Protein AF-A0A1W9QFD8-F1 (afdb_monomer)

Nearest PDB structures (foldseek):
  7yla-assembly1_6  TM=8.637E-01  e=2.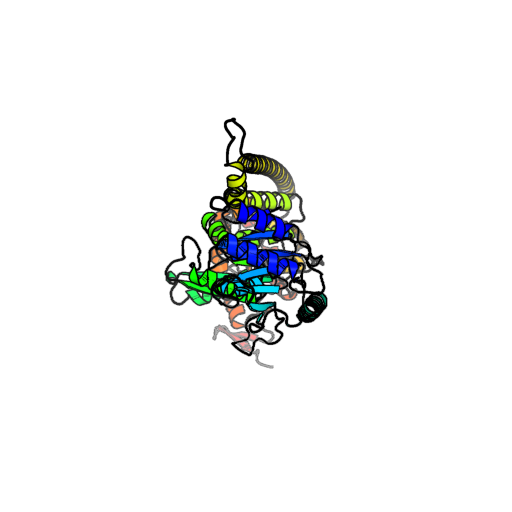872E-33  Escherichia coli
  7of2-assembly1_C  TM=8.782E-01  e=1.434E-25  Homo sapiens
  8g34-assembly1_6  TM=7.478E-01  e=1.102E-24  Escherichia coli
  5zzm-assembly1_A  TM=7.009E-01  e=1.386E-18  Escherichia coli K-12
  8g31-assembly1_6  TM=6.383E-01  e=2.021E-19  Escherichia coli

Mean predicted aligned error: 16.78 Å

Foldseek 3Di:
DAEEDDPPPADPQLVVLLVLLQPDFDDLFFPGDPSNLVSQLSSCVRGVFKWKFKAFSNGHTPYIWTGGLADTDDDCPDDPQPDQLAASRIEMEMEHADQDDDDPVQLVCCLQNSHQKYKYQYADNVSHGFWIWMKHAADDPDDPPPPDRRMDTDDIDGPPDDDGGSNVSRVVRSVVSVVSVVPDPDDQPVFEEEEEEEAECVVPPCRVVVSVVLQVVVVLLCVLLSYHHQYYYYHYYNDQDLAARCDDVVLVVVQVVCSVSVGQEYEYADDRDLRNLLSSVVVDPHHYHYPQRSVLSSQCVADPDPLSNLLSLLLVLVVCLVNLVRPCPVVVVVVPPDDPPDPDDDPSRVVSVVSVVSNVVSVVVNVVVLVVVVVVLVVVVVVVAAEEEEAFAFQLCLVLLVCLQQVDPDDDDSGGQNDLAKDWDWGQFPQRGIHIYIYAGHDDPPNDPSSCVSCLSRVCVNLSHLEYEYRFALLDPCRVVRVVSRQVSCVVSVSNLRHYAYEHEPCVNDDPVSQVVQCPDPRYAYAYSNDSVRCNVVSVVVCVCCPPPDNVVVSPDPDPPPPPPPPDDDDPQWDQDPVVRDTDGDDDD

Radius of gyration: 33.17 Å; Cα contacts (8 Å, |Δi|>4): 942; chains: 1; bounding box: 68×65×110 Å

Secondary structure (DSSP, 8-state):
-EEES--TT--HHHHHHHHHHHT-B--TTSSS-HHHHHHHHHHHHHHTS-EEEEEETTSBEEEEEE--SS--------SSS--TTS--SEEEEEEESSS----HHHHHHHHHTT-SEEEEEEE-TTS-EEEEEEEEE-------STT--SEEEEEEEETTSPPP-HHHHHHHHHHHHHHHHHTSS---TT-EEEEEEEEEGGGGGGHHHHHHHHHHHHHHHHHHTT-EEEEEEEEEESS-BTTTBS-HHHHHHHHHHHHHTT--EEEESSPPPHHHHHHHHHH-SSEEEEHHHHHHHHHHHH-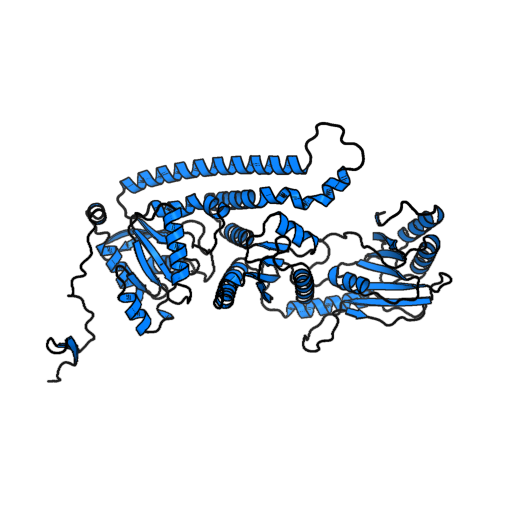-SHHHHHHHHHHHHHHHGGGTTSTTHHHHHHH-SS---S-PPPHHHHHHHHHHHHHHHHHHHHHHHHHHHHHHHHHHHTTT--EEEEEEBTTSSHHHHHHHHHT------SSTT---S-EEEEEE-TTS-EEEEEEPPPB-TT--HHHHHHHHHHHGGGGG-SEEEEEEETT-TTHHHHHHHHHHHHHHHT-TTS-EEEEEE-GGGS-HHHHHHHHTSTTEEE--TT-SGGGHHHHHHHHHHS-TTTHHHHHT--------TT-----TTEEEETTTTEEEEPPP-

pLDDT: mean 78.15, std 15.47, range [30.42, 96.5]

Solvent-accessible surface area (backbone atoms only — not comparable to full-atom values): 33212 Å² total; per-residue (Å²): 135,51,76,42,58,88,65,88,85,59,50,78,63,24,52,53,30,49,57,55,42,51,72,37,69,31,62,47,51,46,82,72,36,73,68,47,54,52,33,39,36,52,23,19,56,60,59,66,22,21,30,34,32,36,29,36,64,89,13,46,44,66,35,39,31,42,33,42,62,88,49,74,69,82,74,91,82,70,92,84,52,58,52,91,58,44,53,40,51,31,29,42,42,31,43,31,58,85,62,54,75,86,48,72,66,54,55,47,47,32,59,76,63,34,28,52,30,34,33,39,40,18,18,39,94,87,45,45,80,47,28,36,30,39,36,32,70,43,85,80,91,71,92,81,62,96,75,72,63,66,46,48,77,48,75,76,37,63,57,88,62,89,73,66,50,35,53,58,56,53,50,55,51,32,55,49,38,41,54,65,56,72,72,56,85,74,87,40,83,68,42,34,26,35,39,38,42,78,46,47,51,86,58,50,90,54,36,61,61,53,51,50,53,53,50,53,52,49,47,48,47,37,49,55,55,31,30,36,78,79,44,80,45,80,46,76,34,84,63,73,34,86,50,54,51,71,31,67,73,55,45,56,51,49,52,54,54,30,58,81,64,66,39,52,30,42,39,31,63,54,78,62,51,59,67,23,51,49,50,47,52,72,78,41,91,54,46,79,40,28,41,61,55,52,52,49,51,37,47,56,76,47,34,79,49,75,64,44,41,48,32,41,52,45,31,52,45,66,67,42,60,81,43,60,76,68,78,44,69,71,59,54,56,74,73,64,70,83,83,82,92,60,99,68,78,48,74,67,54,53,50,51,50,53,51,48,56,49,46,55,51,46,53,54,54,48,58,53,50,53,52,56,49,53,53,53,47,58,58,46,68,74,68,74,60,51,30,35,23,42,42,34,43,49,73,27,43,61,62,35,34,51,26,59,74,58,70,45,94,61,83,63,64,99,37,53,60,76,44,63,59,74,48,73,43,76,40,75,36,89,86,69,32,59,36,34,42,30,43,48,56,45,44,65,86,85,67,49,68,65,52,49,65,42,44,38,76,64,58,49,59,51,62,69,26,69,28,37,38,39,34,35,38,64,65,45,95,55,37,73,58,52,50,52,52,47,53,52,48,37,50,76,69,69,42,66,87,44,52,70,38,40,33,34,19,46,49,87,72,55,56,72,69,58,54,52,62,52,50,70,38,82,70,41,42,68,25,24,49,87,42,72,76,49,43,49,65,59,46,51,54,53,35,73,62,46,44,87,70,67,32,75,67,61,71,75,55,94,67,85,76,74,73,72,86,80,79,69,88,70,62,92,69,48,43,81,38,85,91,77,76,46,76,41,72,59,82,83,131

Sequence (589 aa):
MELTGDTTSLSASARRALERVSRRKVPADVIVSPELARSLATASQESGRQVGVLVSRVGNVEHVIIGTPTGLMLPDVGRLRAAKGRFRGVRLIHTHLFGEGLTHDDLTDLTRLRLDLVCALILNPRGELARITWAHNRPSAKKDDGDSLGYELVAPMPWGRPQPHFGELISALEDEYSRLEKGRPIEAKDGRAMLVHVGEKSRGPTAQRHAESRMQELAALAETAGVEVVRRVIQIRERIDPKFVLGKGRLEQLIMEAIDLDVETLIFDCNLSPTQASSIAQETDLKIIDRTQLILDIFAQRAESRDGKLQVELAQLKYTLPRLGQKDDGLSRLTGGIGGRGPGETKLEIGRRRARERLERLQKQLAELEKQRGERRRKRQSEDIPVVAIVGYTNAGKSTLLNTLTQAGVLAENKLFATLDTRSRRLTLPEGNTIVLSDTVGFIRDMPKDLFAAFRATFEEAADADLILELVDASDPEEATHRKETERLISELGIADIPRLTVYNKSDQLGPETIRALSEQPNSLVISARDRESLRPLMTELSHRFPTTGWKSLQTAPEEVEVSSEERFVPEGMVWDEEFGEFVQAPSA

Structure (mmCIF, N/CA/C/O backbone):
data_AF-A0A1W9QFD8-F1
#
_entry.id   AF-A0A1W9QFD8-F1
#
loop_
_atom_site.group_PDB
_atom_site.id
_atom_site.type_symbol
_atom_site.label_atom_id
_atom_site.label_alt_id
_atom_site.label_comp_id
_atom_site.label_asym_id
_atom_site.label_entity_id
_atom_site.label_seq_id
_atom_site.pdbx_PDB_ins_code
_atom_site.Cartn_x
_atom_site.Cartn_y
_atom_site.Cartn_z
_atom_site.occupancy
_atom_site.B_iso_or_equiv
_atom_site.auth_seq_id
_atom_site.auth_comp_id
_atom_site.auth_asym_id
_atom_site.auth_atom_id
_atom_site.pdbx_PDB_model_num
ATOM 1 N N . MET A 1 1 ? 3.419 5.274 -41.163 1.00 51.38 1 MET A N 1
ATOM 2 C CA . MET A 1 1 ? 4.889 5.375 -41.248 1.00 51.38 1 MET A CA 1
ATOM 3 C C . MET A 1 1 ? 5.323 6.170 -40.042 1.00 51.38 1 MET A C 1
ATOM 5 O O . MET A 1 1 ? 5.093 7.370 -40.027 1.00 51.38 1 MET A O 1
ATOM 9 N N . GLU A 1 2 ? 5.876 5.508 -39.035 1.00 63.16 2 GLU A N 1
ATOM 10 C CA . GLU A 1 2 ? 6.499 6.199 -37.909 1.00 63.16 2 GLU A CA 1
ATOM 11 C C . GLU A 1 2 ? 8.010 6.112 -38.102 1.00 63.16 2 GLU A C 1
ATOM 13 O O . GLU A 1 2 ? 8.628 5.066 -37.905 1.00 63.16 2 GLU A O 1
ATOM 18 N N . LEU A 1 3 ? 8.568 7.200 -38.636 1.00 77.62 3 LEU A N 1
ATOM 19 C CA . LEU A 1 3 ? 10.005 7.411 -38.716 1.00 77.62 3 LEU A CA 1
ATOM 20 C C . LEU A 1 3 ? 10.423 8.149 -37.444 1.00 77.62 3 LEU A C 1
ATOM 22 O O . LEU A 1 3 ? 9.982 9.278 -37.226 1.00 77.62 3 LEU A O 1
ATOM 26 N N . THR A 1 4 ? 11.262 7.520 -36.630 1.00 77.94 4 THR A N 1
ATOM 27 C CA . THR A 1 4 ? 11.692 8.051 -35.332 1.00 77.94 4 THR A CA 1
ATOM 28 C C . THR A 1 4 ? 13.174 8.409 -35.374 1.00 77.94 4 THR A C 1
ATOM 30 O O . THR A 1 4 ? 13.990 7.612 -35.831 1.00 77.94 4 THR A O 1
ATOM 33 N N . GLY A 1 5 ? 13.524 9.606 -34.897 1.00 75.44 5 GLY A N 1
ATOM 34 C CA . GLY A 1 5 ? 14.901 10.108 -34.819 1.00 75.44 5 GLY A CA 1
ATOM 35 C C . GLY A 1 5 ? 15.065 11.501 -35.437 1.00 75.44 5 GLY A C 1
ATOM 36 O O . GLY A 1 5 ? 14.099 12.098 -35.921 1.00 75.44 5 GLY A O 1
ATOM 37 N N . ASP A 1 6 ? 16.287 12.042 -35.420 1.00 75.25 6 ASP A N 1
ATOM 38 C CA . ASP A 1 6 ? 16.567 13.346 -36.035 1.00 75.25 6 ASP A CA 1
ATOM 39 C C . ASP A 1 6 ? 16.577 13.239 -37.567 1.00 75.25 6 ASP A C 1
ATOM 41 O O . ASP A 1 6 ? 17.502 12.700 -38.179 1.00 75.25 6 ASP A O 1
ATOM 45 N N . THR A 1 7 ? 15.537 13.793 -38.187 1.00 75.94 7 THR A N 1
ATOM 46 C CA . THR A 1 7 ? 15.322 13.781 -39.640 1.00 75.94 7 THR A CA 1
ATOM 47 C C . THR A 1 7 ? 15.617 15.124 -40.311 1.00 75.94 7 THR A C 1
ATOM 49 O O . THR A 1 7 ? 15.527 15.236 -41.542 1.00 75.94 7 THR A O 1
ATOM 52 N N . THR A 1 8 ? 15.979 16.151 -39.533 1.00 69.75 8 THR A N 1
ATOM 53 C CA . THR A 1 8 ? 16.161 17.530 -40.022 1.00 69.75 8 THR A CA 1
ATOM 54 C C . THR A 1 8 ? 17.409 17.690 -40.891 1.00 69.75 8 THR A C 1
ATOM 56 O O . THR A 1 8 ? 17.419 18.501 -41.812 1.00 69.75 8 THR A O 1
ATOM 59 N N . SER A 1 9 ? 18.418 16.851 -40.662 1.00 72.69 9 SER A N 1
ATOM 60 C CA . SER A 1 9 ? 19.739 16.891 -41.299 1.00 72.69 9 SER A CA 1
ATOM 61 C C . SER A 1 9 ? 19.937 15.851 -42.420 1.00 72.69 9 SER A C 1
ATOM 63 O O . SER A 1 9 ? 21.054 15.656 -42.897 1.00 72.69 9 SER A O 1
ATOM 65 N N . LEU A 1 10 ? 18.870 15.174 -42.867 1.00 80.81 10 LEU A N 1
ATOM 66 C CA . LEU A 1 10 ? 18.963 14.088 -43.853 1.00 80.81 10 LEU A CA 1
ATOM 67 C C . LEU A 1 10 ? 18.910 14.563 -45.307 1.00 80.81 10 LEU A C 1
ATOM 69 O O . LEU A 1 10 ? 18.027 15.330 -45.694 1.00 80.81 10 LEU A O 1
ATOM 73 N N . SER A 1 11 ? 19.791 13.998 -46.136 1.00 84.00 11 SER A N 1
ATOM 74 C CA . SER A 1 11 ? 19.766 14.178 -47.589 1.00 84.00 11 SER A CA 1
ATOM 75 C C . SER A 1 11 ? 18.492 13.587 -48.214 1.00 84.00 11 SER A C 1
ATOM 77 O O . SER A 1 11 ? 17.871 12.659 -47.683 1.00 84.00 11 SER A O 1
ATOM 79 N N . ALA A 1 12 ? 18.100 14.094 -49.389 1.00 83.06 12 ALA A N 1
ATOM 80 C CA . ALA A 1 12 ? 16.951 13.567 -50.131 1.00 83.06 12 ALA A CA 1
ATOM 81 C C . ALA A 1 12 ? 17.128 12.085 -50.519 1.00 83.06 12 ALA A C 1
ATOM 83 O O . ALA A 1 12 ? 16.144 11.351 -50.605 1.00 83.06 12 ALA A O 1
ATOM 84 N N . SER A 1 13 ? 18.376 11.644 -50.719 1.00 84.81 13 SER A N 1
ATOM 85 C CA . SER A 1 13 ? 18.701 10.235 -50.953 1.00 84.81 13 SER A CA 1
ATOM 86 C C . SER A 1 13 ? 18.427 9.400 -49.701 1.00 84.81 13 SER A C 1
ATOM 88 O O . SER A 1 13 ? 17.613 8.476 -49.757 1.00 84.81 13 SER A O 1
ATOM 90 N N . ALA A 1 14 ? 18.970 9.809 -48.546 1.00 83.62 14 ALA A N 1
ATOM 91 C CA . ALA A 1 14 ? 18.815 9.085 -47.285 1.00 83.62 14 ALA A CA 1
ATOM 92 C C . ALA A 1 14 ? 17.338 8.911 -46.892 1.00 83.62 14 ALA A C 1
ATOM 94 O O . ALA A 1 14 ? 16.925 7.836 -46.458 1.00 83.62 14 ALA A O 1
ATOM 95 N N . ARG A 1 15 ? 16.500 9.931 -47.126 1.00 85.56 15 ARG A N 1
ATOM 96 C CA . ARG A 1 15 ? 15.044 9.833 -46.910 1.00 85.56 15 ARG A CA 1
ATOM 97 C C . ARG A 1 15 ? 14.392 8.762 -47.791 1.00 85.56 15 ARG A C 1
ATOM 99 O O . ARG A 1 15 ? 13.641 7.932 -47.286 1.00 85.56 15 ARG A O 1
ATOM 106 N N . ARG A 1 16 ? 14.730 8.717 -49.085 1.00 85.94 16 ARG A N 1
ATOM 107 C CA . ARG A 1 16 ? 14.243 7.673 -50.008 1.00 85.94 16 ARG A CA 1
ATOM 108 C C . ARG A 1 16 ? 14.750 6.283 -49.618 1.00 85.94 16 ARG A C 1
ATOM 110 O O . ARG A 1 16 ? 14.041 5.298 -49.811 1.00 85.94 16 ARG A O 1
ATOM 117 N N . ALA A 1 17 ? 15.963 6.168 -49.079 1.00 87.12 17 ALA A N 1
ATOM 118 C CA . ALA A 1 17 ? 16.477 4.902 -48.563 1.00 87.12 17 ALA A CA 1
ATOM 119 C C . ALA A 1 17 ? 15.672 4.403 -47.350 1.00 87.12 17 ALA A C 1
ATOM 121 O O . ALA A 1 17 ? 15.256 3.245 -47.339 1.00 87.12 17 ALA A O 1
ATOM 122 N N . LEU A 1 18 ? 15.350 5.278 -46.394 1.00 87.94 18 LEU A N 1
ATOM 123 C CA . LEU A 1 18 ? 14.522 4.941 -45.226 1.00 87.94 18 LEU A CA 1
ATOM 124 C C . LEU A 1 18 ? 13.076 4.578 -45.610 1.00 87.94 18 LEU A C 1
ATOM 126 O O . LEU A 1 18 ? 12.499 3.641 -45.059 1.00 87.94 18 LEU A O 1
ATOM 130 N N . GLU A 1 19 ? 12.498 5.247 -46.610 1.00 86.56 19 GLU A N 1
ATOM 131 C CA . GLU A 1 19 ? 11.187 4.874 -47.162 1.00 86.56 19 GLU A CA 1
ATOM 132 C C . GLU A 1 19 ? 11.197 3.505 -47.855 1.00 86.56 19 GLU A C 1
ATOM 134 O O . GLU A 1 19 ? 10.200 2.783 -47.825 1.00 86.56 19 GLU A O 1
ATOM 139 N N . ARG A 1 20 ? 12.313 3.115 -48.485 1.00 87.06 20 ARG A N 1
ATOM 140 C CA . ARG A 1 20 ? 12.460 1.762 -49.041 1.00 87.06 20 ARG A CA 1
ATOM 141 C C . ARG A 1 20 ? 12.504 0.714 -47.935 1.00 87.06 20 ARG A C 1
ATOM 143 O O . ARG A 1 20 ? 11.924 -0.352 -48.117 1.00 87.06 20 ARG A O 1
ATOM 150 N N . VAL A 1 21 ? 13.161 1.018 -46.813 1.00 89.56 21 VAL A N 1
ATOM 151 C CA . VAL A 1 21 ? 13.235 0.142 -45.634 1.00 89.56 21 VAL A CA 1
ATOM 152 C C . VAL A 1 21 ? 11.844 -0.097 -45.037 1.00 89.56 21 VAL A C 1
ATOM 154 O O . VAL A 1 21 ? 11.489 -1.249 -44.802 1.00 89.56 21 VAL A O 1
ATOM 157 N N . SER A 1 22 ? 11.019 0.944 -44.877 1.00 86.12 22 SER A N 1
ATOM 158 C CA . SER A 1 22 ? 9.682 0.814 -44.265 1.00 86.12 22 SER A CA 1
ATOM 159 C C . SER A 1 22 ? 8.708 -0.064 -45.059 1.00 86.12 22 SER A C 1
ATOM 161 O O . SER A 1 22 ? 7.779 -0.632 -44.492 1.00 86.12 22 SER A O 1
ATOM 163 N N . ARG A 1 23 ? 8.910 -0.195 -46.377 1.00 86.44 23 ARG A N 1
ATOM 164 C CA . ARG A 1 23 ? 8.067 -1.019 -47.262 1.00 86.44 23 ARG A CA 1
ATOM 165 C C . ARG A 1 23 ? 8.495 -2.484 -47.316 1.00 86.44 23 ARG A C 1
ATOM 167 O O . ARG A 1 23 ? 7.839 -3.279 -47.990 1.00 86.44 23 ARG A O 1
ATOM 174 N N . ARG A 1 24 ? 9.608 -2.850 -46.673 1.00 88.25 24 ARG A N 1
ATOM 175 C CA . ARG A 1 24 ? 10.083 -4.235 -46.662 1.00 88.25 24 ARG A CA 1
ATOM 176 C C . ARG A 1 24 ? 9.209 -5.098 -45.765 1.00 88.25 24 ARG A C 1
ATOM 178 O O . ARG A 1 24 ? 8.704 -4.656 -44.738 1.00 88.25 24 ARG A O 1
ATOM 185 N N . LYS A 1 25 ? 9.082 -6.359 -46.165 1.00 87.06 25 LYS A N 1
ATOM 186 C CA . LYS A 1 25 ? 8.541 -7.426 -45.333 1.00 87.06 25 LYS A CA 1
ATOM 187 C C . LYS A 1 25 ? 9.648 -8.416 -45.032 1.00 87.06 25 LYS A C 1
ATOM 189 O O . LYS A 1 25 ? 10.533 -8.647 -45.859 1.00 87.06 25 LYS A O 1
ATOM 194 N N . VAL A 1 26 ? 9.596 -8.981 -43.840 1.00 88.44 26 VAL A N 1
ATOM 195 C CA . VAL A 1 26 ? 10.518 -10.023 -43.411 1.00 88.44 26 VAL A CA 1
ATOM 196 C C . VAL A 1 26 ? 9.707 -11.288 -43.188 1.00 88.44 26 VAL A C 1
ATOM 198 O O . VAL A 1 26 ? 8.754 -11.238 -42.421 1.00 88.44 26 VAL A O 1
ATOM 201 N N . PRO A 1 27 ? 10.042 -12.409 -43.834 1.00 87.50 27 PRO A N 1
ATOM 202 C CA . PRO A 1 27 ? 9.407 -13.684 -43.532 1.00 87.50 27 PRO A CA 1
ATOM 203 C C . PRO A 1 27 ? 9.499 -14.032 -42.031 1.00 87.50 27 PRO A C 1
ATOM 205 O O . PRO A 1 27 ? 10.431 -13.612 -41.336 1.00 87.50 27 PRO A O 1
ATOM 208 N N . ALA A 1 28 ? 8.497 -14.748 -41.515 1.00 83.38 28 ALA A N 1
ATOM 209 C CA . ALA A 1 28 ? 8.383 -15.067 -40.086 1.00 83.38 28 ALA A CA 1
ATOM 210 C C . ALA A 1 28 ? 9.390 -16.140 -39.623 1.00 83.38 28 ALA A C 1
ATOM 212 O O . ALA A 1 28 ? 9.665 -16.272 -38.433 1.00 83.38 28 ALA A O 1
ATOM 213 N N . ASP A 1 29 ? 9.951 -16.893 -40.563 1.00 86.88 29 ASP A N 1
ATOM 214 C CA . ASP A 1 29 ? 10.932 -17.960 -40.375 1.00 86.88 29 ASP A CA 1
ATOM 215 C C . ASP A 1 29 ? 12.377 -17.450 -40.280 1.00 86.88 29 ASP A C 1
ATOM 217 O O . ASP A 1 29 ? 13.216 -18.112 -39.684 1.00 86.88 29 ASP A O 1
ATOM 221 N N . VAL A 1 30 ? 12.692 -16.261 -40.796 1.00 90.44 30 VAL A N 1
ATOM 222 C CA . VAL A 1 30 ? 14.062 -15.709 -40.775 1.00 90.44 30 VAL A CA 1
ATOM 223 C C . VAL A 1 30 ? 14.180 -14.545 -39.803 1.00 90.44 30 VAL A C 1
ATOM 225 O O . VAL A 1 30 ? 13.220 -13.796 -39.641 1.00 90.44 30 VAL A O 1
ATOM 228 N N . ILE A 1 31 ? 15.354 -14.335 -39.192 1.00 88.81 31 ILE A N 1
ATOM 229 C CA . ILE A 1 31 ? 15.611 -13.165 -38.329 1.00 88.81 31 ILE A CA 1
ATOM 230 C C . ILE A 1 31 ? 15.612 -11.886 -39.173 1.00 88.81 31 ILE A C 1
ATOM 232 O O . ILE A 1 31 ? 14.924 -10.919 -38.848 1.00 88.81 31 ILE A O 1
ATOM 236 N N . VAL A 1 32 ? 16.349 -11.892 -40.285 1.00 91.75 32 VAL A N 1
ATOM 237 C CA . VAL A 1 32 ? 16.445 -10.760 -41.212 1.00 91.75 32 VAL A CA 1
ATOM 238 C C . VAL A 1 32 ? 16.472 -11.245 -42.659 1.00 91.75 32 VAL A C 1
ATOM 240 O O . VAL A 1 32 ? 17.254 -12.124 -43.026 1.00 91.75 32 VAL A O 1
ATOM 243 N N . SER A 1 33 ? 15.633 -10.649 -43.513 1.00 91.50 33 SER A N 1
ATOM 244 C CA . SER A 1 33 ? 15.620 -10.970 -44.942 1.00 91.50 33 SER A CA 1
ATOM 245 C C . SER A 1 33 ? 16.803 -10.306 -45.660 1.00 91.50 33 SER A C 1
ATOM 247 O O . SER A 1 33 ? 17.175 -9.176 -45.322 1.00 91.50 33 SER A O 1
ATOM 249 N N . PRO A 1 34 ? 17.380 -10.935 -46.704 1.00 90.25 34 PRO A N 1
ATOM 250 C CA . PRO A 1 34 ? 18.479 -10.333 -47.460 1.00 90.25 34 PRO A CA 1
ATOM 251 C C . PRO A 1 34 ? 18.138 -8.968 -48.069 1.00 90.25 34 PRO A C 1
ATOM 253 O O . PRO A 1 34 ? 18.999 -8.106 -48.232 1.00 90.25 34 PRO A O 1
ATOM 256 N N . GLU A 1 35 ? 16.870 -8.755 -48.409 1.00 90.81 35 GLU A N 1
ATOM 257 C CA . GLU A 1 35 ? 16.364 -7.508 -48.979 1.00 90.81 35 GLU A CA 1
ATOM 258 C C . GLU A 1 35 ? 16.286 -6.381 -47.953 1.00 90.81 35 GLU A C 1
ATOM 260 O O . GLU A 1 35 ? 16.650 -5.242 -48.271 1.00 90.81 35 GLU A O 1
ATOM 265 N N . LEU A 1 36 ? 15.832 -6.688 -46.732 1.00 91.75 36 LEU A N 1
ATOM 266 C CA . LEU A 1 36 ? 15.832 -5.734 -45.630 1.00 91.75 36 LEU A CA 1
ATOM 267 C C . LEU A 1 36 ? 17.268 -5.387 -45.240 1.00 91.75 36 LEU A C 1
ATOM 269 O O . LEU A 1 36 ? 17.588 -4.206 -45.159 1.00 91.75 36 LEU A O 1
ATOM 273 N N . ALA A 1 37 ? 18.142 -6.386 -45.095 1.00 92.19 37 ALA A N 1
ATOM 274 C CA . ALA A 1 37 ? 19.536 -6.173 -44.716 1.00 92.19 37 ALA A CA 1
ATOM 275 C C . ALA A 1 37 ? 20.277 -5.258 -45.704 1.00 92.19 37 ALA A C 1
ATOM 277 O O . ALA A 1 37 ? 20.922 -4.295 -45.294 1.00 92.19 37 ALA A O 1
ATOM 278 N N . ARG A 1 38 ? 20.110 -5.488 -47.016 1.00 91.06 38 ARG A N 1
ATOM 279 C CA . ARG A 1 38 ? 20.648 -4.589 -48.053 1.00 91.06 38 ARG A CA 1
ATOM 280 C C . ARG A 1 38 ? 20.064 -3.181 -47.958 1.00 91.06 38 ARG A C 1
ATOM 282 O O . ARG A 1 38 ? 20.802 -2.211 -48.071 1.00 91.06 38 ARG A O 1
ATOM 289 N N . SER A 1 39 ? 18.753 -3.063 -47.742 1.00 91.81 39 SER A N 1
ATOM 290 C CA . SER A 1 39 ? 18.089 -1.754 -47.651 1.00 91.81 39 SER A CA 1
ATOM 291 C C . SER A 1 39 ? 18.563 -0.959 -46.427 1.00 91.81 39 SER A C 1
ATOM 293 O O . SER A 1 39 ? 18.770 0.247 -46.538 1.00 91.81 39 SER A O 1
ATOM 295 N N . LEU A 1 40 ? 18.777 -1.630 -45.290 1.00 92.44 40 LEU A N 1
ATOM 296 C CA . LEU A 1 40 ? 19.332 -1.042 -44.069 1.00 92.44 40 LEU A CA 1
ATOM 297 C C . LEU A 1 40 ? 20.784 -0.599 -44.260 1.00 92.44 40 LEU A C 1
ATOM 299 O O . LEU A 1 40 ? 21.112 0.531 -43.912 1.00 92.44 40 LEU A O 1
ATOM 303 N N . ALA A 1 41 ? 21.627 -1.436 -44.874 1.00 91.62 41 ALA A N 1
ATOM 304 C CA . ALA A 1 41 ? 23.015 -1.086 -45.173 1.00 91.62 41 ALA A CA 1
ATOM 305 C C . ALA A 1 41 ? 23.104 0.161 -46.070 1.00 91.62 41 ALA A C 1
ATOM 307 O O . ALA A 1 41 ? 23.819 1.106 -45.747 1.00 91.62 41 ALA A O 1
ATOM 308 N N . THR A 1 42 ? 22.304 0.218 -47.142 1.00 91.44 42 THR A N 1
ATOM 309 C CA . THR A 1 42 ? 22.222 1.405 -48.008 1.00 91.44 42 THR A CA 1
ATOM 310 C C . THR A 1 42 ? 21.730 2.637 -47.245 1.00 91.44 42 THR A C 1
ATOM 312 O O . THR A 1 42 ? 22.309 3.709 -47.381 1.00 91.44 42 THR A O 1
ATOM 315 N N . ALA A 1 43 ? 20.689 2.508 -46.416 1.00 90.38 43 ALA A N 1
ATOM 316 C CA . ALA A 1 43 ? 20.173 3.633 -45.636 1.00 90.38 43 ALA A CA 1
ATOM 317 C C . ALA A 1 43 ? 21.191 4.151 -44.607 1.00 90.38 43 ALA A C 1
ATOM 319 O O . ALA A 1 43 ? 21.319 5.362 -44.421 1.00 90.38 43 ALA A O 1
ATOM 320 N N . SER A 1 44 ? 21.940 3.252 -43.969 1.00 91.19 44 SER A N 1
ATOM 321 C CA . SER A 1 44 ? 23.006 3.602 -43.032 1.00 91.19 44 SER A CA 1
ATOM 322 C C . SER A 1 44 ? 24.176 4.292 -43.739 1.00 91.19 44 SER A C 1
ATOM 324 O O . SER A 1 44 ? 24.625 5.345 -43.289 1.00 91.19 44 SER A O 1
ATOM 326 N N . GLN A 1 45 ? 24.590 3.790 -44.905 1.00 89.44 45 GLN A N 1
ATOM 327 C CA . GLN A 1 45 ? 25.639 4.406 -45.722 1.00 89.44 45 GLN A CA 1
ATOM 328 C C . GLN A 1 45 ? 25.249 5.810 -46.210 1.00 89.44 45 GLN A C 1
ATOM 330 O O . GLN A 1 45 ? 26.045 6.739 -46.117 1.00 89.44 45 GLN A O 1
ATOM 335 N N . GLU A 1 46 ? 24.020 5.986 -46.704 1.00 88.00 46 GLU A N 1
ATOM 336 C CA . GLU A 1 46 ? 23.540 7.280 -47.210 1.00 88.00 46 GLU A CA 1
ATOM 337 C C . GLU A 1 46 ? 23.310 8.319 -46.098 1.00 88.00 46 GLU A C 1
ATOM 339 O O . GLU A 1 46 ? 23.349 9.523 -46.364 1.00 88.00 46 GLU A O 1
ATOM 344 N N . SER A 1 47 ? 23.046 7.873 -44.866 1.00 86.25 47 SER A N 1
ATOM 345 C CA . SER A 1 47 ? 22.821 8.752 -43.710 1.00 86.25 47 SER A CA 1
ATOM 346 C C . SER A 1 47 ? 24.063 8.977 -42.844 1.00 86.25 47 SER A C 1
ATOM 348 O O . SER A 1 47 ? 24.087 9.939 -42.076 1.00 86.25 47 SER A O 1
ATOM 350 N N . GLY A 1 48 ? 25.076 8.109 -42.941 1.00 85.81 48 GLY A N 1
ATOM 351 C CA . GLY A 1 48 ? 26.234 8.093 -42.043 1.00 85.81 48 GLY A CA 1
ATOM 352 C C . GLY A 1 48 ? 25.874 7.769 -40.588 1.00 85.81 48 GLY A C 1
ATOM 353 O O . GLY A 1 48 ? 26.601 8.156 -39.675 1.00 85.81 48 GLY A O 1
ATOM 354 N N . ARG A 1 49 ? 24.721 7.133 -40.354 1.00 90.12 49 ARG A N 1
ATOM 355 C CA . ARG A 1 49 ? 24.138 6.879 -39.028 1.00 90.12 49 ARG A CA 1
ATOM 356 C C . ARG A 1 49 ? 23.695 5.428 -38.906 1.00 90.12 49 ARG A C 1
ATOM 358 O O . ARG A 1 49 ? 23.452 4.758 -39.913 1.00 90.12 49 ARG A O 1
ATOM 365 N N . GLN A 1 50 ? 23.543 4.950 -37.674 1.00 91.25 50 GLN A N 1
ATOM 366 C CA . GLN A 1 50 ? 22.874 3.680 -37.428 1.00 91.25 50 GLN A CA 1
ATOM 367 C C . GLN A 1 50 ? 21.398 3.790 -37.825 1.00 91.25 50 GLN A C 1
ATOM 369 O O . GLN A 1 50 ? 20.714 4.762 -37.490 1.00 91.25 50 GLN A O 1
ATOM 374 N N . VAL A 1 51 ? 20.905 2.790 -38.552 1.00 92.44 51 VAL A N 1
ATOM 375 C CA . VAL A 1 51 ? 19.501 2.680 -38.945 1.00 92.44 51 VAL A CA 1
ATOM 376 C C . VAL A 1 51 ? 18.955 1.374 -38.392 1.00 92.44 51 VAL A C 1
ATOM 378 O O . VAL A 1 51 ? 19.540 0.312 -38.599 1.00 92.44 51 VAL A O 1
ATOM 381 N N . GLY A 1 52 ? 17.828 1.464 -37.695 1.00 92.81 52 GLY A N 1
ATOM 382 C CA . GLY A 1 52 ? 17.140 0.340 -37.080 1.00 92.81 52 GLY A CA 1
ATOM 383 C C . GLY A 1 52 ? 15.701 0.204 -37.552 1.00 92.81 52 GLY A C 1
ATOM 384 O O . GLY A 1 52 ? 15.089 1.151 -38.045 1.00 92.81 52 GLY A O 1
ATOM 385 N N . VAL A 1 53 ? 15.145 -0.988 -37.388 1.00 92.69 53 VAL A N 1
ATOM 386 C CA . VAL A 1 53 ? 13.729 -1.273 -37.590 1.00 92.69 53 VAL A CA 1
ATOM 387 C C . VAL A 1 53 ? 13.196 -2.173 -36.495 1.00 92.69 53 VAL A C 1
ATOM 389 O O . VAL A 1 53 ? 13.862 -3.116 -36.069 1.00 92.69 53 VAL A O 1
ATOM 392 N N . LEU A 1 54 ? 11.955 -1.909 -36.100 1.00 89.88 54 LEU A N 1
ATOM 393 C CA . LEU A 1 54 ? 11.166 -2.830 -35.294 1.00 89.88 54 LEU A CA 1
ATOM 394 C C . LEU A 1 54 ? 10.264 -3.633 -36.222 1.00 89.88 54 LEU A C 1
ATOM 396 O O . LEU A 1 54 ? 9.466 -3.066 -36.972 1.00 89.88 54 LEU A O 1
ATOM 400 N N . VAL A 1 55 ? 10.418 -4.953 -36.195 1.00 88.25 55 VAL A N 1
ATOM 401 C CA . VAL A 1 55 ? 9.677 -5.882 -37.050 1.00 88.25 55 VAL A CA 1
ATOM 402 C C . VAL A 1 55 ? 8.775 -6.743 -36.179 1.00 88.25 55 VAL A C 1
ATOM 404 O O . VAL A 1 55 ? 9.249 -7.374 -35.237 1.00 88.25 55 VAL A O 1
ATOM 407 N N . SER A 1 56 ? 7.484 -6.788 -36.496 1.00 85.81 56 SER A N 1
ATOM 408 C CA . SER A 1 56 ? 6.526 -7.668 -35.814 1.00 85.81 56 SER A CA 1
ATOM 409 C C . SER A 1 56 ? 6.697 -9.132 -36.230 1.00 85.81 56 SER A C 1
ATOM 411 O O . SER A 1 56 ? 7.249 -9.423 -37.293 1.00 85.81 56 SER A O 1
ATOM 413 N N . ARG A 1 57 ? 6.149 -10.074 -35.450 1.00 81.56 57 ARG A N 1
ATOM 414 C CA . ARG A 1 57 ? 6.148 -11.518 -35.790 1.00 81.56 57 ARG A CA 1
ATOM 415 C C . ARG A 1 57 ? 5.512 -11.854 -37.140 1.00 81.56 57 ARG A C 1
ATOM 417 O O . ARG A 1 57 ? 5.911 -12.817 -37.783 1.00 81.56 57 ARG A O 1
ATOM 424 N N . VAL A 1 58 ? 4.543 -11.053 -37.586 1.00 79.25 58 VAL A N 1
ATOM 425 C CA . VAL A 1 58 ? 3.888 -11.211 -38.900 1.00 79.25 58 VAL A CA 1
ATOM 426 C C . VAL A 1 58 ? 4.794 -10.723 -40.044 1.00 79.25 58 VAL A C 1
ATOM 428 O O . VAL A 1 58 ? 4.476 -10.907 -41.216 1.00 79.25 58 VAL A O 1
ATOM 431 N N . GLY A 1 59 ? 5.934 -10.105 -39.722 1.00 81.81 59 GLY A N 1
ATOM 432 C CA . GLY A 1 59 ? 6.941 -9.710 -40.700 1.00 81.81 59 GLY A CA 1
ATOM 433 C C . GLY A 1 59 ? 6.836 -8.276 -41.201 1.00 81.81 59 GLY A C 1
ATOM 434 O O . GLY A 1 59 ? 7.545 -7.902 -42.137 1.00 81.81 59 GLY A O 1
ATOM 435 N N . ASN A 1 60 ? 5.956 -7.463 -40.612 1.00 86.06 60 ASN A N 1
ATOM 436 C CA . ASN A 1 60 ? 5.798 -6.062 -40.994 1.00 86.06 60 ASN A CA 1
ATOM 437 C C . ASN A 1 60 ? 6.781 -5.183 -40.216 1.00 86.06 60 ASN A C 1
ATOM 439 O O . ASN A 1 60 ? 6.908 -5.331 -38.999 1.00 86.06 60 ASN A O 1
ATOM 443 N N . VAL A 1 61 ? 7.420 -4.244 -40.914 1.00 87.31 61 VAL A N 1
ATOM 444 C CA . VAL A 1 61 ? 8.205 -3.169 -40.296 1.00 87.31 61 VAL A CA 1
ATOM 445 C C . VAL A 1 61 ? 7.233 -2.165 -39.670 1.00 87.31 61 VAL A C 1
ATOM 447 O O . VAL A 1 61 ? 6.510 -1.474 -40.385 1.00 87.31 61 VAL A O 1
ATOM 450 N N . GLU A 1 62 ? 7.186 -2.113 -38.339 1.00 83.69 62 GLU A N 1
ATOM 451 C CA . GLU A 1 62 ? 6.305 -1.209 -37.588 1.00 83.69 62 GLU A CA 1
ATOM 452 C C . GLU A 1 62 ? 6.929 0.188 -37.462 1.00 83.69 62 GLU A C 1
ATOM 454 O O . GLU A 1 62 ? 6.276 1.190 -37.759 1.00 83.69 62 GLU A O 1
ATOM 459 N N . HIS A 1 63 ? 8.220 0.245 -37.120 1.00 86.62 63 HIS A N 1
ATOM 460 C CA . HIS A 1 63 ? 8.969 1.493 -36.966 1.00 86.62 63 HIS A CA 1
ATOM 461 C C . HIS A 1 63 ? 10.273 1.451 -37.754 1.00 86.62 63 HIS A C 1
ATOM 463 O O . HIS A 1 63 ? 10.946 0.418 -37.802 1.00 86.62 63 HIS A O 1
ATOM 469 N N . VAL A 1 64 ? 10.646 2.597 -38.325 1.00 89.31 64 VAL A N 1
ATOM 470 C CA . VAL A 1 64 ? 11.992 2.840 -38.857 1.00 89.31 64 VAL A CA 1
ATOM 471 C C . VAL A 1 64 ? 12.656 3.880 -37.972 1.00 89.31 64 VAL A C 1
ATOM 473 O O . VAL A 1 64 ? 12.075 4.926 -37.691 1.00 89.31 64 VAL A O 1
ATOM 476 N N . ILE A 1 65 ? 13.866 3.585 -37.528 1.00 90.88 65 ILE A N 1
ATOM 477 C CA . ILE A 1 65 ? 14.575 4.335 -36.503 1.00 90.88 65 ILE A CA 1
ATOM 478 C C . ILE A 1 65 ? 15.891 4.808 -37.098 1.00 90.88 65 ILE A C 1
ATOM 480 O O . ILE A 1 65 ? 16.620 4.026 -37.708 1.00 90.88 65 ILE A O 1
ATOM 484 N N . ILE A 1 66 ? 16.198 6.087 -36.920 1.00 89.62 66 ILE A N 1
ATOM 485 C CA . ILE A 1 66 ? 17.499 6.646 -37.264 1.00 89.62 66 ILE A CA 1
ATOM 486 C C . ILE A 1 66 ? 18.197 7.154 -36.008 1.00 89.62 66 ILE A C 1
ATOM 488 O O . ILE A 1 66 ? 17.664 7.981 -35.268 1.00 89.62 66 ILE A O 1
ATOM 492 N N . GLY A 1 67 ? 19.391 6.626 -35.770 1.00 86.75 67 GLY A N 1
ATOM 493 C CA . GLY A 1 67 ? 20.214 6.935 -34.612 1.00 86.75 67 GLY A CA 1
ATOM 494 C C . GLY A 1 67 ? 21.319 7.939 -34.912 1.00 86.75 67 GLY A C 1
ATOM 495 O O . GLY A 1 67 ? 21.271 8.718 -35.865 1.00 86.75 67 GLY A O 1
ATOM 496 N N . THR A 1 68 ? 22.343 7.897 -34.074 1.00 85.00 68 THR A N 1
ATOM 497 C CA . THR A 1 68 ? 23.641 8.538 -34.285 1.00 85.00 68 THR A CA 1
ATOM 498 C C . THR A 1 68 ? 24.596 7.535 -34.959 1.00 85.00 68 THR A C 1
ATOM 500 O O . THR A 1 68 ? 24.192 6.410 -35.261 1.00 85.00 68 THR A O 1
ATOM 503 N N . PRO A 1 69 ? 25.862 7.888 -35.243 1.00 80.06 69 PRO A N 1
ATOM 504 C CA . PRO A 1 69 ? 26.835 6.915 -35.743 1.00 80.06 69 PRO A CA 1
ATOM 505 C C . PRO A 1 69 ? 27.117 5.753 -34.776 1.00 80.06 69 PRO A C 1
ATOM 507 O O . PRO A 1 69 ? 27.522 4.691 -35.233 1.00 80.06 69 PRO A O 1
ATOM 510 N N . THR A 1 70 ? 26.905 5.941 -33.469 1.00 76.38 70 THR A N 1
ATOM 511 C CA . THR A 1 70 ? 27.319 4.990 -32.418 1.00 76.38 70 THR A CA 1
ATOM 512 C C . THR A 1 70 ? 26.177 4.478 -31.546 1.00 76.38 70 THR A C 1
ATOM 514 O O . THR A 1 70 ? 26.434 3.705 -30.632 1.00 76.38 70 THR A O 1
ATOM 517 N N . GLY A 1 71 ? 24.940 4.926 -31.761 1.00 79.12 71 GLY A N 1
ATOM 518 C CA . GLY A 1 71 ? 23.819 4.491 -30.935 1.00 79.12 71 GLY A CA 1
ATOM 519 C C . GLY A 1 71 ? 22.464 4.752 -31.572 1.00 79.12 71 GLY A C 1
ATOM 520 O O . GLY A 1 71 ? 22.299 5.654 -32.399 1.00 79.12 71 GLY A O 1
ATOM 521 N N . LEU A 1 72 ? 21.475 3.971 -31.150 1.00 82.31 72 LEU A N 1
ATOM 522 C CA . LEU A 1 72 ? 20.111 3.997 -31.656 1.00 82.31 72 LEU A CA 1
ATOM 523 C C . LEU A 1 72 ? 19.148 4.307 -30.503 1.00 82.31 72 LEU A C 1
ATOM 525 O O . LEU A 1 72 ? 19.144 3.609 -29.501 1.00 82.31 72 LEU A O 1
ATOM 529 N N . MET A 1 73 ? 18.311 5.338 -30.642 1.00 77.25 73 MET A N 1
ATOM 530 C CA . MET A 1 73 ? 17.292 5.663 -29.634 1.00 77.25 73 MET A CA 1
ATOM 531 C C . MET A 1 73 ? 15.952 5.064 -30.054 1.00 77.25 73 MET A C 1
ATOM 533 O O . MET A 1 73 ? 15.387 5.466 -31.076 1.00 77.25 73 MET A O 1
ATOM 537 N N . LEU A 1 74 ? 15.443 4.106 -29.282 1.00 78.75 74 LEU A N 1
ATOM 538 C CA . LEU A 1 74 ? 14.184 3.428 -29.584 1.00 78.75 74 LEU A CA 1
ATOM 539 C C . LEU A 1 74 ? 12.961 4.320 -29.269 1.00 78.75 74 LEU A C 1
ATOM 541 O O . LEU A 1 74 ? 12.983 5.072 -28.293 1.00 78.75 74 LEU A O 1
ATOM 545 N N . PRO A 1 75 ? 11.886 4.269 -30.083 1.00 70.56 75 PRO A N 1
ATOM 546 C CA . PRO A 1 75 ? 10.623 4.935 -29.764 1.00 70.56 75 PRO A CA 1
ATOM 547 C C . PRO A 1 75 ? 9.959 4.315 -28.528 1.00 70.56 75 PRO A C 1
ATOM 549 O O . PRO A 1 75 ? 10.159 3.137 -28.237 1.00 70.56 75 PRO A O 1
ATOM 552 N N . ASP A 1 76 ? 9.089 5.074 -27.856 1.00 63.06 76 ASP A N 1
ATOM 553 C CA . ASP A 1 76 ? 8.171 4.497 -26.870 1.00 63.06 76 ASP A CA 1
ATOM 554 C C . ASP A 1 76 ? 7.166 3.587 -27.591 1.00 63.06 76 ASP A C 1
ATOM 556 O O . ASP A 1 76 ? 6.239 4.042 -28.261 1.00 63.06 76 ASP A O 1
ATOM 560 N N . VAL A 1 77 ? 7.383 2.279 -27.479 1.00 58.19 77 VAL A N 1
ATOM 561 C CA . VAL A 1 77 ? 6.564 1.244 -28.122 1.00 58.19 77 VAL A CA 1
ATOM 562 C C . VAL A 1 77 ? 5.312 0.868 -27.303 1.00 58.19 77 VAL A C 1
ATOM 564 O O . VAL A 1 77 ? 4.663 -0.135 -27.602 1.00 58.19 77 VAL A O 1
ATOM 567 N N . GLY A 1 78 ? 4.971 1.620 -26.245 1.00 51.47 78 GLY A N 1
ATOM 568 C CA . GLY A 1 78 ? 3.759 1.451 -25.431 1.00 51.47 78 GLY A CA 1
ATOM 569 C C . GLY A 1 78 ? 3.716 0.191 -24.544 1.00 51.47 78 GLY A C 1
ATOM 570 O O . GLY A 1 78 ? 4.247 -0.865 -24.879 1.00 51.47 78 GLY A O 1
ATOM 571 N N . ARG A 1 79 ? 3.029 0.270 -23.394 1.00 47.72 79 ARG A N 1
ATOM 572 C CA . ARG A 1 79 ? 3.022 -0.764 -22.326 1.00 47.72 79 ARG A CA 1
ATOM 573 C C . ARG A 1 79 ? 2.241 -2.061 -22.625 1.00 47.72 79 ARG A C 1
ATOM 575 O O . ARG A 1 79 ? 2.250 -2.975 -21.813 1.00 47.72 79 ARG A O 1
ATOM 582 N N . LEU A 1 80 ? 1.529 -2.159 -23.750 1.00 38.59 80 LEU A N 1
ATOM 583 C CA . LEU A 1 80 ? 0.339 -3.025 -23.875 1.00 38.59 80 LEU A CA 1
ATOM 584 C C . LEU A 1 80 ? 0.499 -4.328 -24.690 1.00 38.59 80 LEU A C 1
ATOM 586 O O . LEU A 1 80 ? -0.504 -4.873 -25.142 1.00 38.59 80 LEU A O 1
ATOM 590 N N . ARG A 1 81 ? 1.715 -4.858 -24.896 1.00 39.78 81 ARG A N 1
ATOM 591 C CA . ARG A 1 81 ? 1.905 -6.090 -25.708 1.00 39.78 81 ARG A CA 1
ATOM 592 C C . ARG A 1 81 ? 2.737 -7.219 -25.095 1.00 39.78 81 ARG A C 1
ATOM 594 O O . ARG A 1 81 ? 2.720 -8.312 -25.649 1.00 39.78 81 ARG A O 1
ATOM 601 N N . ALA A 1 82 ? 3.393 -7.019 -23.955 1.00 45.34 82 ALA A N 1
ATOM 602 C CA . ALA A 1 82 ? 3.975 -8.135 -23.209 1.00 45.34 82 ALA A CA 1
ATOM 603 C C . ALA A 1 82 ? 2.894 -8.715 -22.282 1.00 45.34 82 ALA A C 1
ATOM 605 O O . ALA A 1 82 ? 2.732 -8.280 -21.146 1.00 45.34 82 ALA A O 1
ATOM 606 N N . ALA A 1 83 ? 2.074 -9.635 -22.795 1.00 45.47 83 ALA A N 1
ATOM 607 C CA . ALA A 1 83 ? 1.233 -10.458 -21.928 1.00 45.47 83 ALA A CA 1
ATOM 608 C C . ALA A 1 83 ? 2.129 -11.374 -21.067 1.00 45.47 83 ALA A C 1
ATOM 610 O O . ALA A 1 83 ? 3.210 -11.756 -21.517 1.00 45.47 83 ALA A O 1
ATOM 611 N N . LYS A 1 84 ? 1.685 -11.731 -19.850 1.00 51.38 84 LYS A N 1
ATOM 612 C CA . LYS A 1 84 ? 2.386 -12.674 -18.950 1.00 51.38 84 LYS A CA 1
ATOM 613 C C . LYS A 1 84 ? 2.881 -13.911 -19.722 1.00 51.38 84 LYS A C 1
ATOM 615 O O . LYS A 1 84 ? 2.121 -14.473 -20.513 1.00 51.38 84 LYS A O 1
ATOM 620 N N . GLY A 1 85 ? 4.147 -14.285 -19.532 1.00 53.88 85 GLY A N 1
ATOM 621 C CA . GLY A 1 85 ? 4.776 -15.429 -20.200 1.00 53.88 85 GLY A CA 1
ATOM 622 C C . GLY A 1 85 ? 5.086 -15.274 -21.698 1.00 53.88 85 GLY A C 1
ATOM 623 O O . GLY A 1 85 ? 5.485 -16.255 -22.323 1.00 53.88 85 GLY A O 1
ATOM 624 N N . ARG A 1 86 ? 4.910 -14.086 -22.304 1.00 63.81 86 ARG A N 1
ATOM 625 C CA . ARG A 1 86 ? 5.194 -13.845 -23.734 1.00 63.81 86 ARG A CA 1
ATOM 626 C C . ARG A 1 86 ? 6.131 -12.662 -23.946 1.00 63.81 86 ARG A C 1
ATOM 628 O O . ARG A 1 86 ? 6.064 -11.656 -23.238 1.00 63.81 86 ARG A O 1
ATOM 635 N N . PHE A 1 87 ? 6.983 -12.768 -24.962 1.00 71.19 87 PHE A N 1
ATOM 636 C CA . PHE A 1 87 ? 7.797 -11.639 -25.409 1.00 71.19 87 PHE A CA 1
ATOM 637 C C . PHE A 1 87 ? 6.925 -10.595 -26.117 1.00 71.19 87 PHE A C 1
ATOM 639 O O . PHE A 1 87 ? 5.774 -10.854 -26.479 1.00 71.19 87 PHE A O 1
ATOM 646 N N . ARG A 1 88 ? 7.463 -9.390 -26.323 1.00 74.75 88 ARG A N 1
ATOM 647 C CA . ARG A 1 88 ? 6.700 -8.235 -26.827 1.00 74.75 88 ARG A CA 1
ATOM 648 C C . ARG A 1 88 ? 6.140 -8.416 -28.243 1.00 74.75 88 ARG A C 1
ATOM 650 O O . ARG A 1 88 ? 5.294 -7.629 -28.669 1.00 74.75 88 ARG A O 1
ATOM 657 N N . GLY A 1 89 ? 6.598 -9.425 -28.981 1.00 76.94 89 GLY A N 1
ATOM 658 C CA . GLY A 1 89 ? 6.138 -9.725 -30.334 1.00 76.94 89 GLY A CA 1
ATOM 659 C C . GLY A 1 89 ? 6.832 -8.906 -31.417 1.00 76.94 89 GLY A C 1
ATOM 660 O O . GLY A 1 89 ? 6.357 -8.854 -32.557 1.00 76.94 89 GLY A O 1
ATOM 661 N N . VAL A 1 90 ? 7.930 -8.244 -31.054 1.00 86.06 90 VAL A N 1
ATOM 662 C CA . VAL A 1 90 ? 8.731 -7.400 -31.936 1.00 86.06 90 VAL A CA 1
ATOM 663 C C . VAL A 1 90 ? 10.208 -7.721 -31.768 1.00 86.06 90 VAL A C 1
ATOM 665 O O . VAL A 1 90 ? 10.689 -7.949 -30.657 1.00 86.06 90 VAL A O 1
ATOM 668 N N . ARG A 1 91 ? 10.929 -7.711 -32.887 1.00 90.38 91 ARG A N 1
ATOM 669 C CA . ARG A 1 91 ? 12.388 -7.827 -32.937 1.00 90.38 91 ARG A CA 1
ATOM 670 C C . ARG A 1 91 ? 13.006 -6.540 -33.462 1.00 90.38 91 ARG A C 1
ATOM 672 O O . ARG A 1 91 ? 12.464 -5.927 -34.386 1.00 90.38 91 ARG A O 1
ATOM 679 N N . LEU A 1 92 ? 14.142 -6.160 -32.890 1.00 92.69 92 LEU A N 1
ATOM 680 C CA . LEU A 1 92 ? 14.940 -5.024 -33.335 1.00 92.69 92 LEU A CA 1
ATOM 681 C C . LEU A 1 92 ? 16.028 -5.510 -34.289 1.00 92.69 92 LEU A C 1
ATOM 683 O O . LEU A 1 92 ? 16.792 -6.414 -33.960 1.00 92.69 92 LEU A O 1
ATOM 687 N N . ILE A 1 93 ? 16.106 -4.902 -35.468 1.00 94.06 93 ILE A N 1
ATOM 688 C CA . ILE A 1 93 ? 17.167 -5.158 -36.445 1.00 94.06 93 ILE A CA 1
ATOM 689 C C . ILE A 1 93 ? 17.803 -3.818 -36.788 1.00 94.06 93 ILE A C 1
ATOM 691 O O . ILE A 1 93 ? 17.110 -2.932 -37.281 1.00 94.06 93 ILE A O 1
ATOM 695 N N . HIS A 1 94 ? 19.099 -3.657 -36.550 1.00 94.44 94 HIS A N 1
ATOM 696 C CA . HIS A 1 94 ? 19.805 -2.389 -36.762 1.00 94.44 94 HIS A CA 1
ATOM 697 C C . HIS A 1 94 ? 21.220 -2.585 -37.310 1.00 94.44 94 HIS A C 1
ATOM 699 O O . HIS A 1 94 ? 21.710 -3.708 -37.398 1.00 94.44 94 HIS A O 1
ATOM 705 N N . THR A 1 95 ? 21.853 -1.500 -37.753 1.00 93.19 95 THR A N 1
ATOM 706 C CA . THR A 1 95 ? 23.187 -1.510 -38.375 1.00 93.19 95 THR A CA 1
ATOM 707 C C . THR A 1 95 ? 24.259 -0.954 -37.450 1.00 93.19 95 THR A C 1
ATOM 709 O O . THR A 1 95 ? 24.050 0.115 -36.883 1.00 93.19 95 THR A O 1
ATOM 712 N N . HIS A 1 96 ? 25.431 -1.586 -37.416 1.00 91.50 96 HIS A N 1
ATOM 713 C CA . HIS A 1 96 ? 26.646 -1.101 -36.749 1.00 91.50 96 HIS A CA 1
ATOM 714 C C . HIS A 1 96 ? 27.705 -0.720 -37.785 1.00 91.50 96 HIS A C 1
ATOM 716 O O . HIS A 1 96 ? 27.939 -1.475 -38.734 1.00 91.50 96 HIS A O 1
ATOM 722 N N . LEU A 1 97 ? 28.315 0.460 -37.639 1.00 86.00 97 LEU A N 1
ATOM 723 C CA . LEU A 1 97 ? 29.134 1.072 -38.695 1.00 86.00 97 LEU A CA 1
ATOM 724 C C . LEU A 1 97 ? 30.637 0.830 -38.515 1.00 86.00 97 LEU A C 1
ATOM 726 O O . LEU A 1 97 ? 31.364 0.850 -39.508 1.00 86.00 97 LEU A O 1
ATOM 730 N N . PHE A 1 98 ? 31.117 0.609 -37.290 1.00 82.19 98 PHE A N 1
ATOM 731 C CA . PHE A 1 98 ? 32.551 0.555 -36.976 1.00 82.19 98 PHE A CA 1
ATOM 732 C C . PHE A 1 98 ? 33.053 -0.861 -36.662 1.00 82.19 98 PHE A C 1
ATOM 734 O O . PHE A 1 98 ? 34.147 -1.037 -36.125 1.00 82.19 98 PHE A O 1
ATOM 741 N N . GLY A 1 99 ? 32.299 -1.890 -37.058 1.00 77.19 99 GLY A N 1
ATOM 742 C CA . GLY A 1 99 ? 32.686 -3.285 -36.849 1.00 77.19 99 GLY A CA 1
ATOM 743 C C . GLY A 1 99 ? 32.366 -3.834 -35.454 1.00 77.19 99 GLY A C 1
ATOM 744 O O . GLY A 1 99 ? 32.753 -4.963 -35.148 1.00 77.19 99 GLY A O 1
ATOM 745 N N . GLU A 1 100 ? 31.675 -3.061 -34.619 1.00 82.81 100 GLU A N 1
ATOM 746 C CA . GLU A 1 100 ? 31.260 -3.436 -33.273 1.00 82.81 100 GLU A CA 1
ATOM 747 C C . GLU A 1 100 ? 30.140 -4.494 -33.278 1.00 82.81 100 GLU A C 1
ATOM 749 O O . GLU A 1 100 ? 29.246 -4.491 -34.127 1.00 82.81 100 GLU A O 1
ATOM 754 N N . GLY A 1 101 ? 30.196 -5.430 -32.322 1.00 84.81 101 GLY A N 1
ATOM 755 C CA . GLY A 1 101 ? 29.088 -6.350 -32.030 1.00 84.81 101 GLY A CA 1
ATOM 756 C C . GLY A 1 101 ? 27.954 -5.643 -31.284 1.00 84.81 101 GLY A C 1
ATOM 757 O O . GLY A 1 101 ? 27.953 -4.420 -31.200 1.00 84.81 101 GLY A O 1
ATOM 758 N N . LEU A 1 102 ? 27.007 -6.399 -30.721 1.00 86.19 102 LEU A N 1
ATOM 759 C CA . LEU A 1 102 ? 25.963 -5.818 -29.867 1.00 86.19 102 LEU A CA 1
ATOM 760 C C . LEU A 1 102 ? 26.585 -5.083 -28.673 1.00 86.19 102 LEU A C 1
ATOM 762 O O . LEU A 1 102 ? 27.463 -5.618 -27.991 1.00 86.19 102 LEU A O 1
ATOM 766 N N . THR A 1 103 ? 26.141 -3.850 -28.453 1.00 82.38 103 THR A N 1
ATOM 767 C CA . THR A 1 103 ? 26.593 -2.988 -27.360 1.00 82.38 103 THR A CA 1
ATOM 768 C C . THR A 1 103 ? 25.859 -3.321 -26.060 1.00 82.38 103 THR A C 1
ATOM 770 O O . THR A 1 103 ? 24.865 -4.048 -26.046 1.00 82.38 103 THR A O 1
ATOM 773 N N . HIS A 1 104 ? 26.339 -2.785 -24.934 1.00 74.88 104 HIS A N 1
ATOM 774 C CA . HIS A 1 104 ? 25.637 -2.927 -23.656 1.00 74.88 104 HIS A CA 1
ATOM 775 C C . HIS A 1 104 ? 24.233 -2.304 -23.693 1.00 74.88 104 HIS A C 1
ATOM 777 O O . HIS A 1 104 ? 23.308 -2.859 -23.098 1.00 74.88 104 HIS A O 1
ATOM 783 N N . ASP A 1 105 ? 24.065 -1.202 -24.426 1.00 74.69 105 ASP A N 1
ATOM 784 C CA . ASP A 1 105 ? 22.777 -0.529 -24.593 1.00 74.69 105 ASP A CA 1
ATOM 785 C C . ASP A 1 105 ? 21.792 -1.432 -25.353 1.00 74.69 105 ASP A C 1
ATOM 787 O O . ASP A 1 105 ? 20.668 -1.622 -24.900 1.00 74.69 105 ASP A O 1
ATOM 791 N N . ASP A 1 106 ? 22.243 -2.122 -26.407 1.00 82.12 106 ASP A N 1
ATOM 792 C CA . ASP A 1 106 ? 21.402 -3.054 -27.178 1.00 82.12 106 ASP A CA 1
ATOM 793 C C . ASP A 1 106 ? 20.899 -4.238 -26.338 1.00 82.12 106 ASP A C 1
ATOM 795 O O . ASP A 1 106 ? 19.756 -4.685 -26.463 1.00 82.12 106 ASP A O 1
ATOM 799 N N . LEU A 1 107 ? 21.764 -4.764 -25.469 1.00 79.94 107 LEU A N 1
ATOM 800 C CA . LEU A 1 107 ? 21.443 -5.877 -24.569 1.00 79.94 107 LEU A CA 1
ATOM 801 C C . LEU A 1 107 ? 20.547 -5.414 -23.410 1.00 79.94 107 LEU A C 1
ATOM 803 O O . LEU A 1 107 ? 19.670 -6.152 -22.948 1.00 79.94 107 LEU A O 1
ATOM 807 N N . THR A 1 108 ? 20.725 -4.169 -22.976 1.00 72.25 108 THR A N 1
ATOM 808 C CA . THR A 1 108 ? 19.839 -3.510 -22.014 1.00 72.25 108 THR A CA 1
ATOM 809 C C . THR A 1 108 ? 18.454 -3.296 -22.621 1.00 72.25 108 THR A C 1
ATOM 811 O O . THR A 1 108 ? 17.454 -3.587 -21.970 1.00 72.25 108 THR A O 1
ATOM 814 N N . ASP A 1 109 ? 18.365 -2.882 -23.883 1.00 78.94 109 ASP A N 1
ATOM 815 C CA . ASP A 1 109 ? 17.094 -2.709 -24.586 1.00 78.94 109 ASP A CA 1
ATOM 816 C C . ASP A 1 109 ? 16.389 -4.049 -24.844 1.00 78.94 109 ASP A C 1
ATOM 818 O O . ASP A 1 109 ? 15.178 -4.156 -24.626 1.00 78.94 109 ASP A O 1
ATOM 822 N N . LEU A 1 110 ? 17.131 -5.098 -25.228 1.00 82.12 110 LEU A N 1
ATOM 823 C CA . LEU A 1 110 ? 16.615 -6.469 -25.373 1.00 82.12 110 LEU A CA 1
ATOM 824 C C . LEU A 1 110 ? 15.881 -6.939 -24.111 1.00 82.12 110 LEU A C 1
ATOM 826 O O . LEU A 1 110 ? 14.768 -7.474 -24.192 1.00 82.12 110 LEU A O 1
ATOM 830 N N . THR A 1 111 ? 16.515 -6.736 -22.957 1.00 73.69 111 THR A N 1
ATOM 831 C CA . THR A 1 111 ? 16.027 -7.209 -21.659 1.00 73.69 111 THR A CA 1
ATOM 832 C C . THR A 1 111 ? 14.925 -6.303 -21.108 1.00 73.69 111 THR A C 1
ATOM 834 O O . THR A 1 111 ? 13.839 -6.792 -20.792 1.00 73.69 111 THR A O 1
ATOM 837 N N . ARG A 1 112 ? 15.137 -4.977 -21.071 1.00 69.62 112 ARG A N 1
ATOM 838 C CA . ARG A 1 112 ? 14.163 -3.990 -20.561 1.00 69.62 112 ARG A CA 1
ATOM 839 C C . ARG A 1 112 ? 12.864 -3.980 -21.348 1.00 69.62 112 ARG A C 1
ATOM 841 O O . ARG A 1 112 ? 11.786 -3.967 -20.758 1.00 69.62 112 ARG A O 1
ATOM 848 N N . LEU A 1 113 ? 12.948 -3.987 -22.678 1.00 73.44 113 LEU A N 1
ATOM 849 C CA . LEU A 1 113 ? 11.763 -3.931 -23.530 1.00 73.44 113 LEU A CA 1
ATOM 850 C C . LEU A 1 113 ? 11.162 -5.316 -23.791 1.00 73.44 113 LEU A C 1
ATOM 852 O O . LEU A 1 113 ? 10.137 -5.379 -24.473 1.00 73.44 113 LEU A O 1
ATOM 856 N N . ARG A 1 114 ? 11.765 -6.399 -23.269 1.00 75.88 114 ARG A N 1
ATOM 857 C CA . ARG A 1 114 ? 11.401 -7.802 -23.550 1.00 75.88 114 ARG A CA 1
ATOM 858 C C . ARG A 1 114 ? 11.200 -8.061 -25.040 1.00 75.88 114 ARG A C 1
ATOM 860 O O . ARG A 1 114 ? 10.193 -8.646 -25.455 1.00 75.88 114 ARG A O 1
ATOM 867 N N . LEU A 1 115 ? 12.134 -7.569 -25.852 1.00 84.19 115 LEU A N 1
ATOM 868 C CA . LEU A 1 115 ? 12.107 -7.818 -27.289 1.00 84.19 115 LEU A CA 1
ATOM 869 C C . LEU A 1 115 ? 12.234 -9.321 -27.536 1.00 84.19 115 LEU A C 1
ATOM 871 O O . LEU A 1 115 ? 12.891 -10.034 -26.774 1.00 84.19 115 LEU A O 1
ATOM 875 N N . ASP A 1 116 ? 11.618 -9.793 -28.618 1.00 86.12 116 ASP A N 1
ATOM 876 C CA . ASP A 1 116 ? 11.767 -11.185 -29.039 1.00 86.12 116 ASP A CA 1
ATOM 877 C C . ASP A 1 116 ? 13.254 -11.472 -29.324 1.00 86.12 116 ASP A C 1
ATOM 879 O O . ASP A 1 116 ? 13.775 -12.528 -28.974 1.00 86.12 116 ASP A O 1
ATOM 883 N N . LEU A 1 117 ? 13.940 -10.514 -29.963 1.00 91.81 117 LEU A N 1
ATOM 884 C CA . LEU A 1 117 ? 15.334 -10.622 -30.390 1.00 91.81 117 LEU A CA 1
ATOM 885 C C . LEU A 1 117 ? 15.896 -9.239 -30.766 1.00 91.81 117 LEU A C 1
ATOM 887 O O . LEU A 1 117 ? 15.169 -8.404 -31.315 1.00 91.81 117 LEU A O 1
ATOM 891 N N . VAL A 1 118 ? 17.193 -9.020 -30.534 1.00 93.12 118 VAL A N 1
ATOM 892 C CA . VAL A 1 118 ? 17.955 -7.886 -31.090 1.00 93.12 118 VAL A CA 1
ATOM 893 C C . VAL A 1 118 ? 19.024 -8.413 -32.044 1.00 93.12 118 VAL A C 1
ATOM 895 O O . VAL A 1 118 ? 19.748 -9.344 -31.707 1.00 93.12 118 VAL A O 1
ATOM 898 N N . CYS A 1 119 ? 19.110 -7.848 -33.249 1.00 94.38 119 CYS A N 1
ATOM 899 C CA . CYS A 1 119 ? 20.008 -8.281 -34.319 1.00 94.38 119 CYS A CA 1
ATOM 900 C C . CYS A 1 119 ? 20.800 -7.104 -34.892 1.00 94.38 119 CYS A C 1
ATOM 902 O O . CYS A 1 119 ? 20.212 -6.232 -35.534 1.00 94.38 119 CYS A O 1
ATOM 904 N N . ALA A 1 120 ? 22.128 -7.147 -34.781 1.00 94.19 120 ALA A N 1
ATOM 905 C CA . ALA A 1 120 ? 23.021 -6.169 -35.395 1.00 94.19 120 ALA A CA 1
ATOM 906 C C . ALA A 1 120 ? 23.601 -6.675 -36.726 1.00 94.19 120 ALA A C 1
ATOM 908 O O . ALA A 1 120 ? 24.169 -7.769 -36.833 1.00 94.19 120 ALA A O 1
ATOM 909 N N . LEU A 1 121 ? 23.470 -5.835 -37.749 1.00 94.12 121 LEU A N 1
ATOM 910 C CA . LEU A 1 121 ? 24.084 -5.962 -39.065 1.00 94.12 121 LEU A CA 1
ATOM 911 C C . LEU A 1 121 ? 25.388 -5.161 -39.075 1.00 94.12 121 LEU A C 1
ATOM 913 O O . LEU A 1 121 ? 25.367 -3.932 -39.093 1.00 94.12 121 LEU A O 1
ATOM 917 N N . ILE A 1 122 ? 26.520 -5.856 -39.066 1.00 93.25 122 ILE A N 1
ATOM 918 C CA . ILE A 1 122 ? 27.839 -5.236 -38.943 1.00 93.25 122 ILE A CA 1
ATOM 919 C C . ILE A 1 122 ? 28.373 -4.915 -40.338 1.00 93.25 122 ILE A C 1
ATOM 921 O O . ILE A 1 122 ? 28.626 -5.816 -41.152 1.00 93.25 122 ILE A O 1
ATOM 925 N N . LEU A 1 123 ? 28.546 -3.623 -40.603 1.00 91.81 123 LEU A N 1
ATOM 926 C CA . LEU A 1 123 ? 29.078 -3.106 -41.856 1.00 91.81 123 LEU A CA 1
ATOM 927 C C . LEU A 1 123 ? 30.608 -3.023 -41.803 1.00 91.81 123 LEU A C 1
ATOM 929 O O . LEU A 1 123 ? 31.209 -2.818 -40.749 1.00 91.81 123 LEU A O 1
ATOM 933 N N . ASN A 1 124 ? 31.253 -3.196 -42.955 1.00 87.56 124 ASN A N 1
ATOM 934 C CA . ASN A 1 124 ? 32.674 -2.903 -43.114 1.00 87.56 124 ASN A CA 1
ATOM 935 C C . ASN A 1 124 ? 32.893 -1.387 -43.344 1.00 87.56 124 ASN A C 1
ATOM 937 O O . ASN A 1 124 ? 31.942 -0.668 -43.657 1.00 87.56 124 ASN A O 1
ATOM 941 N N . PRO A 1 125 ? 34.142 -0.884 -43.295 1.00 80.50 125 PRO A N 1
ATOM 942 C CA . PRO A 1 125 ? 34.438 0.528 -43.572 1.00 80.50 125 PRO A CA 1
ATOM 943 C C . PRO A 1 125 ? 34.038 1.022 -44.976 1.00 80.50 125 PRO A C 1
ATOM 945 O O . PRO A 1 125 ? 34.054 2.222 -45.230 1.00 80.50 125 PRO A O 1
ATOM 948 N N . ARG A 1 126 ? 33.697 0.117 -45.906 1.00 80.31 126 ARG A N 1
ATOM 949 C CA . ARG A 1 126 ? 33.172 0.445 -47.243 1.00 80.31 126 ARG A CA 1
ATOM 950 C C . ARG A 1 126 ? 31.636 0.541 -47.271 1.00 80.31 126 ARG A C 1
ATOM 952 O O . ARG A 1 126 ? 31.078 0.874 -48.313 1.00 80.31 126 ARG A O 1
ATOM 959 N N . GLY A 1 127 ? 30.959 0.287 -46.147 1.00 77.69 127 GLY A N 1
ATOM 960 C CA . GLY A 1 127 ? 29.499 0.295 -46.013 1.00 77.69 127 GLY A CA 1
ATOM 961 C C . GLY A 1 127 ? 28.816 -1.001 -46.461 1.00 77.69 127 GLY A C 1
ATOM 962 O O . GLY A 1 127 ? 27.595 -1.038 -46.595 1.00 77.69 127 GLY A O 1
ATOM 963 N N . GLU A 1 128 ? 29.577 -2.066 -46.709 1.00 86.00 128 GLU A N 1
ATOM 964 C CA . GLU A 1 128 ? 29.048 -3.361 -47.138 1.00 86.00 128 GLU A CA 1
ATOM 965 C C . GLU A 1 128 ? 28.792 -4.269 -45.933 1.00 86.00 128 GLU A C 1
ATOM 967 O O . GLU A 1 128 ? 29.526 -4.252 -44.945 1.00 86.00 128 GLU A O 1
ATOM 972 N N . LEU A 1 129 ? 27.762 -5.106 -46.030 1.00 88.00 129 LEU A N 1
ATOM 973 C CA . LEU A 1 129 ? 27.378 -6.024 -44.965 1.00 88.00 129 LEU A CA 1
ATOM 974 C C . LEU A 1 129 ? 28.385 -7.173 -44.829 1.00 88.00 129 LEU A C 1
ATOM 976 O O . LEU A 1 129 ? 28.493 -8.014 -45.720 1.00 88.00 129 LEU A O 1
ATOM 980 N N . ALA A 1 130 ? 29.099 -7.218 -43.703 1.00 89.38 130 ALA A N 1
ATOM 981 C CA . ALA A 1 130 ? 30.170 -8.183 -43.471 1.00 89.38 130 ALA A CA 1
ATOM 982 C C . ALA A 1 130 ? 29.752 -9.310 -42.523 1.00 89.38 130 ALA A C 1
ATOM 984 O O . ALA A 1 130 ? 29.992 -10.489 -42.802 1.00 89.38 130 ALA A O 1
ATOM 985 N N . ARG A 1 131 ? 29.143 -8.962 -41.385 1.00 92.94 131 ARG A N 1
ATOM 986 C CA . ARG A 1 131 ? 28.790 -9.916 -40.325 1.00 92.94 131 ARG A CA 1
ATOM 987 C C . ARG A 1 131 ? 27.397 -9.639 -39.770 1.00 92.94 131 ARG A C 1
ATOM 989 O O . ARG A 1 131 ? 26.853 -8.551 -39.930 1.00 92.94 131 ARG A O 1
ATOM 996 N N . ILE A 1 132 ? 26.837 -10.641 -39.111 1.00 93.75 132 ILE A N 1
ATOM 997 C CA . ILE A 1 132 ? 25.580 -10.569 -38.372 1.00 93.75 132 ILE A CA 1
ATOM 998 C C . ILE A 1 132 ? 25.794 -11.151 -36.976 1.00 93.75 132 ILE A C 1
ATOM 1000 O O . ILE A 1 132 ? 26.540 -12.115 -36.805 1.00 93.75 132 ILE A O 1
ATOM 1004 N N . THR A 1 133 ? 25.160 -10.554 -35.979 1.00 93.94 133 THR A N 1
ATOM 1005 C CA . THR A 1 133 ? 25.101 -11.053 -34.602 1.00 93.94 133 THR A CA 1
ATOM 1006 C C . THR A 1 133 ? 23.710 -10.773 -34.059 1.00 93.94 133 THR A C 1
ATOM 1008 O O . THR A 1 133 ? 23.042 -9.835 -34.501 1.00 93.94 133 THR A O 1
ATOM 1011 N N . TRP A 1 134 ? 23.247 -11.598 -33.133 1.00 94.31 134 TRP A N 1
ATOM 1012 C CA . TRP A 1 134 ? 21.982 -11.370 -32.457 1.00 94.31 134 TRP A CA 1
ATOM 1013 C C . TRP A 1 134 ? 22.040 -11.871 -31.023 1.00 94.31 134 TRP A C 1
ATOM 1015 O O . TRP A 1 134 ? 22.887 -12.694 -30.670 1.00 94.31 134 TRP A O 1
ATOM 1025 N N . ALA A 1 135 ? 21.107 -11.383 -30.220 1.00 91.56 135 ALA A N 1
ATOM 1026 C CA . ALA A 1 135 ? 20.862 -11.855 -28.875 1.00 91.56 135 ALA A CA 1
ATOM 1027 C C . ALA A 1 135 ? 19.360 -12.025 -28.642 1.00 91.56 135 ALA A C 1
ATOM 1029 O O . ALA A 1 135 ? 18.542 -11.281 -29.193 1.00 91.56 135 ALA A O 1
ATOM 1030 N N . HIS A 1 136 ? 19.001 -13.006 -27.822 1.00 90.19 136 HIS A N 1
ATOM 1031 C CA . HIS A 1 136 ? 17.633 -13.211 -27.354 1.00 90.19 136 HIS A CA 1
ATOM 1032 C C . HIS A 1 136 ? 17.616 -13.394 -25.840 1.00 90.19 136 HIS A C 1
ATOM 1034 O O . HIS A 1 136 ? 18.608 -13.799 -25.236 1.00 90.19 136 HIS A O 1
ATOM 1040 N N . ASN A 1 137 ? 16.480 -13.092 -25.221 1.00 84.06 137 ASN A N 1
ATOM 1041 C CA . ASN A 1 137 ? 16.292 -13.313 -23.792 1.00 84.06 137 ASN A CA 1
ATOM 1042 C C . ASN A 1 137 ? 16.369 -14.817 -23.482 1.00 84.06 137 ASN A C 1
ATOM 1044 O O . ASN A 1 137 ? 15.876 -15.640 -24.261 1.00 84.06 137 ASN A O 1
ATOM 1048 N N . ARG A 1 138 ? 17.002 -15.178 -22.360 1.00 79.62 138 ARG A N 1
ATOM 1049 C CA . ARG A 1 138 ? 17.141 -16.571 -21.926 1.00 79.62 138 ARG A CA 1
ATOM 1050 C C . ARG A 1 138 ? 16.361 -16.799 -20.627 1.00 79.62 138 ARG A C 1
ATOM 1052 O O . ARG A 1 138 ? 16.612 -16.103 -19.643 1.00 79.62 138 ARG A O 1
ATOM 1059 N N . PRO A 1 139 ? 15.460 -17.791 -20.577 1.00 64.44 139 PRO A N 1
ATOM 1060 C CA . PRO A 1 139 ? 14.832 -18.200 -19.328 1.00 64.44 139 PRO A CA 1
ATOM 1061 C C . PRO A 1 139 ? 15.885 -18.819 -18.392 1.00 64.44 139 PRO A C 1
ATOM 1063 O O . PRO A 1 139 ? 16.568 -19.780 -18.742 1.00 64.44 139 PRO A O 1
ATOM 1066 N N . SER A 1 140 ? 16.043 -18.261 -17.191 1.00 58.34 140 SER A N 1
ATOM 1067 C CA . SER A 1 140 ? 16.930 -18.807 -16.155 1.00 58.34 140 SER A CA 1
ATOM 1068 C C . SER A 1 140 ? 16.118 -19.524 -15.074 1.00 58.34 140 SER A C 1
ATOM 1070 O O . SER A 1 140 ? 15.210 -18.942 -14.478 1.00 58.34 140 SER A O 1
ATOM 1072 N N . ALA A 1 141 ? 16.462 -20.790 -14.810 1.00 48.50 141 ALA A N 1
ATOM 1073 C CA . ALA A 1 141 ? 15.851 -21.621 -13.767 1.00 48.50 141 ALA A CA 1
ATOM 1074 C C . ALA A 1 141 ? 16.699 -21.738 -12.482 1.00 48.50 141 ALA A C 1
ATOM 1076 O O . ALA A 1 141 ? 16.190 -22.198 -11.461 1.00 48.50 141 ALA A O 1
ATOM 1077 N N . LYS A 1 142 ? 17.982 -21.348 -12.498 1.00 45.19 142 LYS A N 1
ATOM 1078 C CA . LYS A 1 142 ? 18.898 -21.473 -11.349 1.00 45.19 142 LYS A CA 1
ATOM 1079 C C . LYS A 1 142 ? 19.772 -20.225 -11.223 1.00 45.19 142 LYS A C 1
ATOM 1081 O O . LYS A 1 142 ? 20.490 -19.879 -12.151 1.00 45.19 142 LYS A O 1
ATOM 1086 N N . LYS A 1 143 ? 19.690 -19.569 -10.062 1.00 46.25 143 LYS A N 1
ATOM 1087 C CA . LYS A 1 143 ? 20.363 -18.304 -9.711 1.00 46.25 143 LYS A CA 1
ATOM 1088 C C . LYS A 1 143 ? 21.700 -18.490 -8.963 1.00 46.25 143 LYS A C 1
ATOM 1090 O O . LYS A 1 143 ? 22.110 -17.572 -8.266 1.00 46.25 143 LYS A O 1
ATOM 1095 N N . ASP A 1 144 ? 22.365 -19.642 -9.089 1.00 41.03 144 ASP A N 1
ATOM 1096 C CA . ASP A 1 144 ? 23.601 -19.926 -8.328 1.00 41.03 144 ASP A CA 1
ATOM 1097 C C . ASP A 1 144 ? 24.914 -1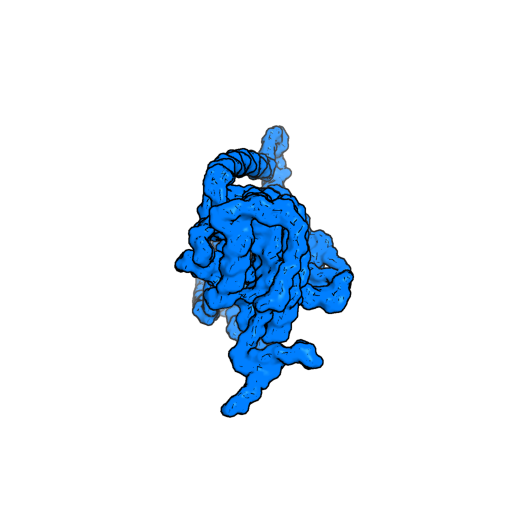9.675 -9.088 1.00 41.03 144 ASP A C 1
ATOM 1099 O O . ASP A 1 144 ? 25.962 -19.614 -8.454 1.00 41.03 144 ASP A O 1
ATOM 1103 N N . ASP A 1 145 ? 24.891 -19.446 -10.404 1.00 36.00 145 ASP A N 1
ATOM 1104 C CA . ASP A 1 145 ? 26.091 -19.009 -11.129 1.00 36.00 145 ASP A CA 1
ATOM 1105 C C . ASP A 1 145 ? 26.047 -17.493 -11.315 1.00 36.00 145 ASP A C 1
ATOM 1107 O O . ASP A 1 145 ? 25.287 -16.971 -12.135 1.00 36.00 145 ASP A O 1
ATOM 1111 N N . GLY A 1 146 ? 26.872 -16.785 -10.540 1.00 41.56 146 GLY A N 1
ATOM 1112 C CA . GLY A 1 146 ? 26.996 -15.323 -10.491 1.00 41.56 146 GLY A CA 1
ATOM 1113 C C . GLY A 1 146 ? 27.476 -14.633 -11.776 1.00 41.56 146 GLY A C 1
ATOM 1114 O O . GLY A 1 146 ? 28.011 -13.535 -11.684 1.00 41.56 146 GLY A O 1
ATOM 1115 N N . ASP A 1 147 ? 27.290 -15.249 -12.945 1.00 40.69 147 ASP A N 1
ATOM 1116 C CA . ASP A 1 147 ? 27.716 -14.726 -14.250 1.00 40.69 147 ASP A CA 1
ATOM 1117 C C . ASP A 1 147 ? 26.718 -15.016 -15.396 1.00 40.69 147 ASP A C 1
ATOM 1119 O O . ASP A 1 147 ? 26.996 -14.783 -16.572 1.00 40.69 147 ASP A O 1
ATOM 1123 N N . SER A 1 148 ? 25.519 -15.530 -15.091 1.00 50.72 148 SER A N 1
ATOM 1124 C CA . SER A 1 148 ? 24.508 -15.792 -16.125 1.00 50.72 148 SER A CA 1
ATOM 1125 C C . SER A 1 148 ? 23.730 -14.523 -16.478 1.00 50.72 148 SER A C 1
ATOM 1127 O O . SER A 1 148 ? 22.674 -14.241 -15.912 1.00 50.72 148 SER A O 1
ATOM 1129 N N . LEU A 1 149 ? 24.253 -13.764 -17.439 1.00 57.66 149 LEU A N 1
ATOM 1130 C CA . LEU A 1 149 ? 23.538 -12.691 -18.131 1.00 57.66 149 LEU A CA 1
ATOM 1131 C C . LEU A 1 149 ? 22.186 -13.236 -18.645 1.00 57.66 149 LEU A C 1
ATOM 1133 O O . LEU A 1 149 ? 22.148 -14.284 -19.283 1.00 57.66 149 LEU A O 1
ATOM 1137 N N . GLY A 1 150 ? 21.065 -12.561 -18.353 1.00 70.06 150 GLY A N 1
ATOM 1138 C CA . GLY A 1 150 ? 19.687 -13.004 -18.671 1.00 70.06 150 GLY A CA 1
ATOM 1139 C C . GLY A 1 150 ? 19.328 -13.082 -20.168 1.00 70.06 150 GLY A C 1
ATOM 1140 O O . GLY A 1 150 ? 18.156 -13.065 -20.543 1.00 70.06 150 GLY A O 1
ATOM 1141 N N . TYR A 1 151 ? 20.333 -13.147 -21.033 1.00 79.38 151 TYR A N 1
ATOM 1142 C CA . TYR A 1 151 ? 20.243 -13.220 -22.480 1.00 79.38 151 TYR A CA 1
ATOM 1143 C C . TYR A 1 151 ? 21.313 -14.174 -23.016 1.00 79.38 151 TYR A C 1
ATOM 1145 O O . TYR A 1 151 ? 22.355 -14.393 -22.404 1.00 79.38 151 TYR A O 1
ATOM 1153 N N . GLU A 1 152 ? 21.073 -14.718 -24.200 1.00 85.00 152 GLU A N 1
ATOM 1154 C CA . GLU A 1 152 ? 22.060 -15.484 -24.949 1.00 85.00 152 GLU A CA 1
ATOM 1155 C C . GLU A 1 152 ? 22.550 -14.648 -26.129 1.00 85.00 152 GLU A C 1
ATOM 1157 O O . GLU A 1 152 ? 21.757 -14.222 -26.970 1.00 85.00 152 GLU A O 1
ATOM 1162 N N . LEU A 1 153 ? 23.860 -14.387 -26.170 1.00 86.31 153 LEU A N 1
ATOM 1163 C CA . LEU A 1 153 ? 24.517 -13.639 -27.238 1.00 86.31 153 LEU A CA 1
ATOM 1164 C C . LEU A 1 153 ? 25.180 -14.601 -28.224 1.00 86.31 153 LEU A C 1
ATOM 1166 O O . LEU A 1 153 ? 26.093 -15.348 -27.868 1.00 86.31 153 LEU A O 1
ATOM 1170 N N . VAL A 1 154 ? 24.781 -14.522 -29.491 1.00 89.62 154 VAL A N 1
ATOM 1171 C CA . VAL A 1 154 ? 25.409 -15.288 -30.567 1.00 89.62 154 VAL A CA 1
ATOM 1172 C C . VAL A 1 154 ? 26.584 -14.506 -31.145 1.00 89.62 154 VAL A C 1
ATOM 1174 O O . VAL A 1 154 ? 26.430 -13.390 -31.650 1.00 89.62 154 VAL A O 1
ATOM 1177 N N . ALA A 1 155 ? 27.773 -15.114 -31.101 1.00 86.38 155 ALA A N 1
ATOM 1178 C CA . ALA A 1 155 ? 29.005 -14.508 -31.596 1.00 86.38 155 ALA A CA 1
ATOM 1179 C C . ALA A 1 155 ? 28.882 -14.061 -33.070 1.00 86.38 155 ALA A C 1
ATOM 1181 O O . ALA A 1 155 ? 28.269 -14.769 -33.876 1.00 86.38 155 ALA A O 1
ATOM 1182 N N . PRO A 1 156 ? 29.496 -12.927 -33.467 1.00 89.69 156 PRO A N 1
ATOM 1183 C CA . PRO A 1 156 ? 29.356 -12.412 -34.822 1.00 89.69 156 PRO A CA 1
ATOM 1184 C C . PRO A 1 156 ? 29.791 -13.421 -35.887 1.00 89.69 156 PRO A C 1
ATOM 1186 O O . PRO A 1 156 ? 30.932 -13.888 -35.897 1.00 89.69 156 PRO A O 1
ATOM 1189 N N . MET A 1 157 ? 28.919 -13.701 -36.846 1.00 91.94 157 MET A N 1
ATOM 1190 C CA . MET A 1 157 ? 29.163 -14.658 -37.924 1.00 91.94 157 MET A CA 1
ATOM 1191 C C . MET A 1 157 ? 29.169 -13.964 -39.292 1.00 91.94 157 MET A C 1
ATOM 1193 O O . MET A 1 157 ? 28.549 -12.911 -39.437 1.00 91.94 157 MET A O 1
ATOM 1197 N N . PRO A 1 158 ? 29.866 -14.507 -40.308 1.00 90.69 158 PRO A N 1
ATOM 1198 C CA . PRO A 1 158 ? 29.836 -13.947 -41.656 1.00 90.69 158 PRO A CA 1
ATOM 1199 C C . PRO A 1 158 ? 28.411 -13.863 -42.207 1.00 90.69 158 PRO A C 1
ATOM 1201 O O . PRO A 1 158 ? 27.625 -14.806 -42.063 1.00 90.69 158 PRO A O 1
ATOM 1204 N N . TRP A 1 159 ? 28.091 -12.747 -42.862 1.00 88.50 159 TRP A N 1
ATOM 1205 C CA . TRP A 1 159 ? 26.821 -12.592 -43.561 1.00 88.50 159 TRP A CA 1
ATOM 1206 C C . TRP A 1 159 ? 26.654 -13.673 -44.644 1.00 88.50 159 TRP A C 1
ATOM 1208 O O . TRP A 1 159 ? 27.606 -14.025 -45.338 1.00 88.50 159 TRP A O 1
ATOM 1218 N N . GLY A 1 160 ? 25.439 -14.210 -44.784 1.00 82.06 160 GLY A N 1
ATOM 1219 C CA . GLY A 1 160 ? 25.116 -15.282 -45.734 1.00 82.06 160 GLY A CA 1
ATOM 1220 C C . GLY A 1 160 ? 25.156 -16.697 -45.149 1.00 82.06 160 GLY A C 1
ATOM 1221 O O . GLY A 1 160 ? 24.729 -17.635 -45.820 1.00 82.06 160 GLY A O 1
ATOM 1222 N N . ARG A 1 161 ? 25.602 -16.872 -43.898 1.00 86.44 161 ARG A N 1
ATOM 1223 C CA . ARG A 1 161 ? 25.385 -18.136 -43.182 1.00 86.44 161 ARG A CA 1
ATOM 1224 C C . ARG A 1 161 ? 23.898 -18.337 -42.826 1.00 86.44 161 ARG A C 1
ATOM 1226 O O . ARG A 1 161 ? 23.200 -17.344 -42.607 1.00 86.44 161 ARG A O 1
ATOM 1233 N N . PRO A 1 162 ? 23.420 -19.596 -42.742 1.00 81.62 162 PRO A N 1
ATOM 1234 C CA . PRO A 1 162 ? 22.049 -19.897 -42.333 1.00 81.62 162 PRO A CA 1
ATOM 1235 C C . PRO A 1 162 ? 21.732 -19.330 -40.944 1.00 81.62 162 PRO A C 1
ATOM 1237 O O . PRO A 1 162 ? 22.525 -19.481 -40.015 1.00 81.62 162 PRO A O 1
ATOM 1240 N N . GLN A 1 163 ? 20.573 -18.685 -40.825 1.00 84.12 163 GLN A N 1
ATOM 1241 C CA . GLN A 1 163 ? 20.016 -18.183 -39.567 1.00 84.12 163 GLN A CA 1
ATOM 1242 C C . GLN A 1 163 ? 19.074 -19.247 -38.971 1.00 84.12 163 GLN A C 1
ATOM 1244 O O . GLN A 1 163 ? 18.516 -20.038 -39.736 1.00 84.12 163 GLN A O 1
ATOM 1249 N N . PRO A 1 164 ? 18.874 -19.287 -37.642 1.00 86.62 164 PRO A N 1
ATOM 1250 C CA . PRO A 1 164 ? 17.885 -20.175 -37.039 1.00 86.62 164 PRO A CA 1
ATOM 1251 C C . PRO A 1 164 ? 16.462 -19.792 -37.466 1.00 86.62 164 PRO A C 1
ATOM 1253 O O . PRO A 1 164 ? 16.194 -18.630 -37.789 1.00 86.62 164 PRO A O 1
ATOM 1256 N N . HIS A 1 165 ? 15.547 -20.764 -37.421 1.00 89.50 165 HIS A N 1
ATOM 1257 C CA . HIS A 1 165 ? 14.138 -20.527 -37.713 1.00 89.50 165 HIS A CA 1
ATOM 1258 C C . HIS A 1 165 ? 13.510 -19.672 -36.600 1.00 89.50 165 HIS A C 1
ATOM 1260 O O . HIS A 1 165 ? 13.253 -20.153 -35.494 1.00 89.50 165 HIS A O 1
ATOM 1266 N N . PHE A 1 166 ? 13.280 -18.387 -36.874 1.00 87.56 166 PHE A N 1
ATOM 1267 C CA . PHE A 1 166 ? 12.899 -17.397 -35.862 1.00 87.56 166 PHE A CA 1
ATOM 1268 C C . PHE A 1 166 ? 11.615 -17.783 -35.118 1.00 87.56 166 PHE A C 1
ATOM 1270 O O . PHE A 1 166 ? 11.584 -17.750 -33.890 1.00 87.56 166 PHE A O 1
ATOM 1277 N N . GLY A 1 167 ? 10.574 -18.197 -35.845 1.00 83.56 167 GLY A N 1
ATOM 1278 C CA . GLY A 1 167 ? 9.304 -18.588 -35.230 1.00 83.56 167 GLY A CA 1
ATOM 1279 C C . GLY A 1 167 ? 9.420 -19.782 -34.274 1.00 83.56 167 GLY A C 1
ATOM 1280 O O . GLY A 1 167 ? 8.741 -19.807 -33.252 1.00 83.56 167 GLY A O 1
ATOM 1281 N N . GLU A 1 168 ? 10.311 -20.735 -34.565 1.00 87.19 168 GLU A N 1
ATOM 1282 C CA . GLU A 1 168 ? 10.518 -21.921 -33.719 1.00 87.19 168 GLU A CA 1
ATOM 1283 C C . GLU A 1 168 ? 11.326 -21.563 -32.472 1.00 87.19 168 GLU A C 1
ATOM 1285 O O . GLU A 1 168 ? 10.955 -21.959 -31.369 1.00 87.19 168 GLU A O 1
ATOM 1290 N N . LEU A 1 169 ? 12.375 -20.749 -32.637 1.00 86.94 169 LEU A N 1
ATOM 1291 C CA . LEU A 1 169 ? 13.196 -20.247 -31.536 1.00 86.94 169 LEU A CA 1
ATOM 1292 C C . LEU A 1 169 ? 12.345 -19.509 -30.495 1.00 86.94 169 LEU A C 1
ATOM 1294 O O . LEU A 1 169 ? 12.406 -19.822 -29.309 1.00 86.94 169 LEU A O 1
ATOM 1298 N N . ILE A 1 170 ? 11.525 -18.550 -30.935 1.00 85.44 170 ILE A N 1
ATOM 1299 C CA . ILE A 1 170 ? 10.695 -17.754 -30.024 1.00 85.44 170 ILE A CA 1
ATOM 1300 C C . ILE A 1 170 ? 9.618 -18.613 -29.359 1.00 85.44 170 ILE A C 1
ATOM 1302 O O . ILE A 1 170 ? 9.405 -18.474 -28.158 1.00 85.44 170 ILE A O 1
ATOM 1306 N N . SER A 1 171 ? 8.971 -19.522 -30.100 1.00 83.12 171 SER A N 1
ATOM 1307 C CA . SER A 1 171 ? 7.972 -20.426 -29.515 1.00 83.12 171 SER A CA 1
ATOM 1308 C C . SER A 1 171 ? 8.583 -21.317 -28.433 1.00 83.12 171 SER A C 1
ATOM 1310 O O . SER A 1 171 ? 8.018 -21.427 -27.350 1.00 83.12 171 SER A O 1
ATOM 1312 N N . ALA A 1 172 ? 9.760 -21.898 -28.685 1.00 84.81 172 ALA A N 1
ATOM 1313 C CA . ALA A 1 172 ? 10.450 -22.745 -27.715 1.00 84.81 172 ALA A CA 1
ATOM 1314 C C . ALA A 1 172 ? 10.825 -21.978 -26.434 1.00 84.81 172 ALA A C 1
ATOM 1316 O O . ALA A 1 172 ? 10.651 -22.498 -25.330 1.00 84.81 172 ALA A O 1
ATOM 1317 N N . LEU A 1 173 ? 11.288 -20.731 -26.578 1.00 82.75 173 LEU A N 1
ATOM 1318 C CA . LEU A 1 173 ? 11.601 -19.854 -25.451 1.00 82.75 173 LEU A CA 1
ATOM 1319 C C . LEU A 1 173 ? 10.336 -19.470 -24.660 1.00 82.75 173 LEU A C 1
ATOM 1321 O O . LEU A 1 173 ? 10.349 -19.554 -23.435 1.00 82.75 173 LEU A O 1
ATOM 1325 N N . GLU A 1 174 ? 9.230 -19.100 -25.320 1.00 79.62 174 GLU A N 1
ATOM 1326 C CA . GLU A 1 174 ? 7.950 -18.798 -24.644 1.00 79.62 174 GLU A CA 1
ATOM 1327 C C . GLU A 1 174 ? 7.384 -20.017 -23.897 1.00 79.62 174 GLU A C 1
ATOM 1329 O O . GLU A 1 174 ? 6.871 -19.882 -22.782 1.00 79.62 174 GLU A O 1
ATOM 1334 N N . ASP A 1 175 ? 7.514 -21.216 -24.472 1.00 77.38 175 ASP A N 1
ATOM 1335 C CA . ASP A 1 175 ? 7.096 -22.470 -23.839 1.00 77.38 175 ASP A CA 1
ATOM 1336 C C . ASP A 1 175 ? 7.951 -22.807 -22.607 1.00 77.38 175 ASP A C 1
ATOM 1338 O O . ASP A 1 175 ? 7.470 -23.401 -21.637 1.00 77.38 175 ASP A O 1
ATOM 1342 N N . GLU A 1 176 ? 9.234 -22.450 -22.615 1.00 75.44 176 GLU A N 1
ATOM 1343 C CA . GLU A 1 176 ? 10.115 -22.570 -21.453 1.00 75.44 176 GLU A CA 1
ATOM 1344 C C . GLU A 1 176 ? 9.782 -21.534 -20.366 1.00 75.44 176 GLU A C 1
ATOM 1346 O O . GLU A 1 176 ? 9.611 -21.914 -19.204 1.00 75.44 176 GLU A O 1
ATOM 1351 N N . TYR A 1 177 ? 9.567 -20.266 -20.738 1.00 69.75 177 TYR A N 1
ATOM 1352 C CA . TYR A 1 177 ? 9.088 -19.214 -19.829 1.00 69.75 177 TYR A CA 1
ATOM 1353 C C . TYR A 1 177 ? 7.764 -19.604 -19.157 1.00 69.75 177 TYR A C 1
ATOM 1355 O O . TYR A 1 177 ? 7.653 -19.585 -17.930 1.00 69.75 177 TYR A O 1
ATOM 1363 N N . SER A 1 178 ? 6.786 -20.058 -19.944 1.00 67.31 178 SER A N 1
ATOM 1364 C CA . SER A 1 178 ? 5.470 -20.478 -19.450 1.00 67.31 178 SER A CA 1
ATOM 1365 C C . SER A 1 178 ? 5.546 -21.666 -18.483 1.00 67.31 178 SER A C 1
ATOM 1367 O O . SER A 1 178 ? 4.733 -21.773 -17.563 1.00 67.31 178 SER A O 1
ATOM 1369 N N . ARG A 1 179 ? 6.508 -22.581 -18.668 1.00 69.94 179 ARG A N 1
ATOM 1370 C CA . ARG A 1 179 ? 6.727 -23.719 -17.756 1.00 69.94 179 ARG A CA 1
ATOM 1371 C C . ARG A 1 179 ? 7.345 -23.285 -16.428 1.00 69.94 179 ARG A C 1
ATOM 1373 O O . ARG A 1 179 ? 6.923 -23.788 -15.388 1.00 69.94 179 ARG A O 1
ATOM 1380 N N . LEU A 1 180 ? 8.298 -22.352 -16.450 1.00 64.25 180 LEU A N 1
ATOM 1381 C CA . LEU A 1 180 ? 8.913 -21.804 -15.235 1.00 64.25 180 LEU A CA 1
ATOM 1382 C C . LEU A 1 180 ? 7.940 -20.941 -14.418 1.00 64.25 180 LEU A C 1
ATOM 1384 O O . LEU A 1 180 ? 8.025 -20.925 -13.191 1.00 64.25 180 LEU A O 1
ATOM 1388 N N . GLU A 1 181 ? 7.004 -20.257 -15.076 1.00 54.69 181 GLU A N 1
ATOM 1389 C CA . GLU A 1 181 ? 5.966 -19.464 -14.406 1.00 54.69 181 GLU A CA 1
ATOM 1390 C C . GLU A 1 181 ? 4.888 -20.341 -13.745 1.00 54.69 181 GLU A C 1
ATOM 1392 O O . GLU A 1 181 ? 4.542 -20.112 -12.588 1.00 54.69 181 GLU A O 1
ATOM 1397 N N . LYS A 1 182 ? 4.401 -21.396 -14.420 1.00 52.03 182 LYS A N 1
ATOM 1398 C CA . LYS A 1 182 ? 3.340 -22.290 -13.896 1.00 52.03 182 LYS A CA 1
ATOM 1399 C C . LYS A 1 182 ? 3.743 -23.121 -12.671 1.00 52.03 182 LYS A C 1
ATOM 1401 O O . LYS A 1 182 ? 2.872 -23.655 -11.993 1.00 52.03 182 LYS A O 1
ATOM 1406 N N . GLY A 1 183 ? 5.040 -23.250 -12.388 1.00 46.97 183 GLY A N 1
ATOM 1407 C CA . GLY A 1 183 ? 5.550 -23.929 -11.193 1.00 46.97 183 GLY A CA 1
ATOM 1408 C C . GLY A 1 183 ? 5.546 -23.073 -9.921 1.00 46.97 183 GLY A C 1
ATOM 1409 O O . GLY A 1 183 ? 5.967 -23.563 -8.874 1.00 46.97 183 GLY A O 1
ATOM 1410 N N . ARG A 1 184 ? 5.125 -21.800 -9.989 1.00 47.16 184 ARG A N 1
ATOM 1411 C CA . ARG A 1 184 ? 5.188 -20.870 -8.852 1.00 47.16 184 ARG A CA 1
ATOM 1412 C C . ARG A 1 184 ? 3.871 -20.862 -8.062 1.00 47.16 184 ARG A C 1
ATOM 1414 O O . ARG A 1 184 ? 2.808 -20.716 -8.665 1.00 47.16 184 ARG A O 1
ATOM 1421 N N . PRO A 1 185 ? 3.908 -21.026 -6.726 1.00 36.84 185 PRO A N 1
ATOM 1422 C CA . PRO A 1 185 ? 2.701 -21.015 -5.918 1.00 36.84 185 PRO A CA 1
ATOM 1423 C C . PRO A 1 185 ? 2.149 -19.590 -5.772 1.00 36.84 185 PRO A C 1
ATOM 1425 O O . PRO A 1 185 ? 2.867 -18.691 -5.353 1.00 36.84 185 PRO A O 1
ATOM 1428 N N . ILE A 1 186 ? 0.839 -19.470 -6.021 1.00 41.62 186 ILE A N 1
ATOM 1429 C CA . ILE A 1 186 ? -0.070 -18.361 -5.678 1.00 41.62 186 ILE A CA 1
ATOM 1430 C C . ILE A 1 186 ? 0.089 -17.110 -6.558 1.00 41.62 186 ILE A C 1
ATOM 1432 O O . ILE A 1 186 ? 0.957 -16.270 -6.359 1.00 41.62 186 ILE A O 1
ATOM 1436 N N . GLU A 1 187 ? -0.843 -16.954 -7.504 1.00 39.69 187 GLU A N 1
ATOM 1437 C CA . GLU A 1 187 ? -1.062 -15.708 -8.238 1.00 39.69 187 GLU A CA 1
ATOM 1438 C C . GLU A 1 187 ? -1.454 -14.589 -7.261 1.00 39.69 187 GLU A C 1
ATOM 1440 O O . GLU A 1 187 ? -2.579 -14.548 -6.755 1.00 39.69 187 GLU A O 1
ATOM 1445 N N . ALA A 1 188 ? -0.546 -13.649 -7.004 1.00 48.41 188 ALA A N 1
ATOM 1446 C CA . ALA A 1 188 ? -0.945 -12.359 -6.459 1.00 48.41 188 ALA A CA 1
ATOM 1447 C C . ALA A 1 188 ? -1.905 -11.668 -7.434 1.00 48.41 188 ALA A C 1
ATOM 1449 O O . ALA A 1 188 ? -1.609 -11.499 -8.621 1.00 48.41 188 ALA A O 1
ATOM 1450 N N . LYS A 1 189 ? -3.068 -11.268 -6.913 1.00 53.72 189 LYS A N 1
ATOM 1451 C CA . LYS A 1 189 ? -4.160 -10.645 -7.669 1.00 53.72 189 LYS A CA 1
ATOM 1452 C C . LYS A 1 189 ? -3.725 -9.332 -8.334 1.00 53.72 189 LYS A C 1
ATOM 1454 O O . LYS A 1 189 ? -4.183 -9.050 -9.437 1.00 53.72 189 LYS A O 1
ATOM 1459 N N . ASP A 1 190 ? -2.801 -8.604 -7.700 1.00 62.16 190 ASP A N 1
ATOM 1460 C CA . ASP A 1 190 ? -2.360 -7.262 -8.110 1.00 62.16 190 ASP A CA 1
ATOM 1461 C C . ASP A 1 190 ? -0.860 -7.176 -8.484 1.00 62.16 190 ASP A C 1
ATOM 1463 O O . ASP A 1 190 ? -0.294 -6.083 -8.557 1.00 62.16 190 ASP A O 1
ATOM 1467 N N . GLY A 1 191 ? -0.218 -8.315 -8.777 1.00 75.81 191 GLY A N 1
ATOM 1468 C CA . GLY A 1 191 ? 1.145 -8.375 -9.327 1.00 75.81 191 GLY A CA 1
ATOM 1469 C C . GLY A 1 191 ? 2.268 -8.510 -8.289 1.00 75.81 191 GLY A C 1
ATOM 1470 O O . GLY A 1 191 ? 2.032 -8.725 -7.098 1.00 75.81 191 GLY A O 1
ATOM 1471 N N . ARG A 1 192 ? 3.517 -8.426 -8.767 1.00 83.25 192 ARG A N 1
ATOM 1472 C CA . ARG A 1 192 ? 4.748 -8.628 -7.978 1.00 83.25 192 ARG A CA 1
ATOM 1473 C C . ARG A 1 192 ? 5.398 -7.296 -7.635 1.00 83.25 192 ARG A C 1
ATOM 1475 O O . ARG A 1 192 ? 5.566 -6.441 -8.511 1.00 83.25 192 ARG A O 1
ATOM 1482 N N . ALA A 1 193 ? 5.795 -7.128 -6.376 1.00 90.75 193 ALA A N 1
ATOM 1483 C CA . ALA A 1 193 ? 6.370 -5.887 -5.882 1.00 90.75 193 ALA A CA 1
ATOM 1484 C C . ALA A 1 193 ? 7.687 -6.057 -5.127 1.00 90.75 193 ALA A C 1
ATOM 1486 O O . ALA A 1 193 ? 7.953 -7.061 -4.462 1.00 90.75 193 ALA A O 1
ATOM 1487 N N . MET A 1 194 ? 8.487 -4.997 -5.187 1.00 92.94 194 MET A N 1
ATOM 1488 C CA . MET A 1 194 ? 9.638 -4.786 -4.323 1.00 92.94 194 MET A CA 1
ATOM 1489 C C . MET A 1 194 ? 9.322 -3.658 -3.347 1.00 92.94 194 MET A C 1
ATOM 1491 O O . MET A 1 194 ? 8.857 -2.586 -3.742 1.00 92.94 194 MET A O 1
ATOM 1495 N N . LEU A 1 195 ? 9.569 -3.912 -2.067 1.00 96.50 195 LEU A N 1
ATOM 1496 C CA . LEU A 1 195 ? 9.331 -2.948 -1.003 1.00 96.50 195 LEU A CA 1
ATOM 1497 C C . LEU A 1 195 ? 10.598 -2.161 -0.699 1.00 96.50 195 LEU A C 1
ATOM 1499 O O . LEU A 1 195 ? 11.689 -2.733 -0.622 1.00 96.50 195 LEU A O 1
ATOM 1503 N N . VAL A 1 196 ? 10.442 -0.863 -0.474 1.00 96.19 196 VAL A N 1
ATOM 1504 C CA . VAL A 1 196 ? 11.548 0.068 -0.285 1.00 96.19 196 VAL A CA 1
ATOM 1505 C C . VAL A 1 196 ? 11.326 0.904 0.971 1.00 96.19 196 VAL A C 1
ATOM 1507 O O . VAL A 1 196 ? 10.393 1.703 1.045 1.00 96.19 196 VAL A O 1
ATOM 1510 N N . HIS A 1 197 ? 12.230 0.775 1.938 1.00 95.25 197 HIS A N 1
ATOM 1511 C CA . HIS A 1 197 ? 12.339 1.674 3.082 1.00 95.25 197 HIS A CA 1
ATOM 1512 C C . HIS A 1 197 ? 13.587 2.541 2.967 1.00 95.25 197 HIS A C 1
ATOM 1514 O O . HIS A 1 197 ? 14.687 2.032 2.737 1.00 95.25 197 HIS A O 1
ATOM 1520 N N . VAL A 1 198 ? 13.430 3.842 3.215 1.00 92.31 198 VAL A N 1
ATOM 1521 C CA . VAL A 1 198 ? 14.558 4.765 3.351 1.00 92.31 198 VAL A CA 1
ATOM 1522 C C . VAL A 1 198 ? 14.463 5.469 4.694 1.00 92.31 198 VAL A C 1
ATOM 1524 O O . VAL A 1 198 ? 13.514 6.209 4.943 1.00 92.31 198 VAL A O 1
ATOM 1527 N N . GLY A 1 199 ? 15.454 5.224 5.546 1.00 88.56 199 GLY A N 1
ATOM 1528 C CA . GLY A 1 199 ? 15.557 5.808 6.880 1.00 88.56 199 GLY A CA 1
ATOM 1529 C C . GLY A 1 199 ? 16.740 6.767 6.997 1.00 88.56 199 GLY A C 1
ATOM 1530 O O . GLY A 1 199 ? 17.701 6.690 6.228 1.00 88.56 199 GLY A O 1
ATOM 1531 N N . GLU A 1 200 ? 16.692 7.657 7.987 1.00 86.25 200 GLU A N 1
ATOM 1532 C CA . GLU A 1 200 ? 17.801 8.558 8.313 1.00 86.25 200 GLU A CA 1
ATOM 1533 C C . GLU A 1 200 ? 18.632 8.045 9.500 1.00 86.25 200 GLU A C 1
ATOM 1535 O O . GLU A 1 200 ? 18.090 7.558 10.496 1.00 86.25 200 GLU A O 1
ATOM 1540 N N . LYS A 1 201 ? 19.962 8.205 9.423 1.00 81.50 201 LYS A N 1
ATOM 1541 C CA . LYS A 1 201 ? 20.924 7.858 10.488 1.00 81.50 201 LYS A CA 1
ATOM 1542 C C . LYS A 1 201 ? 20.716 8.675 11.766 1.00 81.50 201 LYS A C 1
ATOM 1544 O O . LYS A 1 201 ? 21.183 8.260 12.822 1.00 81.50 201 LYS A O 1
ATOM 1549 N N . SER A 1 202 ? 20.013 9.806 11.687 1.00 76.50 202 SER A N 1
ATOM 1550 C CA . SER A 1 202 ? 19.678 10.678 12.822 1.00 76.50 202 SER A CA 1
ATOM 1551 C C . SER A 1 202 ? 18.943 9.948 13.957 1.00 76.50 202 SER A C 1
ATOM 1553 O O . SER A 1 202 ? 18.982 10.402 15.096 1.00 76.50 202 SER A O 1
ATOM 1555 N N . ARG A 1 203 ? 18.336 8.784 13.681 1.00 69.12 203 ARG A N 1
ATOM 1556 C CA . ARG A 1 203 ? 17.700 7.914 14.685 1.00 69.12 203 ARG A CA 1
ATOM 1557 C C . ARG A 1 203 ? 18.671 7.042 15.499 1.00 69.12 203 ARG A C 1
ATOM 1559 O O . ARG A 1 203 ? 18.233 6.354 16.414 1.00 69.12 203 ARG A O 1
ATOM 1566 N N . GLY A 1 204 ? 19.974 7.069 15.212 1.00 76.19 204 GLY A N 1
ATOM 1567 C CA . GLY A 1 204 ? 20.984 6.366 16.007 1.00 76.19 204 GLY A CA 1
ATOM 1568 C C . GLY A 1 204 ? 20.906 4.829 15.907 1.00 76.19 204 GLY A C 1
ATOM 1569 O O . GLY A 1 204 ? 20.473 4.301 14.881 1.00 76.19 204 GLY A O 1
ATOM 1570 N N . PRO A 1 205 ? 21.325 4.081 16.950 1.00 71.62 205 PRO A N 1
ATOM 1571 C CA . PRO A 1 205 ? 21.436 2.614 16.913 1.00 71.62 205 PRO A CA 1
ATOM 1572 C C . PRO A 1 205 ? 20.108 1.873 16.692 1.00 71.62 205 PRO A C 1
ATOM 1574 O O . PRO A 1 205 ? 20.102 0.731 16.239 1.00 71.62 205 PRO A O 1
ATOM 1577 N N . THR A 1 206 ? 18.975 2.508 17.002 1.00 79.44 206 THR A N 1
ATOM 1578 C CA . THR A 1 206 ? 17.633 1.925 16.849 1.00 79.44 206 THR A CA 1
ATOM 1579 C C . THR A 1 206 ? 17.057 2.102 15.443 1.00 79.44 206 THR A C 1
ATOM 1581 O O . THR A 1 206 ? 16.027 1.503 15.133 1.00 79.44 206 THR A O 1
ATOM 1584 N N . ALA A 1 207 ? 17.724 2.866 14.566 1.00 80.44 207 ALA A N 1
ATOM 1585 C CA . ALA A 1 207 ? 17.259 3.146 13.207 1.00 80.44 207 ALA A CA 1
ATOM 1586 C C . ALA A 1 207 ? 16.996 1.868 12.395 1.00 80.44 207 ALA A C 1
ATOM 1588 O O . ALA A 1 207 ? 15.992 1.785 11.692 1.00 80.44 207 ALA A O 1
ATOM 1589 N N . GLN A 1 208 ? 17.870 0.866 12.534 1.00 84.94 208 GLN A N 1
ATOM 1590 C CA . GLN A 1 208 ? 17.758 -0.402 11.816 1.00 84.94 208 GLN A CA 1
ATOM 1591 C C . GLN A 1 208 ? 16.544 -1.219 12.278 1.00 84.94 208 GLN A C 1
ATOM 1593 O O . GLN A 1 208 ? 15.729 -1.612 11.450 1.00 84.94 208 GLN A O 1
ATOM 1598 N N . ARG A 1 209 ? 16.371 -1.406 13.595 1.00 84.00 209 ARG A N 1
ATOM 1599 C CA . ARG A 1 209 ? 15.219 -2.141 14.153 1.00 84.00 209 ARG A CA 1
ATOM 1600 C C . ARG A 1 209 ? 13.893 -1.481 13.779 1.00 84.00 209 ARG A C 1
ATOM 1602 O O . ARG A 1 209 ? 12.955 -2.152 13.368 1.00 84.00 209 ARG A O 1
ATOM 1609 N N . HIS A 1 210 ? 13.841 -0.153 13.855 1.00 84.12 210 HIS A N 1
ATOM 1610 C CA . HIS A 1 210 ? 12.659 0.603 13.457 1.00 84.12 210 HIS A CA 1
ATOM 1611 C C . HIS A 1 210 ? 12.363 0.457 11.953 1.00 84.12 210 HIS A C 1
ATOM 1613 O O . HIS A 1 210 ? 11.210 0.294 11.561 1.00 84.12 210 HIS A O 1
ATOM 1619 N N . ALA A 1 211 ? 13.388 0.493 11.094 1.00 88.94 211 ALA A N 1
ATOM 1620 C CA . ALA A 1 211 ? 13.225 0.255 9.660 1.00 88.94 211 ALA A CA 1
ATOM 1621 C C . ALA A 1 211 ? 12.700 -1.159 9.365 1.00 88.94 211 ALA A C 1
ATOM 1623 O O . ALA A 1 211 ? 11.835 -1.325 8.507 1.00 88.94 211 ALA A O 1
ATOM 1624 N N . GLU A 1 212 ? 13.187 -2.166 10.089 1.00 89.62 212 GLU A N 1
ATOM 1625 C CA . GLU A 1 212 ? 12.726 -3.551 9.969 1.00 89.62 212 GLU A CA 1
ATOM 1626 C C . GLU A 1 212 ? 11.258 -3.702 10.370 1.00 89.62 212 GLU A C 1
ATOM 1628 O O . GLU A 1 212 ? 10.490 -4.270 9.594 1.00 89.62 212 GLU A O 1
ATOM 1633 N N . SER A 1 213 ? 10.844 -3.130 11.505 1.00 86.69 213 SER A N 1
ATOM 1634 C CA . SER A 1 213 ? 9.438 -3.126 11.936 1.00 86.69 213 SER A CA 1
ATOM 1635 C C . SER A 1 213 ? 8.522 -2.480 10.892 1.00 86.69 213 SER A C 1
ATOM 1637 O O . SER A 1 213 ? 7.534 -3.072 10.454 1.00 86.69 213 SER A O 1
ATOM 1639 N N . ARG A 1 214 ? 8.890 -1.295 10.389 1.00 89.75 214 ARG A N 1
ATOM 1640 C CA . ARG A 1 214 ? 8.117 -0.632 9.326 1.00 89.75 214 ARG A CA 1
ATOM 1641 C C . ARG A 1 214 ? 8.038 -1.452 8.055 1.00 89.75 214 ARG A C 1
ATOM 1643 O O . ARG A 1 214 ? 7.037 -1.401 7.347 1.00 89.75 214 ARG A O 1
ATOM 1650 N N . MET A 1 215 ? 9.089 -2.202 7.755 1.00 92.50 215 MET A N 1
ATOM 1651 C CA . MET A 1 215 ? 9.125 -3.039 6.570 1.00 92.50 215 MET A CA 1
ATOM 1652 C C . MET A 1 215 ? 8.320 -4.325 6.716 1.00 92.50 215 MET A C 1
ATOM 1654 O O . MET A 1 215 ? 7.764 -4.807 5.731 1.00 92.50 215 MET A O 1
ATOM 1658 N N . GLN A 1 216 ? 8.192 -4.845 7.934 1.00 90.12 216 GLN A N 1
ATOM 1659 C CA . GLN A 1 216 ? 7.227 -5.895 8.249 1.00 90.12 216 GLN A CA 1
ATOM 1660 C C . GLN A 1 216 ? 5.793 -5.376 8.096 1.00 90.12 216 GLN A C 1
ATOM 1662 O O . GLN A 1 216 ? 4.982 -6.022 7.438 1.00 90.12 216 GLN A O 1
ATOM 1667 N N . GLU A 1 217 ? 5.501 -4.181 8.611 1.00 89.38 217 GLU A N 1
ATOM 1668 C CA . GLU A 1 217 ? 4.187 -3.552 8.466 1.00 89.38 217 GLU A CA 1
ATOM 1669 C C . GLU A 1 217 ? 3.841 -3.265 6.993 1.00 89.38 217 GLU A C 1
ATOM 1671 O O . GLU A 1 217 ? 2.749 -3.606 6.539 1.00 89.38 217 GLU A O 1
ATOM 1676 N N . LEU A 1 218 ? 4.774 -2.707 6.209 1.00 92.94 218 LEU A N 1
ATOM 1677 C CA . LEU A 1 218 ? 4.558 -2.468 4.778 1.00 92.94 218 LEU A CA 1
ATOM 1678 C C . LEU A 1 218 ? 4.336 -3.774 4.007 1.00 92.94 218 LEU A C 1
ATOM 1680 O O . LEU A 1 218 ? 3.514 -3.809 3.093 1.00 92.94 218 LEU A O 1
ATOM 1684 N N . ALA A 1 219 ? 5.038 -4.849 4.372 1.00 93.12 219 ALA A N 1
ATOM 1685 C CA . ALA A 1 219 ? 4.808 -6.157 3.772 1.00 93.12 219 ALA A CA 1
ATOM 1686 C C . ALA A 1 219 ? 3.404 -6.679 4.081 1.00 93.12 219 ALA A C 1
ATOM 1688 O O . ALA A 1 219 ? 2.700 -7.076 3.158 1.00 93.12 219 ALA A O 1
ATOM 1689 N N . ALA A 1 220 ? 2.955 -6.574 5.333 1.00 89.38 220 ALA A N 1
ATOM 1690 C CA . ALA A 1 220 ? 1.593 -6.940 5.707 1.00 89.38 220 ALA A CA 1
ATOM 1691 C C . ALA A 1 220 ? 0.535 -6.091 4.969 1.00 89.38 220 ALA A C 1
ATOM 1693 O O . ALA A 1 220 ? -0.530 -6.605 4.616 1.00 89.38 220 ALA A O 1
ATOM 1694 N N . LEU A 1 221 ? 0.816 -4.811 4.680 1.00 90.44 221 LEU A N 1
ATOM 1695 C CA . LEU A 1 221 ? -0.051 -3.970 3.842 1.00 90.44 221 LEU A CA 1
ATOM 1696 C C . LEU A 1 221 ? -0.088 -4.481 2.397 1.00 90.44 221 LEU A C 1
ATOM 1698 O O . LEU A 1 221 ? -1.167 -4.653 1.836 1.00 90.44 221 LEU A O 1
ATOM 1702 N N . ALA A 1 222 ? 1.073 -4.751 1.799 1.00 91.38 222 ALA A N 1
ATOM 1703 C CA . ALA A 1 222 ? 1.165 -5.247 0.428 1.00 91.38 222 ALA A CA 1
ATOM 1704 C C . ALA A 1 222 ? 0.456 -6.603 0.264 1.00 91.38 222 ALA A C 1
ATOM 1706 O O . ALA A 1 222 ? -0.351 -6.775 -0.649 1.00 91.38 222 ALA A O 1
ATOM 1707 N N . GLU A 1 223 ? 0.664 -7.526 1.202 1.00 89.25 223 GLU A N 1
ATOM 1708 C CA . GLU A 1 223 ? -0.023 -8.820 1.246 1.00 89.25 223 GLU A CA 1
ATOM 1709 C C . GLU A 1 223 ? -1.542 -8.646 1.393 1.00 89.25 223 GLU A C 1
ATOM 1711 O O . GLU A 1 223 ? -2.321 -9.308 0.706 1.00 89.25 223 GLU A O 1
ATOM 1716 N N . THR A 1 224 ? -1.981 -7.704 2.236 1.00 85.50 224 THR A N 1
ATOM 1717 C CA . THR A 1 224 ? -3.403 -7.358 2.395 1.00 85.50 224 THR A CA 1
ATOM 1718 C C . THR A 1 224 ? -4.016 -6.844 1.092 1.00 85.50 224 THR A C 1
ATOM 1720 O O . THR A 1 224 ? -5.159 -7.191 0.793 1.00 85.50 224 THR A O 1
ATOM 1723 N N . ALA A 1 225 ? -3.266 -6.055 0.318 1.00 86.25 225 ALA A N 1
ATOM 1724 C CA . ALA A 1 225 ? -3.677 -5.561 -0.995 1.00 86.25 225 ALA A CA 1
ATOM 1725 C C . ALA A 1 225 ? -3.670 -6.652 -2.083 1.00 86.25 225 ALA A C 1
ATOM 1727 O O . ALA A 1 225 ? -4.141 -6.406 -3.189 1.00 86.25 225 ALA A O 1
ATOM 1728 N N . GLY A 1 226 ? -3.159 -7.854 -1.790 1.00 84.00 226 GLY A N 1
ATOM 1729 C CA . GLY A 1 226 ? -3.044 -8.946 -2.757 1.00 84.00 226 GLY A CA 1
ATOM 1730 C C . GLY A 1 226 ? -1.817 -8.842 -3.666 1.00 84.00 226 GLY A C 1
ATOM 1731 O O . GLY A 1 226 ? -1.851 -9.368 -4.781 1.00 84.00 226 GLY A O 1
ATOM 1732 N N . VAL A 1 227 ? -0.760 -8.168 -3.203 1.00 87.81 227 VAL A N 1
ATOM 1733 C CA . VAL A 1 227 ? 0.519 -7.994 -3.903 1.00 87.81 227 VAL A CA 1
ATOM 1734 C C . VAL A 1 227 ? 1.557 -8.982 -3.361 1.00 87.81 227 VAL A C 1
ATOM 1736 O O . VAL A 1 227 ? 1.739 -9.098 -2.149 1.00 87.81 227 VAL A O 1
ATOM 1739 N N . GLU A 1 228 ? 2.277 -9.671 -4.249 1.00 87.06 228 GLU A N 1
ATOM 1740 C CA . GLU A 1 228 ? 3.366 -10.581 -3.866 1.00 87.06 228 GLU A CA 1
ATOM 1741 C C . GLU A 1 228 ? 4.646 -9.786 -3.593 1.00 87.06 228 GLU A C 1
ATOM 1743 O O . GLU A 1 228 ? 5.184 -9.116 -4.478 1.00 87.06 228 GLU A O 1
ATOM 1748 N N . VAL A 1 229 ? 5.167 -9.883 -2.371 1.00 90.75 229 VAL A N 1
ATOM 1749 C CA . VAL A 1 229 ? 6.421 -9.232 -1.985 1.00 90.75 229 VAL A CA 1
ATOM 1750 C C . VAL A 1 229 ? 7.607 -10.116 -2.366 1.00 90.75 229 VAL A C 1
ATOM 1752 O O . VAL A 1 229 ? 7.910 -11.095 -1.690 1.00 90.75 229 VAL A O 1
ATOM 1755 N N . VAL A 1 230 ? 8.328 -9.731 -3.418 1.00 88.81 230 VAL A N 1
ATOM 1756 C CA . VAL A 1 230 ? 9.475 -10.497 -3.937 1.00 88.81 230 VAL A CA 1
ATOM 1757 C C . VAL A 1 230 ? 10.768 -10.158 -3.198 1.00 88.81 230 VAL A C 1
ATOM 1759 O O . VAL A 1 230 ? 11.631 -11.010 -2.988 1.00 88.81 230 VAL A O 1
ATOM 1762 N N . ARG A 1 231 ? 10.938 -8.889 -2.816 1.00 89.81 231 ARG A N 1
ATOM 1763 C CA . ARG A 1 231 ? 12.161 -8.403 -2.172 1.00 89.81 231 ARG A CA 1
ATOM 1764 C C . ARG A 1 231 ? 11.874 -7.186 -1.300 1.00 89.81 231 ARG A C 1
ATOM 1766 O O . ARG A 1 231 ? 11.023 -6.363 -1.624 1.00 89.81 231 ARG A O 1
ATOM 1773 N N . ARG A 1 232 ? 12.615 -7.076 -0.196 1.00 94.81 232 ARG A N 1
ATOM 1774 C CA . ARG A 1 232 ? 12.584 -5.946 0.741 1.00 94.81 232 ARG A CA 1
ATOM 1775 C C . ARG A 1 232 ? 13.940 -5.252 0.713 1.00 94.81 232 ARG A C 1
ATOM 1777 O O . ARG A 1 232 ? 14.969 -5.918 0.825 1.00 94.81 232 ARG A O 1
ATOM 1784 N N . VAL A 1 233 ? 13.942 -3.936 0.551 1.00 94.19 233 VAL A N 1
ATOM 1785 C CA . VAL A 1 233 ? 15.155 -3.120 0.472 1.00 94.19 233 VAL A CA 1
ATOM 1786 C C . VAL A 1 233 ? 15.081 -2.042 1.534 1.00 94.19 233 VAL A C 1
ATOM 1788 O O . VAL A 1 233 ? 14.200 -1.190 1.505 1.00 94.19 233 VAL A O 1
ATOM 1791 N N . ILE A 1 234 ? 16.025 -2.078 2.469 1.00 93.88 234 ILE A N 1
ATOM 1792 C CA . ILE A 1 234 ? 16.188 -1.061 3.505 1.00 93.88 234 ILE A CA 1
ATOM 1793 C C . ILE A 1 234 ? 17.468 -0.294 3.195 1.00 93.88 234 ILE A C 1
ATOM 1795 O O . ILE A 1 234 ? 18.528 -0.893 3.020 1.00 93.88 234 ILE A O 1
ATOM 1799 N N . GLN A 1 235 ? 17.375 1.032 3.136 1.00 91.56 235 GLN A N 1
ATOM 1800 C CA . GLN A 1 235 ? 18.535 1.902 2.999 1.00 91.56 235 GLN A CA 1
ATOM 1801 C C . GLN A 1 235 ? 18.529 2.964 4.096 1.00 91.56 235 GLN A C 1
ATOM 1803 O O . GLN A 1 235 ? 17.638 3.809 4.156 1.00 91.56 235 GLN A O 1
ATOM 1808 N N . ILE A 1 236 ? 19.562 2.958 4.937 1.00 91.00 236 ILE A N 1
ATOM 1809 C CA . ILE A 1 236 ? 19.775 3.997 5.946 1.00 91.00 236 ILE A CA 1
ATOM 1810 C C . ILE A 1 236 ? 20.789 5.011 5.409 1.00 91.00 236 ILE A C 1
ATOM 1812 O O . ILE A 1 236 ? 21.891 4.646 4.996 1.00 91.00 236 ILE A O 1
ATOM 1816 N N . ARG A 1 237 ? 20.420 6.294 5.390 1.00 89.44 237 ARG A N 1
ATOM 1817 C CA . ARG A 1 237 ? 21.222 7.392 4.821 1.00 89.44 237 ARG A CA 1
ATOM 1818 C C . ARG A 1 237 ? 21.404 8.516 5.828 1.00 89.44 237 ARG A C 1
ATOM 1820 O O . ARG A 1 237 ? 20.666 8.607 6.794 1.00 89.44 237 ARG A O 1
ATOM 1827 N N . GLU A 1 238 ? 22.379 9.392 5.616 1.00 85.94 238 GLU A N 1
ATOM 1828 C CA . GLU A 1 238 ? 22.521 10.588 6.466 1.00 85.94 238 GLU A CA 1
ATOM 1829 C C . GLU A 1 238 ? 21.365 11.564 6.280 1.00 85.94 238 GLU A C 1
ATOM 1831 O O . GLU A 1 238 ? 20.858 12.109 7.253 1.00 85.94 238 GLU A O 1
ATOM 1836 N N . ARG A 1 239 ? 20.922 11.729 5.033 1.00 87.44 239 ARG A N 1
ATOM 1837 C CA . ARG A 1 239 ? 19.776 12.550 4.664 1.00 87.44 239 ARG A CA 1
ATOM 1838 C C . ARG A 1 239 ? 19.061 11.917 3.479 1.00 87.44 239 ARG A C 1
ATOM 1840 O O . ARG A 1 239 ? 19.719 11.405 2.567 1.00 87.44 239 ARG A O 1
ATOM 1847 N N . ILE A 1 240 ? 17.733 11.956 3.487 1.00 90.25 240 ILE A N 1
ATOM 1848 C CA . ILE A 1 240 ? 16.926 11.489 2.355 1.00 90.25 240 ILE A CA 1
ATOM 1849 C C . ILE A 1 240 ? 17.181 12.382 1.134 1.00 90.25 240 ILE A C 1
ATOM 1851 O O . ILE A 1 240 ? 17.228 13.609 1.240 1.00 90.25 240 ILE A O 1
ATOM 1855 N N . ASP A 1 241 ? 17.338 11.767 -0.040 1.00 90.88 241 ASP A N 1
ATOM 1856 C CA . ASP A 1 241 ? 17.510 12.522 -1.280 1.00 90.88 241 ASP A CA 1
ATOM 1857 C C . ASP A 1 241 ? 16.197 13.236 -1.653 1.00 90.88 241 ASP A C 1
ATOM 1859 O O . ASP A 1 241 ? 15.150 12.587 -1.771 1.00 90.88 241 ASP A O 1
ATOM 1863 N N . PRO A 1 242 ? 16.220 14.565 -1.858 1.00 89.25 242 PRO A N 1
ATOM 1864 C CA . PRO A 1 242 ? 15.005 15.340 -2.083 1.00 89.25 242 PRO A CA 1
ATOM 1865 C C . PRO A 1 242 ? 14.321 15.016 -3.417 1.00 89.25 242 PRO A C 1
ATOM 1867 O O . PRO A 1 242 ? 13.133 15.296 -3.557 1.00 89.25 242 PRO A O 1
ATOM 1870 N N . LYS A 1 243 ? 15.032 14.425 -4.387 1.00 90.44 243 LYS A N 1
ATOM 1871 C CA . LYS A 1 243 ? 14.511 14.094 -5.718 1.00 90.44 243 LYS A CA 1
ATOM 1872 C C . LYS A 1 243 ? 14.149 12.613 -5.858 1.00 90.44 243 LYS A C 1
ATOM 1874 O O . LYS A 1 243 ? 13.076 12.308 -6.362 1.00 90.44 243 LYS A O 1
ATOM 1879 N N . PHE A 1 244 ? 15.011 11.703 -5.407 1.00 90.44 244 PHE A N 1
ATOM 1880 C CA . PHE A 1 244 ? 14.872 10.259 -5.650 1.00 90.44 244 PHE A CA 1
ATOM 1881 C C . PHE A 1 244 ? 14.703 9.413 -4.388 1.00 90.44 244 PHE A C 1
ATOM 1883 O O . PHE A 1 244 ? 14.560 8.199 -4.502 1.00 90.44 244 PHE A O 1
ATOM 1890 N N . VAL A 1 245 ? 14.747 10.013 -3.193 1.00 92.38 245 VAL A N 1
ATOM 1891 C CA . VAL A 1 245 ? 14.711 9.337 -1.880 1.00 92.38 245 VAL A CA 1
ATOM 1892 C C . VAL A 1 245 ? 15.949 8.451 -1.620 1.00 92.38 245 VAL A C 1
ATOM 1894 O O . VAL A 1 245 ? 16.747 8.742 -0.725 1.00 92.38 245 VAL A O 1
ATOM 1897 N N . LEU A 1 246 ? 16.171 7.431 -2.455 1.00 89.81 246 LEU A N 1
ATOM 1898 C CA . LEU A 1 246 ? 17.307 6.492 -2.478 1.00 89.81 246 LEU A CA 1
ATOM 1899 C C . LEU A 1 246 ? 18.592 7.088 -3.077 1.00 89.81 246 LEU A C 1
ATOM 1901 O O . LEU A 1 246 ? 19.699 6.621 -2.801 1.00 89.81 246 LEU A O 1
ATOM 1905 N N . GLY A 1 247 ? 18.445 8.159 -3.865 1.00 89.44 247 GLY A N 1
ATOM 1906 C CA . GLY A 1 2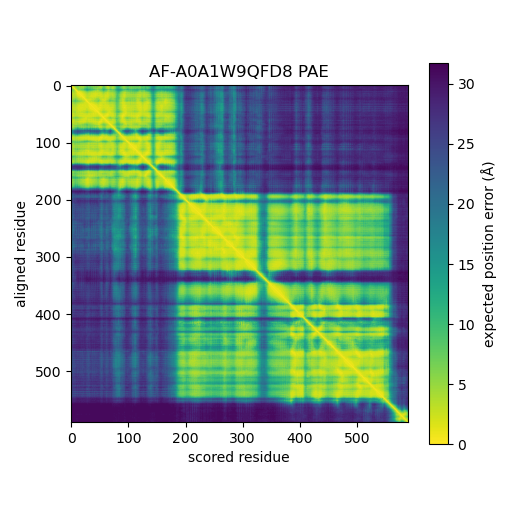47 ? 19.508 8.717 -4.703 1.00 89.44 247 GLY A CA 1
ATOM 1907 C C . GLY A 1 247 ? 19.620 7.979 -6.039 1.00 89.44 247 GLY A C 1
ATOM 1908 O O . GLY A 1 247 ? 19.255 6.809 -6.143 1.00 89.44 247 GLY A O 1
ATOM 1909 N N . LYS A 1 248 ? 20.125 8.671 -7.066 1.00 84.88 248 LYS A N 1
ATOM 1910 C CA . LYS A 1 248 ? 20.067 8.193 -8.457 1.00 84.88 248 LYS A CA 1
ATOM 1911 C C . LYS A 1 248 ? 20.728 6.823 -8.664 1.00 84.88 248 LYS A C 1
ATOM 1913 O O . LYS A 1 248 ? 20.078 5.907 -9.144 1.00 84.88 248 LYS A O 1
ATOM 1918 N N . GLY A 1 249 ? 21.977 6.651 -8.224 1.00 81.69 249 GLY A N 1
ATOM 1919 C CA . GLY A 1 249 ? 22.708 5.396 -8.448 1.00 81.69 249 GLY A CA 1
ATOM 1920 C C . GLY A 1 249 ? 22.078 4.183 -7.752 1.00 81.69 249 GLY A C 1
ATOM 1921 O O . GLY A 1 249 ? 22.034 3.098 -8.323 1.00 81.69 249 GLY A O 1
ATOM 1922 N N . ARG A 1 250 ? 21.528 4.352 -6.538 1.00 87.94 250 ARG A N 1
ATOM 1923 C CA . ARG A 1 250 ? 20.832 3.247 -5.858 1.00 87.94 250 ARG A CA 1
ATOM 1924 C C . ARG A 1 250 ? 19.480 2.949 -6.503 1.00 87.94 250 ARG A C 1
ATOM 1926 O O . ARG A 1 250 ? 19.091 1.789 -6.542 1.00 87.94 250 ARG A O 1
ATOM 1933 N N . LEU A 1 251 ? 18.789 3.966 -7.019 1.00 87.12 251 LEU A N 1
ATOM 1934 C CA . LEU A 1 251 ? 17.566 3.781 -7.797 1.00 87.12 251 LEU A CA 1
ATOM 1935 C C . LEU A 1 251 ? 17.843 3.004 -9.095 1.00 87.12 251 LEU A C 1
ATOM 1937 O O . LEU A 1 251 ? 17.128 2.052 -9.376 1.00 87.12 251 LEU A O 1
ATOM 1941 N N . GLU A 1 252 ? 18.900 3.342 -9.837 1.00 79.69 252 GLU A N 1
ATOM 1942 C CA . GLU A 1 252 ? 19.316 2.609 -11.046 1.00 79.69 252 GLU A CA 1
ATOM 19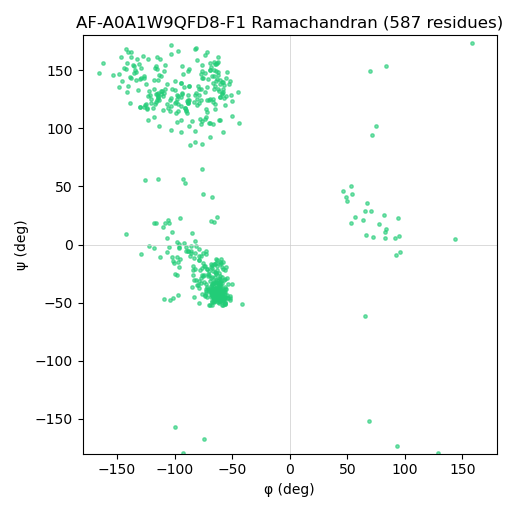43 C C . GLU A 1 252 ? 19.610 1.128 -10.732 1.00 79.69 252 GLU A C 1
ATOM 1945 O O . GLU A 1 252 ? 19.116 0.240 -11.426 1.00 79.69 252 GLU A O 1
ATOM 1950 N N . GLN A 1 253 ? 20.328 0.845 -9.636 1.00 79.88 253 GLN A N 1
ATOM 1951 C CA . GLN A 1 253 ? 20.545 -0.529 -9.153 1.00 79.88 253 GLN A CA 1
ATOM 1952 C C . GLN A 1 253 ? 19.238 -1.242 -8.797 1.00 79.88 253 GLN A C 1
ATOM 1954 O O . GLN A 1 253 ? 19.037 -2.383 -9.197 1.00 79.88 253 GLN A O 1
ATOM 1959 N N . LEU A 1 254 ? 18.341 -0.568 -8.073 1.00 86.00 254 LEU A N 1
ATOM 1960 C CA . LEU A 1 254 ? 17.043 -1.117 -7.686 1.00 86.00 254 LEU A CA 1
ATOM 1961 C C . LEU A 1 254 ? 16.198 -1.488 -8.912 1.00 86.00 254 LEU A C 1
ATOM 1963 O O . LEU A 1 254 ? 15.535 -2.518 -8.910 1.00 86.00 254 LEU A O 1
ATOM 1967 N N . ILE A 1 255 ? 16.227 -0.658 -9.958 1.00 77.00 255 ILE A N 1
ATOM 1968 C CA . ILE A 1 255 ? 15.506 -0.909 -11.210 1.00 77.00 255 ILE A CA 1
ATOM 1969 C C . ILE A 1 255 ? 16.067 -2.151 -11.911 1.00 77.00 255 ILE A C 1
ATOM 1971 O O . ILE A 1 255 ? 15.285 -2.980 -12.368 1.00 77.00 255 ILE A O 1
ATOM 1975 N N . MET A 1 256 ? 17.394 -2.314 -11.960 1.00 71.38 256 MET A N 1
ATOM 1976 C CA . MET A 1 256 ? 18.019 -3.527 -12.506 1.00 71.38 256 MET A CA 1
ATOM 1977 C C . MET A 1 256 ? 17.621 -4.772 -11.702 1.00 71.38 256 MET A C 1
ATOM 1979 O O . MET A 1 256 ? 17.119 -5.733 -12.279 1.00 71.38 256 MET A O 1
ATOM 1983 N N . GLU A 1 257 ? 17.721 -4.713 -10.368 1.00 76.56 257 GLU A N 1
ATOM 1984 C CA . GLU A 1 257 ? 17.286 -5.799 -9.476 1.00 76.56 257 GLU A CA 1
ATOM 1985 C C . GLU A 1 257 ? 15.799 -6.156 -9.690 1.00 76.56 257 GLU A C 1
ATOM 1987 O O . GLU A 1 257 ? 15.428 -7.330 -9.690 1.00 76.56 257 GLU A O 1
ATOM 1992 N N . ALA A 1 258 ? 14.935 -5.155 -9.882 1.00 75.75 258 ALA A N 1
ATOM 1993 C CA . ALA A 1 258 ? 13.507 -5.345 -10.124 1.00 75.75 258 ALA A CA 1
ATOM 1994 C C . ALA A 1 258 ? 13.226 -6.036 -11.470 1.00 75.75 258 ALA A C 1
ATOM 1996 O O . ALA A 1 258 ? 12.363 -6.913 -11.531 1.00 75.75 258 ALA A O 1
ATOM 1997 N N . ILE A 1 259 ? 13.973 -5.700 -12.526 1.00 69.00 259 ILE A N 1
ATOM 1998 C CA . ILE A 1 259 ? 13.870 -6.361 -13.835 1.00 69.00 259 ILE A CA 1
ATOM 1999 C C . ILE A 1 259 ? 14.277 -7.839 -13.723 1.00 69.00 259 ILE A C 1
ATOM 2001 O O . ILE A 1 259 ? 13.523 -8.710 -14.159 1.00 69.00 259 ILE A O 1
ATOM 2005 N N . ASP A 1 260 ? 15.402 -8.132 -13.063 1.00 67.62 260 ASP A N 1
ATOM 2006 C CA . ASP A 1 260 ? 15.915 -9.500 -12.855 1.00 67.62 260 ASP A CA 1
ATOM 2007 C C . ASP A 1 260 ? 14.996 -10.372 -11.988 1.00 67.62 260 ASP A C 1
ATOM 2009 O O . ASP A 1 260 ? 15.046 -11.612 -11.999 1.00 67.62 260 ASP A O 1
ATOM 2013 N N . LEU A 1 261 ? 14.181 -9.723 -11.161 1.00 71.31 261 LEU A N 1
ATOM 2014 C CA . LEU A 1 261 ? 13.205 -10.366 -10.298 1.00 71.31 261 LEU A CA 1
ATOM 2015 C C . LEU A 1 261 ? 11.807 -10.407 -10.903 1.00 71.31 261 LEU A C 1
ATOM 2017 O O . LEU A 1 261 ? 10.945 -11.025 -10.279 1.00 71.31 261 LEU A O 1
ATOM 2021 N N . ASP A 1 262 ? 11.594 -9.843 -12.097 1.00 71.56 262 ASP A N 1
ATOM 2022 C CA . ASP A 1 262 ? 10.281 -9.741 -12.744 1.00 71.56 262 ASP A CA 1
ATOM 2023 C C . ASP A 1 262 ? 9.251 -9.082 -11.803 1.00 71.56 262 ASP A C 1
ATOM 2025 O O . ASP A 1 262 ? 8.185 -9.609 -11.488 1.00 71.56 262 ASP A O 1
ATOM 2029 N N . VAL A 1 263 ? 9.655 -7.932 -11.263 1.00 78.81 263 VAL A N 1
ATOM 2030 C CA . VAL A 1 263 ? 8.839 -7.057 -10.421 1.00 78.81 263 VAL A CA 1
ATOM 2031 C C . VAL A 1 263 ? 8.148 -6.026 -11.309 1.00 78.81 263 VAL A C 1
ATOM 2033 O O . VAL A 1 263 ? 8.781 -5.410 -12.159 1.00 78.81 263 VAL A O 1
ATOM 2036 N N . GLU A 1 264 ? 6.856 -5.795 -11.079 1.00 78.06 264 GLU A N 1
ATOM 2037 C CA . GLU A 1 264 ? 6.050 -4.824 -11.834 1.00 78.06 264 GLU A CA 1
ATOM 2038 C C . GLU A 1 264 ? 5.883 -3.499 -11.073 1.00 78.06 264 GLU A C 1
ATOM 2040 O O . GLU A 1 264 ? 5.654 -2.444 -11.674 1.00 78.06 264 GLU A O 1
ATOM 2045 N N . THR A 1 265 ? 5.986 -3.550 -9.738 1.00 86.56 265 THR A N 1
ATOM 2046 C CA . THR A 1 265 ? 5.680 -2.424 -8.849 1.00 86.56 265 THR A CA 1
ATOM 2047 C C . THR A 1 265 ? 6.777 -2.180 -7.808 1.00 86.56 265 THR A C 1
ATOM 2049 O O . THR A 1 265 ? 7.214 -3.092 -7.110 1.00 86.56 265 THR A O 1
ATOM 2052 N N . LEU A 1 266 ? 7.179 -0.921 -7.639 1.00 92.06 266 LEU A N 1
ATOM 2053 C CA . LEU A 1 266 ? 7.982 -0.460 -6.506 1.00 92.06 266 LEU A CA 1
ATOM 2054 C C . LEU A 1 266 ? 7.067 0.196 -5.470 1.00 92.06 266 LEU A C 1
ATOM 2056 O O . LEU A 1 266 ? 6.368 1.162 -5.786 1.00 92.06 266 LEU A O 1
ATOM 2060 N N . ILE A 1 267 ? 7.086 -0.314 -4.238 1.00 95.25 267 ILE A N 1
ATOM 2061 C CA . ILE A 1 267 ? 6.291 0.216 -3.124 1.00 95.25 267 ILE A CA 1
ATOM 2062 C C . ILE A 1 267 ? 7.224 0.888 -2.117 1.00 95.25 267 ILE A C 1
ATOM 2064 O O . ILE A 1 267 ? 8.047 0.230 -1.481 1.00 95.25 267 ILE A O 1
ATOM 2068 N N . PHE A 1 26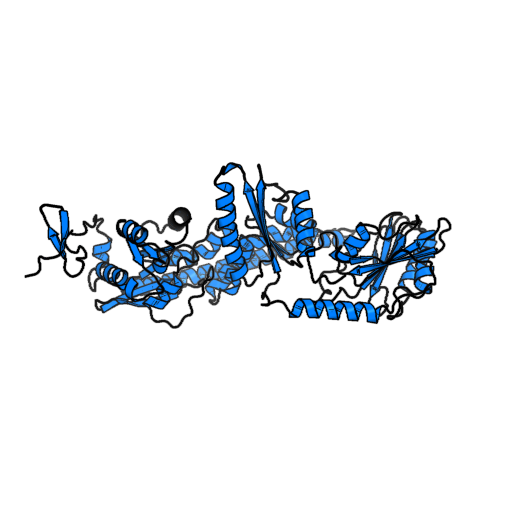8 ? 7.076 2.199 -1.950 1.00 95.44 268 PHE A N 1
ATOM 2069 C CA . PHE A 1 268 ? 7.848 2.998 -1.001 1.00 95.44 268 PHE A CA 1
ATOM 2070 C C . PHE A 1 268 ? 7.112 3.135 0.336 1.00 95.44 268 PHE A C 1
ATOM 2072 O O . PHE A 1 268 ? 5.950 3.533 0.372 1.00 95.44 268 PHE A O 1
ATOM 2079 N N . ASP A 1 269 ? 7.804 2.867 1.446 1.00 93.75 269 ASP A N 1
ATOM 2080 C CA . ASP A 1 269 ? 7.263 3.043 2.805 1.00 93.75 269 ASP A CA 1
ATOM 2081 C C . ASP A 1 269 ? 7.018 4.516 3.169 1.00 93.75 269 ASP A C 1
ATOM 2083 O O . ASP A 1 269 ? 6.163 4.838 3.992 1.00 93.75 269 ASP A O 1
ATOM 2087 N N . CYS A 1 270 ? 7.776 5.437 2.578 1.00 90.38 270 CYS A N 1
ATOM 2088 C CA . CYS A 1 270 ? 7.597 6.862 2.813 1.00 90.38 270 CYS A CA 1
ATOM 2089 C C . CYS A 1 270 ? 6.563 7.460 1.853 1.00 90.38 270 CYS A C 1
ATOM 2091 O O . CYS A 1 270 ? 6.410 7.014 0.719 1.00 90.38 270 CYS A O 1
ATOM 2093 N N . ASN A 1 271 ? 5.886 8.520 2.295 1.00 88.56 271 ASN A N 1
ATOM 2094 C CA . ASN A 1 271 ? 4.996 9.292 1.432 1.00 88.56 271 ASN A CA 1
ATOM 2095 C C . ASN A 1 271 ? 5.835 10.116 0.450 1.00 88.56 271 ASN A C 1
ATOM 2097 O O . ASN A 1 271 ? 6.592 11.000 0.860 1.00 88.56 271 ASN A O 1
ATOM 2101 N N . LEU A 1 272 ? 5.701 9.840 -0.847 1.00 90.31 272 LEU A N 1
ATOM 2102 C CA . LEU A 1 272 ? 6.477 10.521 -1.879 1.00 90.31 272 LEU A CA 1
ATOM 2103 C C . LEU A 1 272 ? 5.830 11.866 -2.195 1.00 90.31 272 LEU A C 1
ATOM 2105 O O . LEU A 1 272 ? 4.641 11.921 -2.508 1.00 90.31 272 LEU A O 1
ATOM 2109 N N . SER A 1 273 ? 6.590 12.960 -2.206 1.00 89.38 273 SER A N 1
ATOM 2110 C CA . SER A 1 273 ? 6.083 14.226 -2.756 1.00 89.38 273 SER A CA 1
ATOM 2111 C C . SER A 1 273 ? 5.751 14.079 -4.254 1.00 89.38 273 SER A C 1
ATOM 2113 O O . SER A 1 273 ? 6.315 13.204 -4.919 1.00 89.38 273 SER A O 1
ATOM 2115 N N . PRO A 1 274 ? 4.867 14.921 -4.831 1.00 86.50 274 PRO A N 1
ATOM 2116 C CA . PRO A 1 274 ? 4.562 14.870 -6.263 1.00 86.50 274 PRO A CA 1
ATOM 2117 C C . PRO A 1 274 ? 5.822 14.916 -7.142 1.00 86.50 274 PRO A C 1
ATOM 2119 O O . PRO A 1 274 ? 5.982 14.080 -8.028 1.00 86.50 274 PRO A O 1
ATOM 2122 N N . THR A 1 275 ? 6.766 15.805 -6.811 1.00 88.00 275 THR A N 1
ATOM 2123 C CA . THR A 1 275 ? 8.048 15.948 -7.516 1.00 88.00 275 THR A CA 1
ATOM 2124 C C . THR A 1 275 ? 8.920 14.697 -7.419 1.00 88.00 275 THR A C 1
ATOM 2126 O O . THR A 1 275 ? 9.517 14.305 -8.421 1.00 88.00 275 THR A O 1
ATOM 2129 N N . GLN A 1 276 ? 8.994 14.055 -6.248 1.00 91.75 276 GLN A N 1
ATOM 2130 C CA . GLN A 1 276 ? 9.741 12.801 -6.084 1.00 91.75 276 GLN A CA 1
ATOM 2131 C C . GLN A 1 276 ? 9.106 11.673 -6.893 1.00 91.75 276 GLN A C 1
ATOM 2133 O O . GLN A 1 276 ? 9.793 11.016 -7.668 1.00 91.75 276 GLN A O 1
ATOM 2138 N N . ALA A 1 277 ? 7.788 11.491 -6.771 1.00 88.00 277 ALA A N 1
ATOM 2139 C CA . ALA A 1 277 ? 7.058 10.467 -7.510 1.00 88.00 277 ALA A CA 1
ATOM 2140 C C . ALA A 1 277 ? 7.234 10.634 -9.028 1.00 88.00 277 ALA A C 1
ATOM 2142 O O . ALA A 1 277 ? 7.526 9.663 -9.719 1.00 88.00 277 ALA A O 1
ATOM 2143 N N . SER A 1 278 ? 7.133 11.866 -9.542 1.00 83.12 278 SER A N 1
ATOM 2144 C CA . SER A 1 278 ? 7.370 12.151 -10.961 1.00 83.12 278 SER A CA 1
ATOM 2145 C C . SER A 1 278 ? 8.826 11.950 -11.372 1.00 83.12 278 SER A C 1
ATOM 2147 O O . SER A 1 278 ? 9.068 11.475 -12.474 1.00 83.12 278 SER A O 1
ATOM 2149 N N . SER A 1 279 ? 9.792 12.321 -10.528 1.00 85.19 279 SER A N 1
ATOM 2150 C CA . SER A 1 279 ? 11.215 12.156 -10.848 1.00 85.19 279 SER A CA 1
ATOM 2151 C C . SER A 1 279 ? 11.596 10.682 -10.930 1.00 85.19 279 SER A C 1
ATOM 2153 O O . SER A 1 279 ? 12.281 10.287 -11.860 1.00 85.19 279 SER A O 1
ATOM 2155 N N . ILE A 1 280 ? 11.123 9.859 -9.992 1.00 86.56 280 ILE A N 1
ATOM 2156 C CA . ILE A 1 280 ? 11.358 8.410 -10.013 1.00 86.56 280 ILE A CA 1
ATOM 2157 C C . ILE A 1 280 ? 10.645 7.789 -11.227 1.00 86.56 280 ILE A C 1
ATOM 2159 O O . ILE A 1 280 ? 11.252 6.998 -11.938 1.00 86.56 280 ILE A O 1
ATOM 2163 N N . ALA A 1 281 ? 9.407 8.205 -11.527 1.00 81.88 281 ALA A N 1
ATOM 2164 C CA . ALA A 1 281 ? 8.640 7.707 -12.677 1.00 81.88 281 ALA A CA 1
ATOM 2165 C C . ALA A 1 281 ? 9.241 8.058 -14.049 1.00 81.88 281 ALA A C 1
ATOM 2167 O O . ALA A 1 281 ? 8.855 7.458 -15.044 1.00 81.88 281 ALA A O 1
ATOM 2168 N N . GLN A 1 282 ? 10.152 9.031 -14.124 1.00 78.00 282 GLN A N 1
ATOM 2169 C CA . GLN A 1 282 ? 10.889 9.349 -15.352 1.00 78.00 282 GLN A CA 1
ATOM 2170 C C . GLN A 1 282 ? 12.097 8.429 -15.576 1.00 78.00 282 GLN A C 1
ATOM 2172 O O . GLN A 1 282 ? 12.561 8.318 -16.705 1.00 78.00 282 GLN A O 1
ATOM 2177 N N . GLU A 1 283 ? 12.607 7.781 -14.526 1.00 76.38 283 GLU A N 1
ATOM 2178 C CA . GLU A 1 283 ? 13.782 6.899 -14.598 1.00 76.38 283 GLU A CA 1
ATOM 2179 C C . GLU A 1 283 ? 13.390 5.419 -14.778 1.00 76.38 283 GLU A C 1
ATOM 2181 O O . GLU A 1 283 ? 14.247 4.581 -15.051 1.00 76.38 283 GLU A O 1
ATOM 2186 N N . THR A 1 284 ? 12.108 5.065 -14.603 1.00 72.50 284 THR A N 1
ATOM 2187 C CA . THR A 1 284 ? 11.629 3.680 -14.700 1.00 72.50 284 THR A CA 1
ATOM 2188 C C . THR A 1 284 ? 10.200 3.566 -15.220 1.00 72.50 284 THR A C 1
ATOM 2190 O O . THR A 1 284 ? 9.337 4.381 -14.901 1.00 72.50 284 THR A O 1
ATOM 2193 N N . ASP A 1 285 ? 9.936 2.488 -15.959 1.00 69.19 285 ASP A N 1
ATOM 2194 C CA . ASP A 1 285 ? 8.594 2.101 -16.403 1.00 69.19 285 ASP A CA 1
ATOM 2195 C C . ASP A 1 285 ? 7.789 1.328 -15.347 1.00 69.19 285 ASP A C 1
ATOM 2197 O O . ASP A 1 285 ? 6.593 1.083 -15.544 1.00 69.19 285 ASP A O 1
ATOM 2201 N N . LEU A 1 286 ? 8.418 0.959 -14.225 1.00 75.62 286 LEU A N 1
ATOM 2202 C CA . LEU A 1 286 ? 7.767 0.262 -13.116 1.00 75.62 286 LEU A CA 1
ATOM 2203 C C . LEU A 1 286 ? 6.649 1.118 -12.508 1.00 75.62 286 LEU A C 1
ATOM 2205 O O . LEU A 1 286 ? 6.751 2.345 -12.399 1.00 75.62 286 LEU A O 1
ATOM 2209 N N . LYS A 1 287 ? 5.571 0.472 -12.051 1.00 82.19 287 LYS A N 1
ATOM 2210 C CA . LYS A 1 287 ? 4.520 1.167 -11.301 1.00 82.19 287 LYS A CA 1
ATOM 2211 C C . LYS A 1 287 ? 5.104 1.617 -9.962 1.00 82.19 287 LYS A C 1
ATOM 2213 O O . LYS A 1 287 ? 5.613 0.802 -9.203 1.00 82.19 287 LYS A O 1
ATOM 2218 N N . ILE A 1 288 ? 5.013 2.905 -9.650 1.00 88.19 288 ILE A N 1
ATOM 2219 C CA . ILE A 1 288 ? 5.477 3.443 -8.365 1.00 88.19 288 ILE A CA 1
ATOM 2220 C C . ILE A 1 288 ? 4.266 3.723 -7.489 1.00 88.19 288 ILE A C 1
ATOM 2222 O O . ILE A 1 288 ? 3.356 4.455 -7.887 1.00 88.19 288 ILE A O 1
ATOM 2226 N N . ILE A 1 289 ? 4.274 3.133 -6.301 1.00 90.69 289 ILE A N 1
ATOM 2227 C CA . ILE A 1 289 ? 3.254 3.296 -5.269 1.00 90.69 289 ILE A CA 1
ATOM 2228 C C . ILE A 1 289 ? 3.968 3.742 -3.994 1.00 90.69 289 ILE A C 1
ATOM 2230 O O . ILE A 1 289 ? 5.043 3.244 -3.669 1.00 90.69 289 ILE A O 1
ATOM 2234 N N . ASP A 1 290 ? 3.387 4.693 -3.272 1.00 92.19 290 ASP A N 1
ATOM 2235 C CA . ASP A 1 290 ? 3.830 5.031 -1.922 1.00 92.19 290 ASP A CA 1
ATOM 2236 C C . ASP A 1 290 ? 2.879 4.448 -0.872 1.00 92.19 290 ASP A C 1
ATOM 2238 O O . ASP A 1 290 ? 1.805 3.929 -1.190 1.00 92.19 290 ASP A O 1
ATOM 2242 N N . ARG A 1 291 ? 3.264 4.536 0.400 1.00 91.25 291 ARG A N 1
ATOM 2243 C CA . ARG A 1 291 ? 2.470 3.999 1.508 1.00 91.25 291 ARG A CA 1
ATOM 2244 C C . ARG A 1 291 ? 1.046 4.557 1.546 1.00 91.25 291 ARG A C 1
ATOM 2246 O O . ARG A 1 291 ? 0.115 3.804 1.813 1.00 91.25 291 ARG A O 1
ATOM 2253 N N . THR A 1 292 ? 0.851 5.841 1.233 1.00 88.25 292 THR A N 1
ATOM 2254 C CA . THR A 1 292 ? -0.489 6.452 1.186 1.00 88.25 292 THR A CA 1
ATOM 2255 C C . THR A 1 292 ? -1.366 5.797 0.124 1.00 88.25 292 THR A C 1
ATOM 2257 O O . THR A 1 292 ? -2.498 5.411 0.414 1.00 88.25 292 THR A O 1
ATOM 2260 N N . GLN A 1 293 ? -0.850 5.662 -1.100 1.00 88.44 293 GLN A N 1
ATOM 2261 C CA . GLN A 1 293 ? -1.584 5.058 -2.206 1.00 88.44 293 GLN A CA 1
ATOM 2262 C C . GLN A 1 293 ? -1.891 3.581 -1.929 1.00 88.44 293 GLN A C 1
ATOM 2264 O O . GLN A 1 293 ? -3.009 3.148 -2.188 1.00 88.44 293 GLN A O 1
ATOM 2269 N N . LEU A 1 294 ? -0.950 2.832 -1.343 1.00 90.00 294 LEU A N 1
ATOM 2270 C CA . LEU A 1 294 ? -1.182 1.437 -0.963 1.00 90.00 294 LEU A CA 1
ATOM 2271 C C . LEU A 1 294 ? -2.346 1.304 0.030 1.00 90.00 294 LEU A C 1
ATOM 2273 O O . LEU A 1 294 ? -3.226 0.469 -0.158 1.00 90.00 294 LEU A O 1
ATOM 2277 N N . ILE A 1 295 ? -2.383 2.147 1.065 1.00 88.25 295 ILE A N 1
ATOM 2278 C CA . ILE A 1 295 ? -3.469 2.135 2.056 1.00 88.25 295 ILE A CA 1
ATOM 2279 C C . ILE A 1 295 ? -4.811 2.503 1.406 1.00 88.25 295 ILE A C 1
ATOM 2281 O O . ILE A 1 295 ? -5.823 1.856 1.670 1.00 88.25 295 ILE A O 1
ATOM 2285 N N . LEU A 1 296 ? -4.829 3.510 0.526 1.00 87.06 296 LEU A N 1
ATOM 2286 C CA . LEU A 1 296 ? -6.027 3.889 -0.230 1.00 87.06 296 LEU A CA 1
ATOM 2287 C C . LEU A 1 296 ? -6.549 2.752 -1.112 1.00 87.06 296 LEU A C 1
ATOM 2289 O O . LEU A 1 296 ? -7.763 2.573 -1.209 1.00 87.06 296 LEU A O 1
ATOM 2293 N N . ASP A 1 297 ? -5.654 1.994 -1.743 1.00 86.94 297 ASP A N 1
ATOM 2294 C CA . ASP A 1 297 ? -6.016 0.847 -2.573 1.00 86.94 297 ASP A CA 1
ATOM 2295 C C . ASP A 1 297 ? -6.614 -0.279 -1.711 1.00 86.94 297 ASP A C 1
ATOM 2297 O O . ASP A 1 297 ? -7.664 -0.820 -2.062 1.00 86.94 297 ASP A O 1
ATOM 2301 N N . ILE A 1 298 ? -6.042 -0.557 -0.530 1.00 85.56 298 ILE A N 1
ATOM 2302 C CA . ILE A 1 298 ? -6.628 -1.498 0.444 1.00 85.56 298 ILE A CA 1
ATOM 2303 C C . ILE A 1 298 ? -8.032 -1.040 0.852 1.00 85.56 298 ILE A C 1
ATOM 2305 O O . ILE A 1 298 ? -8.977 -1.829 0.831 1.00 85.56 298 ILE A O 1
ATOM 2309 N N . PHE A 1 299 ? -8.206 0.238 1.190 1.00 84.25 299 PHE A N 1
ATOM 2310 C CA . PHE A 1 299 ? -9.517 0.765 1.558 1.00 84.25 299 PHE A CA 1
ATOM 2311 C C . PHE A 1 299 ? -10.528 0.684 0.416 1.00 84.25 299 PHE A C 1
ATOM 2313 O O . PHE A 1 299 ? -11.682 0.330 0.652 1.00 84.25 299 PHE A O 1
ATOM 2320 N N . ALA A 1 300 ? -10.110 0.921 -0.827 1.00 84.62 300 ALA A N 1
ATOM 2321 C CA . ALA A 1 300 ? -10.975 0.759 -1.993 1.00 84.62 300 ALA A CA 1
ATOM 2322 C C . ALA A 1 300 ? -11.453 -0.685 -2.169 1.00 84.62 300 ALA A C 1
ATOM 2324 O O . ALA A 1 300 ? -12.611 -0.903 -2.524 1.00 84.62 300 ALA A O 1
ATOM 2325 N N . GLN A 1 301 ? -10.594 -1.666 -1.878 1.00 84.38 301 GLN A N 1
ATOM 2326 C CA . GLN A 1 301 ? -10.962 -3.082 -1.909 1.00 84.38 301 GLN A CA 1
ATOM 2327 C C . GLN A 1 301 ? -11.928 -3.474 -0.775 1.00 84.38 301 GLN A C 1
ATOM 2329 O O . GLN A 1 301 ? -12.677 -4.438 -0.927 1.00 84.38 301 GLN A O 1
ATOM 2334 N N . ARG A 1 302 ? -11.912 -2.753 0.356 1.00 81.81 302 ARG A N 1
ATOM 2335 C CA . ARG A 1 302 ? -12.694 -3.068 1.569 1.00 81.81 302 ARG A CA 1
ATOM 2336 C C . ARG A 1 302 ? -13.969 -2.241 1.741 1.00 81.81 302 ARG A C 1
ATOM 2338 O O . ARG A 1 302 ? -14.817 -2.619 2.541 1.00 81.81 302 ARG A O 1
ATOM 2345 N N . ALA A 1 303 ? -14.119 -1.135 1.017 1.00 81.25 303 ALA A N 1
ATOM 2346 C CA . ALA A 1 303 ? -15.311 -0.297 1.065 1.00 81.25 303 ALA A CA 1
ATOM 2347 C C . ALA A 1 303 ? -16.512 -1.005 0.419 1.00 81.25 303 ALA A C 1
ATOM 2349 O O . ALA A 1 303 ? -16.633 -1.064 -0.808 1.00 81.25 303 ALA A O 1
ATOM 2350 N N . GLU A 1 304 ? -17.441 -1.503 1.231 1.00 82.25 304 GLU A N 1
ATOM 2351 C CA . GLU A 1 304 ? -18.667 -2.147 0.753 1.00 82.25 304 GLU A CA 1
ATOM 2352 C C . GLU A 1 304 ? -19.829 -1.153 0.746 1.00 82.25 304 GLU A C 1
ATOM 2354 O O . GLU A 1 304 ? -20.589 -1.070 -0.235 1.00 82.25 304 GLU A O 1
ATOM 2359 N N . SER A 1 305 ? -19.929 -0.361 1.817 1.00 81.12 305 SER A N 1
ATOM 2360 C CA . SER A 1 305 ? -20.988 0.616 2.020 1.00 81.12 305 SER A CA 1
ATOM 2361 C C . SER A 1 305 ? -20.887 1.789 1.045 1.00 81.12 305 SER A C 1
ATOM 2363 O O . SER A 1 305 ? -19.831 2.129 0.505 1.00 81.12 305 SER A O 1
ATOM 2365 N N . ARG A 1 306 ? -22.026 2.451 0.810 1.00 82.88 306 ARG A N 1
ATOM 2366 C CA . ARG A 1 306 ? -22.066 3.664 -0.016 1.00 82.88 306 ARG A CA 1
ATOM 2367 C C . ARG A 1 306 ? -21.207 4.780 0.581 1.00 82.88 306 ARG A C 1
ATOM 2369 O O . ARG A 1 306 ? -20.595 5.522 -0.175 1.00 82.88 306 ARG A O 1
ATOM 2376 N N . ASP A 1 307 ? -21.189 4.896 1.902 1.00 80.38 307 ASP A N 1
ATOM 2377 C CA . ASP A 1 307 ? -20.445 5.931 2.615 1.00 80.38 307 ASP A CA 1
ATOM 2378 C C . ASP A 1 307 ? -18.936 5.688 2.508 1.00 80.38 307 ASP A C 1
ATOM 2380 O O . ASP A 1 307 ? -18.214 6.528 1.976 1.00 80.38 307 ASP A O 1
ATOM 2384 N N . GLY A 1 308 ? -18.490 4.474 2.847 1.00 80.94 308 GLY A N 1
ATOM 2385 C CA . GLY A 1 308 ? -17.096 4.057 2.706 1.00 80.94 308 GLY A CA 1
ATOM 2386 C C . GLY A 1 308 ? -16.577 4.251 1.280 1.00 80.94 308 GLY A C 1
ATOM 2387 O O . GLY A 1 308 ? -15.505 4.820 1.085 1.00 80.94 308 GLY A O 1
ATOM 2388 N N . LYS A 1 309 ? -17.368 3.893 0.257 1.00 86.38 309 LYS A N 1
ATOM 2389 C CA . LYS A 1 309 ? -16.993 4.112 -1.154 1.00 86.38 309 LYS A CA 1
ATOM 2390 C C . LYS A 1 309 ? -16.800 5.590 -1.494 1.00 86.38 309 LYS A C 1
ATOM 2392 O O . LYS A 1 309 ? -15.839 5.932 -2.178 1.00 86.38 309 LYS A O 1
ATOM 2397 N N . LEU A 1 310 ? -17.691 6.464 -1.020 1.00 87.44 310 LEU A N 1
ATOM 2398 C CA . LEU A 1 310 ? -17.586 7.908 -1.251 1.00 87.44 310 LEU A CA 1
ATOM 2399 C C . LEU A 1 310 ? -16.371 8.509 -0.534 1.00 87.44 310 LEU A C 1
ATOM 2401 O O . LEU A 1 310 ? -15.680 9.343 -1.118 1.00 87.44 310 LEU A O 1
ATOM 2405 N N . GLN A 1 311 ? -16.089 8.076 0.696 1.00 84.25 311 GLN A N 1
ATOM 2406 C CA . GLN A 1 311 ? -14.924 8.525 1.463 1.00 84.25 311 GLN A CA 1
ATOM 2407 C C . GLN A 1 311 ? -13.611 8.105 0.807 1.00 84.25 311 GLN A C 1
ATOM 2409 O O . GLN A 1 311 ? -12.712 8.932 0.648 1.00 84.25 311 GLN A O 1
ATOM 2414 N N . VAL A 1 312 ? -13.515 6.848 0.363 1.00 86.44 312 VAL A N 1
ATOM 2415 C CA . VAL A 1 312 ? -12.332 6.356 -0.351 1.00 86.44 312 VAL A CA 1
ATOM 2416 C C . VAL A 1 312 ? -12.131 7.115 -1.657 1.00 86.44 312 VAL A C 1
ATOM 2418 O O . VAL A 1 312 ? -11.023 7.577 -1.923 1.00 86.44 312 VAL A O 1
ATOM 2421 N N . GLU A 1 313 ? -13.188 7.304 -2.453 1.00 87.88 313 GLU A N 1
ATOM 2422 C CA . GLU A 1 313 ? -13.096 8.055 -3.710 1.00 87.88 313 GLU A CA 1
ATOM 2423 C C . GLU A 1 313 ? -12.649 9.505 -3.457 1.00 87.88 313 GLU A C 1
ATOM 2425 O O . GLU A 1 313 ? -11.778 10.027 -4.158 1.00 87.88 313 GLU A O 1
ATOM 2430 N N . LEU A 1 314 ? -13.196 10.151 -2.420 1.00 88.81 314 LEU A N 1
ATOM 2431 C CA . LEU A 1 314 ? -12.795 11.493 -2.006 1.00 88.81 314 LEU A CA 1
ATOM 2432 C C . LEU A 1 314 ? -11.306 11.536 -1.636 1.00 88.81 314 LEU A C 1
ATOM 2434 O O . LEU A 1 314 ? -10.591 12.437 -2.080 1.00 88.81 314 LEU A O 1
ATOM 2438 N N . ALA A 1 315 ? -10.836 10.571 -0.846 1.00 86.75 315 ALA A N 1
ATOM 2439 C CA . ALA A 1 315 ? -9.449 10.479 -0.409 1.00 86.75 315 ALA A CA 1
ATOM 2440 C C . ALA A 1 315 ? -8.491 10.249 -1.592 1.00 86.75 315 ALA A C 1
ATOM 2442 O O . ALA A 1 315 ? -7.497 10.965 -1.738 1.00 86.75 315 ALA A O 1
ATOM 2443 N N . GLN A 1 316 ? -8.833 9.320 -2.491 1.00 87.38 316 GLN A N 1
ATOM 2444 C CA . GLN A 1 316 ? -8.076 9.044 -3.713 1.00 87.38 316 GLN A CA 1
ATOM 2445 C C . GLN A 1 316 ? -7.997 10.271 -4.623 1.00 87.38 316 GLN A C 1
ATOM 2447 O O . GLN A 1 316 ? -6.922 10.583 -5.144 1.00 87.38 316 GLN A O 1
ATOM 2452 N N . LEU A 1 317 ? -9.100 11.007 -4.791 1.00 88.50 317 LEU A N 1
ATOM 2453 C CA . LEU A 1 317 ? -9.103 12.240 -5.574 1.00 88.50 317 LEU A CA 1
ATOM 2454 C C . LEU A 1 317 ? -8.256 13.329 -4.919 1.00 88.50 317 LEU A C 1
ATOM 2456 O O . LEU A 1 317 ? -7.438 13.922 -5.618 1.00 88.50 317 LEU A O 1
ATOM 2460 N N . LYS A 1 318 ? -8.377 13.571 -3.605 1.00 86.50 318 LYS A N 1
ATOM 2461 C CA . LYS A 1 318 ? -7.528 14.548 -2.892 1.00 86.50 318 LYS A CA 1
ATOM 2462 C C . LYS A 1 318 ? -6.041 14.245 -3.065 1.00 86.50 318 LYS A C 1
ATOM 2464 O O . LYS A 1 318 ? -5.269 15.156 -3.348 1.00 86.50 318 LYS A O 1
ATOM 2469 N N . TYR A 1 319 ? -5.662 12.973 -2.959 1.00 85.38 319 TYR A N 1
ATOM 2470 C CA . TYR A 1 319 ? -4.279 12.534 -3.119 1.00 85.38 319 TYR A CA 1
ATOM 2471 C C . TYR A 1 319 ? -3.783 12.632 -4.576 1.00 85.38 319 TYR A C 1
ATOM 2473 O O . TYR A 1 319 ? -2.651 13.051 -4.834 1.00 85.38 319 TYR A O 1
ATOM 2481 N N . THR A 1 320 ? -4.632 12.290 -5.551 1.00 84.00 320 THR A N 1
ATOM 2482 C CA . THR A 1 320 ? -4.259 12.237 -6.976 1.00 84.00 320 THR A CA 1
ATOM 2483 C C . THR A 1 320 ? -4.260 13.615 -7.639 1.00 84.00 320 THR A C 1
ATOM 2485 O O . THR A 1 320 ? -3.420 13.888 -8.495 1.00 84.00 320 THR A O 1
ATOM 2488 N N . LEU A 1 321 ? -5.166 14.515 -7.249 1.00 85.25 321 LEU A N 1
ATOM 2489 C CA . LEU A 1 321 ? -5.364 15.829 -7.870 1.00 85.25 321 LEU A CA 1
ATOM 2490 C C . LEU A 1 321 ? -4.092 16.696 -7.967 1.00 85.25 321 LEU A C 1
ATOM 2492 O O . LEU A 1 321 ? -3.832 17.203 -9.064 1.00 85.25 321 LEU A O 1
ATOM 2496 N N . PRO A 1 322 ? -3.250 16.840 -6.920 1.00 81.75 322 PRO A N 1
ATOM 2497 C CA . PRO A 1 322 ? -1.980 17.561 -7.041 1.00 81.75 322 PRO A CA 1
ATOM 2498 C C . PRO A 1 322 ? -0.953 16.846 -7.939 1.00 81.75 322 PRO A C 1
ATOM 2500 O O . PRO A 1 322 ? -0.015 17.480 -8.417 1.00 81.75 322 PRO A O 1
ATOM 2503 N N . ARG A 1 323 ? -1.131 15.546 -8.211 1.00 81.81 323 ARG A N 1
ATOM 2504 C CA . ARG A 1 323 ? -0.208 14.696 -8.985 1.00 81.81 323 ARG A CA 1
ATOM 2505 C C . ARG A 1 323 ? -0.599 14.539 -10.461 1.00 81.81 323 ARG A C 1
ATOM 2507 O O . ARG A 1 323 ? 0.234 14.136 -11.267 1.00 81.81 323 ARG A O 1
ATOM 2514 N N . LEU A 1 324 ? -1.829 14.897 -10.850 1.00 72.56 324 LEU A N 1
ATOM 2515 C CA . LEU A 1 324 ? -2.324 14.799 -12.238 1.00 72.56 324 LEU A CA 1
ATOM 2516 C C . LEU A 1 324 ? -1.524 15.649 -13.236 1.00 72.56 324 LEU A C 1
ATOM 2518 O O . LEU A 1 324 ? -1.442 15.314 -14.409 1.00 72.56 324 LEU A O 1
ATOM 2522 N N . GLY A 1 325 ? -0.937 16.758 -12.784 1.00 60.16 325 GLY A N 1
ATOM 2523 C CA . GLY A 1 325 ? -0.259 17.713 -13.659 1.00 60.16 325 GLY A CA 1
ATOM 2524 C C . GLY A 1 325 ? 1.074 17.260 -14.247 1.00 60.16 325 GLY A C 1
ATOM 2525 O O . GLY A 1 325 ? 1.487 17.844 -15.237 1.00 60.16 325 GLY A O 1
ATOM 2526 N N . GLN A 1 326 ? 1.738 16.271 -13.643 1.00 55.31 326 GLN A N 1
ATOM 2527 C CA . GLN A 1 326 ? 3.108 15.881 -14.005 1.00 55.31 326 GLN A CA 1
ATOM 2528 C C . GLN A 1 326 ? 3.183 14.612 -14.869 1.00 55.31 326 GLN A C 1
ATOM 2530 O O . GLN A 1 326 ? 4.232 14.320 -15.432 1.00 55.31 326 GLN A O 1
ATOM 2535 N N . LYS A 1 327 ? 2.075 13.870 -15.022 1.00 49.38 327 LYS A N 1
ATOM 2536 C CA . LYS A 1 327 ? 2.025 12.651 -15.851 1.00 49.38 327 LYS A CA 1
ATOM 2537 C C . LYS A 1 327 ? 2.012 12.919 -17.364 1.00 49.38 327 LYS A C 1
ATOM 2539 O O . LYS A 1 327 ? 2.336 12.019 -18.126 1.00 49.38 327 LYS A O 1
ATOM 2544 N N . ASP A 1 328 ? 1.672 14.133 -17.797 1.00 46.03 328 ASP A N 1
ATOM 2545 C CA . ASP A 1 328 ? 1.299 14.437 -19.190 1.00 46.03 328 ASP A CA 1
ATOM 2546 C C . ASP A 1 328 ? 2.252 15.405 -19.924 1.00 46.03 328 ASP A C 1
ATOM 2548 O O . ASP A 1 328 ? 1.912 15.954 -20.979 1.00 46.03 328 ASP A O 1
ATOM 2552 N N . ASP A 1 329 ? 3.482 15.585 -19.434 1.00 44.88 329 ASP A N 1
ATOM 2553 C CA . ASP A 1 329 ? 4.500 16.406 -20.117 1.00 44.88 329 ASP A CA 1
ATOM 2554 C C . ASP A 1 329 ? 4.866 15.885 -21.526 1.00 44.88 329 ASP A C 1
ATOM 2556 O O . ASP A 1 329 ? 5.453 16.623 -22.326 1.00 44.88 329 ASP A O 1
ATOM 2560 N N . GLY A 1 330 ? 4.497 14.640 -21.857 1.00 45.31 330 GLY A N 1
ATOM 2561 C CA . GLY A 1 330 ? 4.583 14.076 -23.210 1.00 45.31 330 GLY A CA 1
ATOM 2562 C C . GLY A 1 330 ? 3.451 14.524 -24.148 1.00 45.31 330 GLY A C 1
ATOM 2563 O O . GLY A 1 330 ? 3.696 14.817 -25.317 1.00 45.31 330 GLY A O 1
ATOM 2564 N N . LEU A 1 331 ? 2.220 14.662 -23.643 1.00 40.50 331 LEU A N 1
ATOM 2565 C CA . LEU A 1 331 ? 1.049 15.076 -24.431 1.00 40.50 331 LEU A CA 1
ATOM 2566 C C . LEU A 1 331 ? 1.007 16.592 -24.655 1.00 40.50 331 LEU A C 1
ATOM 2568 O O . LEU A 1 331 ? 0.619 17.035 -25.735 1.00 40.50 331 LEU A O 1
ATOM 2572 N N . SER A 1 332 ? 1.462 17.385 -23.678 1.00 40.53 332 SER A N 1
ATOM 2573 C CA . SER A 1 332 ? 1.521 18.851 -23.790 1.00 40.53 332 SER A CA 1
ATOM 2574 C C . SER A 1 332 ? 2.484 19.309 -24.897 1.00 40.53 332 SER A C 1
ATOM 2576 O O . SER A 1 332 ? 2.162 20.216 -25.669 1.00 40.53 332 SER A O 1
ATOM 2578 N N . ARG A 1 333 ? 3.625 18.615 -25.055 1.00 42.62 333 ARG A N 1
ATOM 2579 C CA . ARG A 1 333 ? 4.633 18.917 -26.088 1.00 42.62 333 ARG A CA 1
ATOM 2580 C C . ARG A 1 333 ? 4.155 18.629 -27.512 1.00 42.62 333 ARG A C 1
ATOM 2582 O O . ARG A 1 333 ? 4.460 19.412 -28.407 1.00 42.62 333 ARG A O 1
ATOM 2589 N N . LEU A 1 334 ? 3.353 17.582 -27.721 1.00 42.47 334 LEU A N 1
ATOM 2590 C CA . LEU A 1 334 ? 2.758 17.267 -29.030 1.00 42.47 334 LEU A CA 1
ATOM 2591 C C . LEU A 1 334 ? 1.701 18.292 -29.472 1.00 42.47 334 LEU A C 1
ATOM 2593 O O . LEU A 1 334 ? 1.545 18.535 -30.664 1.00 42.47 334 LEU A O 1
ATOM 2597 N N . THR A 1 335 ? 1.017 18.946 -28.531 1.00 39.97 335 THR A N 1
ATOM 2598 C CA . THR A 1 335 ? 0.085 20.056 -28.821 1.00 39.97 335 THR A CA 1
ATOM 2599 C C . THR A 1 335 ? 0.732 21.447 -28.816 1.00 39.97 335 THR A C 1
ATOM 2601 O O . THR A 1 335 ? 0.067 22.423 -29.156 1.00 39.97 335 THR A O 1
ATOM 2604 N N . GLY A 1 336 ? 2.012 21.559 -28.445 1.00 42.50 336 GLY A N 1
ATOM 2605 C CA . GLY A 1 336 ? 2.734 22.833 -28.311 1.00 42.50 336 GLY A CA 1
ATOM 2606 C C . GLY A 1 336 ? 3.410 23.346 -29.588 1.00 42.50 336 GLY A C 1
ATOM 2607 O O . GLY A 1 336 ? 3.941 24.456 -29.598 1.00 42.50 336 GLY A O 1
ATOM 2608 N N . GLY A 1 337 ? 3.397 22.574 -30.674 1.00 45.31 337 GLY A N 1
ATOM 2609 C CA . GLY A 1 337 ? 3.975 22.974 -31.955 1.00 45.31 337 GLY A CA 1
ATOM 2610 C C . GLY A 1 337 ? 2.937 23.599 -32.883 1.00 45.31 337 GLY A C 1
ATOM 2611 O O . GLY A 1 337 ? 2.272 22.879 -33.611 1.00 45.31 337 GLY A O 1
ATOM 2612 N N . ILE A 1 338 ? 2.879 24.936 -32.908 1.00 46.34 338 ILE A N 1
ATOM 2613 C CA . ILE A 1 338 ? 2.221 25.762 -33.942 1.00 46.34 338 ILE A CA 1
ATOM 2614 C C . ILE A 1 338 ? 0.675 25.708 -33.911 1.00 46.34 338 ILE A C 1
ATOM 2616 O O . ILE A 1 338 ? 0.056 24.887 -34.575 1.00 46.34 338 ILE A O 1
ATOM 2620 N N . GLY A 1 339 ? 0.028 26.660 -33.213 1.00 44.22 339 GLY A N 1
ATOM 2621 C CA . GLY A 1 339 ? -1.375 27.010 -33.524 1.00 44.22 339 GLY A CA 1
ATOM 2622 C C . GLY A 1 339 ? -2.344 27.369 -32.389 1.00 44.22 339 GLY A C 1
ATOM 2623 O O . GLY A 1 339 ? -3.513 27.598 -32.672 1.00 44.22 339 GLY A O 1
ATOM 2624 N N . GLY A 1 340 ? -1.926 27.464 -31.126 1.00 43.19 340 GLY A N 1
ATOM 2625 C CA . GLY A 1 340 ? -2.833 27.770 -30.006 1.00 43.19 340 GLY A CA 1
ATOM 2626 C C . GLY A 1 340 ? -2.991 29.258 -29.670 1.00 43.19 340 GLY A C 1
ATOM 2627 O O . GLY A 1 340 ? -2.791 29.632 -28.522 1.00 43.19 340 GLY A O 1
ATOM 2628 N N . ARG A 1 341 ? -3.320 30.134 -30.629 1.00 43.41 341 ARG A N 1
ATOM 2629 C CA . ARG A 1 341 ? -3.715 31.534 -30.332 1.00 43.41 341 ARG A CA 1
ATOM 2630 C C . ARG A 1 341 ? -5.237 31.662 -30.182 1.00 43.41 341 ARG A C 1
ATOM 2632 O O . ARG A 1 341 ? -5.876 32.448 -30.872 1.00 43.41 341 ARG A O 1
ATOM 2639 N N . GLY A 1 342 ? -5.811 30.877 -29.275 1.00 54.78 342 GLY A N 1
ATOM 2640 C CA . GLY A 1 342 ? -7.213 30.982 -28.870 1.00 54.78 342 GLY A CA 1
ATOM 2641 C C . GLY A 1 342 ? -7.373 30.692 -27.372 1.00 54.78 342 GLY A C 1
ATOM 2642 O O . GLY A 1 342 ? -6.563 29.943 -26.828 1.00 54.78 342 GLY A O 1
ATOM 2643 N N . PRO A 1 343 ? -8.390 31.256 -26.696 1.00 47.59 343 PRO A N 1
ATOM 2644 C CA . PRO A 1 343 ? -8.628 31.113 -25.253 1.00 47.59 343 PRO A CA 1
ATOM 2645 C C . PRO A 1 343 ? -9.215 29.734 -24.875 1.00 47.59 343 PRO A C 1
ATOM 2647 O O . PRO A 1 343 ? -10.179 29.644 -24.122 1.00 47.59 343 PRO A O 1
ATOM 2650 N N . GLY A 1 344 ? -8.690 28.648 -25.445 1.00 58.19 344 GLY A N 1
ATOM 2651 C CA . GLY A 1 344 ? -9.137 27.285 -25.154 1.00 58.19 344 GLY A CA 1
ATOM 2652 C C . GLY A 1 344 ? -8.375 26.683 -23.975 1.00 58.19 344 GLY A C 1
ATOM 2653 O O . GLY A 1 344 ? -7.149 26.611 -24.021 1.00 58.19 344 GLY A O 1
ATOM 2654 N N . GLU A 1 345 ? -9.097 26.231 -22.944 1.00 67.00 345 GLU A N 1
ATOM 2655 C CA . GLU A 1 345 ? -8.538 25.480 -21.806 1.00 67.00 345 GLU A CA 1
ATOM 2656 C C . GLU A 1 345 ? -7.726 24.264 -22.294 1.00 67.00 345 GLU A C 1
ATOM 2658 O O . GLU A 1 345 ? -8.143 23.526 -23.194 1.00 67.00 345 GLU A O 1
ATOM 2663 N N . THR A 1 346 ? -6.568 24.008 -21.678 1.00 71.81 346 THR A N 1
ATOM 2664 C CA . THR A 1 346 ? -5.760 22.819 -22.007 1.00 71.81 346 THR A CA 1
ATOM 2665 C C . THR A 1 346 ? -6.462 21.531 -21.552 1.00 71.81 346 THR A C 1
ATOM 2667 O O . THR A 1 346 ? -7.202 21.526 -20.570 1.00 71.81 346 THR A O 1
ATOM 2670 N N . LYS A 1 347 ? -6.207 20.382 -22.204 1.00 69.31 347 LYS A N 1
ATOM 2671 C CA . LYS A 1 347 ? -6.781 19.081 -21.777 1.00 69.31 347 LYS A CA 1
ATOM 2672 C C . LYS A 1 347 ? -6.501 18.764 -20.297 1.00 69.31 347 LYS A C 1
ATOM 2674 O O . LYS A 1 347 ? -7.352 18.186 -19.623 1.00 69.31 347 LYS A O 1
ATOM 2679 N N . LEU A 1 348 ? -5.340 19.188 -19.790 1.00 68.81 348 LEU A N 1
ATOM 2680 C CA . LEU A 1 348 ? -4.944 19.049 -18.385 1.00 68.81 348 LEU A CA 1
ATOM 2681 C C . LEU A 1 348 ? -5.774 19.919 -17.452 1.00 68.81 348 LEU A C 1
ATOM 2683 O O . LEU A 1 348 ? -6.179 19.479 -16.378 1.00 68.81 348 LEU A O 1
ATOM 2687 N N . GLU A 1 349 ? -6.038 21.149 -17.866 1.00 77.00 349 GLU A N 1
ATOM 2688 C CA . GLU A 1 349 ? -6.867 22.091 -17.130 1.00 77.00 349 GLU A CA 1
ATOM 2689 C C . GLU A 1 349 ? -8.320 21.620 -17.065 1.00 77.00 349 GLU A C 1
ATOM 2691 O O . GLU A 1 349 ? -8.890 21.570 -15.975 1.00 77.00 349 GLU A O 1
ATOM 2696 N N . ILE A 1 350 ? -8.866 21.126 -18.182 1.00 78.81 350 ILE A N 1
ATOM 2697 C CA . ILE A 1 350 ? -10.189 20.486 -18.228 1.00 78.81 350 ILE A CA 1
ATOM 2698 C C . ILE A 1 350 ? -10.231 19.271 -17.290 1.00 78.81 350 ILE A C 1
ATOM 2700 O O . ILE A 1 350 ? -11.187 19.105 -16.530 1.00 78.81 350 ILE A O 1
ATOM 2704 N N . GLY A 1 351 ? -9.195 18.424 -17.309 1.00 79.81 351 GLY A N 1
ATOM 2705 C CA . GLY A 1 351 ? -9.082 17.264 -16.419 1.00 79.81 351 GLY A CA 1
ATOM 2706 C C . GLY A 1 351 ? -9.073 17.655 -14.939 1.00 79.81 351 GLY A C 1
ATOM 2707 O O . GLY A 1 351 ? -9.840 17.101 -14.148 1.00 79.81 351 GLY A O 1
ATOM 2708 N N . ARG A 1 352 ? -8.275 18.663 -14.562 1.00 83.06 352 ARG A N 1
ATOM 2709 C CA . ARG A 1 352 ? -8.245 19.197 -13.189 1.00 83.06 352 ARG A CA 1
ATOM 2710 C C . ARG A 1 352 ? -9.575 19.822 -12.788 1.00 83.06 352 ARG A C 1
ATOM 2712 O O . ARG A 1 352 ? -10.014 19.603 -11.662 1.00 83.06 352 ARG A O 1
ATOM 2719 N N . ARG A 1 353 ? -10.220 20.577 -13.681 1.00 85.56 353 ARG A N 1
ATOM 2720 C CA . ARG A 1 353 ? -11.528 21.187 -13.419 1.00 85.56 353 ARG A CA 1
ATOM 2721 C C . ARG A 1 353 ? -12.578 20.117 -13.134 1.00 85.56 353 ARG A C 1
ATOM 2723 O O . ARG A 1 353 ? -13.214 20.171 -12.088 1.00 85.56 353 ARG A O 1
ATOM 2730 N N . ARG A 1 354 ? -12.666 19.080 -13.973 1.00 87.25 354 ARG A N 1
ATOM 2731 C CA . ARG A 1 354 ? -13.564 17.932 -13.749 1.00 87.25 354 ARG A CA 1
ATOM 2732 C C . ARG A 1 354 ? -13.272 17.204 -12.436 1.00 87.25 354 ARG A C 1
ATOM 2734 O O . ARG A 1 354 ? -14.203 16.840 -11.724 1.00 87.25 354 ARG A O 1
ATOM 2741 N N . ALA A 1 355 ? -11.996 17.006 -12.096 1.00 87.12 355 ALA A N 1
ATOM 2742 C CA . ALA A 1 355 ? -11.612 16.381 -10.831 1.00 87.12 355 ALA A CA 1
ATOM 2743 C C . ALA A 1 355 ? -12.045 17.227 -9.618 1.00 87.12 355 ALA A C 1
ATOM 2745 O O . ALA A 1 355 ? -12.547 16.673 -8.642 1.00 87.12 355 ALA A O 1
ATOM 2746 N N . ARG A 1 356 ? -11.919 18.561 -9.692 1.00 89.38 356 ARG A N 1
ATOM 2747 C CA . ARG A 1 356 ? -12.403 19.488 -8.652 1.00 89.38 356 ARG A CA 1
ATOM 2748 C C . ARG A 1 356 ? -13.927 19.501 -8.544 1.00 89.38 356 ARG A C 1
ATOM 2750 O O . ARG A 1 356 ? -14.447 19.385 -7.444 1.00 89.38 356 ARG A O 1
ATOM 2757 N N . GLU A 1 357 ? -14.642 19.555 -9.664 1.00 91.62 357 GLU A N 1
ATOM 2758 C CA . GLU A 1 357 ? -16.110 19.475 -9.681 1.00 91.62 357 GLU A CA 1
ATOM 2759 C C . GLU A 1 357 ? -16.606 18.155 -9.061 1.00 91.62 357 GLU A C 1
ATOM 2761 O O . GLU A 1 357 ? -17.571 18.134 -8.291 1.00 91.62 357 GLU A O 1
ATOM 2766 N N . ARG A 1 358 ? -15.921 17.038 -9.350 1.00 92.50 358 ARG A N 1
ATOM 2767 C CA . ARG A 1 358 ? -16.208 15.743 -8.720 1.00 92.50 358 ARG A CA 1
ATOM 2768 C C . ARG A 1 358 ? -15.928 15.777 -7.219 1.00 92.50 358 ARG A C 1
ATOM 277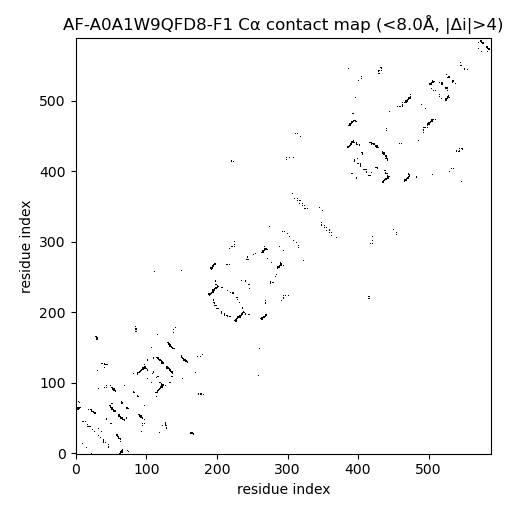0 O O . ARG A 1 358 ? -16.770 15.305 -6.459 1.00 92.50 358 ARG A O 1
ATOM 2777 N N . LEU A 1 359 ? -14.802 16.356 -6.804 1.00 90.12 359 LEU A N 1
ATOM 2778 C CA . LEU A 1 359 ? -14.434 16.522 -5.398 1.00 90.12 359 LEU A CA 1
ATOM 2779 C C . LEU A 1 359 ? -15.520 17.285 -4.624 1.00 90.12 359 LEU A C 1
ATOM 2781 O O . LEU A 1 359 ? -16.006 16.792 -3.609 1.00 90.12 359 LEU A O 1
ATOM 2785 N N . GLU A 1 360 ? -15.961 18.434 -5.137 1.00 91.25 360 GLU A N 1
ATOM 2786 C CA . GLU A 1 360 ? -17.019 19.242 -4.517 1.00 91.25 360 GLU A CA 1
ATOM 2787 C C . GLU A 1 360 ? -18.341 18.477 -4.414 1.00 91.25 360 GLU A C 1
ATOM 2789 O O . GLU A 1 360 ? -19.051 18.557 -3.408 1.00 91.25 360 GLU A O 1
ATOM 2794 N N . ARG A 1 361 ? -18.687 17.700 -5.447 1.00 92.50 361 ARG A N 1
ATOM 2795 C CA . ARG A 1 361 ? -19.891 16.865 -5.432 1.00 92.50 361 ARG A CA 1
ATOM 2796 C C . ARG A 1 361 ? -19.811 15.771 -4.368 1.00 92.50 361 ARG A C 1
ATOM 2798 O O . ARG A 1 361 ? -20.803 15.553 -3.677 1.00 92.50 361 ARG A O 1
ATOM 2805 N N . LEU A 1 362 ? -18.665 15.104 -4.234 1.00 89.69 362 LEU A N 1
ATOM 2806 C CA . LEU A 1 362 ? -18.448 14.080 -3.208 1.00 89.69 362 LEU A CA 1
ATOM 2807 C C . LEU A 1 362 ? -18.529 14.683 -1.802 1.00 89.69 362 LEU A C 1
ATOM 2809 O O . LEU A 1 362 ? -19.218 14.129 -0.953 1.00 89.69 362 LEU A O 1
ATOM 2813 N N . GLN A 1 363 ? -17.926 15.855 -1.577 1.00 87.62 363 GLN A N 1
ATOM 2814 C CA . GLN A 1 363 ? -18.019 16.566 -0.295 1.00 87.62 363 GLN A CA 1
ATOM 2815 C C . GLN A 1 363 ? -19.468 16.908 0.073 1.00 87.62 363 GLN A C 1
ATOM 2817 O O . GLN A 1 363 ? -19.883 16.681 1.206 1.00 87.62 363 GLN A O 1
ATOM 2822 N N . LYS A 1 364 ? -20.269 17.391 -0.887 1.00 89.75 364 LYS A N 1
ATOM 2823 C CA . LYS A 1 364 ? -21.700 17.660 -0.661 1.00 89.75 364 LYS A CA 1
ATOM 2824 C C . LYS A 1 364 ? -22.487 16.392 -0.326 1.00 89.75 364 LYS A C 1
ATOM 2826 O O . LYS A 1 364 ? -23.376 16.433 0.515 1.00 89.75 364 LYS A O 1
ATOM 2831 N N . GLN A 1 365 ? -22.177 15.274 -0.984 1.00 88.56 365 GLN A N 1
ATOM 2832 C CA . GLN A 1 365 ? -22.816 13.987 -0.695 1.00 88.56 365 GLN A CA 1
ATOM 2833 C C . GLN A 1 365 ? -22.445 13.461 0.694 1.00 88.56 365 GLN A C 1
ATOM 2835 O O . GLN A 1 365 ? -23.316 12.932 1.379 1.00 88.56 365 GLN A O 1
ATOM 2840 N N . LEU A 1 366 ? -21.189 13.636 1.112 1.00 83.75 366 LEU A N 1
ATOM 2841 C CA . LEU A 1 366 ? -20.722 13.235 2.437 1.00 83.75 366 LEU A CA 1
ATOM 2842 C C . LEU A 1 366 ? -21.398 14.058 3.544 1.00 83.75 366 LEU A C 1
ATOM 2844 O O . LEU A 1 366 ? -21.932 13.484 4.485 1.00 83.75 366 LEU A O 1
ATOM 2848 N N . ALA A 1 367 ? -21.491 15.379 3.367 1.00 84.31 367 ALA A N 1
ATOM 2849 C CA . ALA A 1 367 ? -22.161 16.269 4.318 1.00 84.31 367 ALA A CA 1
ATOM 2850 C C . ALA A 1 367 ? -23.651 15.925 4.521 1.00 84.31 367 ALA A C 1
ATOM 2852 O O . ALA A 1 367 ? -24.209 16.124 5.598 1.00 84.31 367 ALA A O 1
ATOM 2853 N N . GLU A 1 368 ? -24.322 15.400 3.492 1.00 85.38 368 GLU A N 1
ATOM 2854 C CA . GLU A 1 368 ? -25.704 14.929 3.617 1.00 85.38 368 GLU A CA 1
ATOM 2855 C C . GLU A 1 368 ? -25.799 13.612 4.406 1.00 85.38 368 GLU A C 1
ATOM 2857 O O . GLU A 1 368 ? -26.707 13.438 5.218 1.00 85.38 368 GLU A O 1
ATOM 2862 N N . LEU A 1 369 ? -24.841 12.698 4.219 1.00 79.06 369 LEU A N 1
ATOM 2863 C CA . LEU A 1 369 ? -24.761 11.460 5.001 1.00 79.06 369 LEU A CA 1
ATOM 2864 C C . LEU A 1 369 ? -24.449 11.738 6.478 1.00 79.06 369 LEU A C 1
ATOM 2866 O O . LEU A 1 369 ? -25.042 11.105 7.352 1.00 79.06 369 LEU A O 1
ATOM 2870 N N . GLU A 1 370 ? -23.592 12.716 6.770 1.00 77.44 370 GLU A N 1
ATOM 2871 C CA . GLU A 1 370 ? -23.299 13.169 8.137 1.00 77.44 370 GLU A CA 1
ATOM 2872 C C . GLU A 1 370 ? -24.563 13.657 8.863 1.00 77.44 370 GLU A C 1
ATOM 2874 O O . GLU A 1 370 ? -24.806 13.273 10.009 1.00 77.44 370 GLU A O 1
ATOM 2879 N N . LYS A 1 371 ? -25.438 14.419 8.189 1.00 80.94 371 LYS A N 1
ATOM 2880 C CA . LYS A 1 371 ? -26.730 14.832 8.770 1.00 80.94 371 LYS A CA 1
ATOM 2881 C C . LYS A 1 371 ? -27.614 13.635 9.115 1.00 80.94 371 LYS A C 1
ATOM 2883 O O . LYS A 1 371 ? -28.149 13.569 10.220 1.00 80.94 371 LYS A O 1
ATOM 2888 N N . GLN A 1 372 ? -27.722 12.663 8.205 1.00 78.25 372 GLN A N 1
ATOM 2889 C CA . GLN A 1 372 ? -28.505 11.442 8.435 1.00 78.25 372 GLN A CA 1
ATOM 2890 C C . GLN A 1 372 ? -27.953 10.613 9.604 1.00 78.25 372 GLN A C 1
ATOM 2892 O O . GLN A 1 372 ? -28.721 10.031 10.376 1.00 78.25 372 GLN A O 1
ATOM 2897 N N . ARG A 1 373 ? -26.623 10.565 9.768 1.00 71.56 373 ARG A N 1
ATOM 2898 C CA . ARG A 1 373 ? -25.975 9.943 10.934 1.00 71.56 373 ARG A CA 1
ATOM 2899 C C . ARG A 1 373 ? -26.351 10.675 12.226 1.00 71.56 373 ARG A C 1
ATOM 2901 O O . ARG A 1 373 ? -26.768 10.021 13.180 1.00 71.56 373 ARG A O 1
ATOM 2908 N N . GLY A 1 374 ? -26.318 12.009 12.233 1.00 73.25 374 GLY A N 1
ATOM 2909 C CA . GLY A 1 374 ? -26.735 12.829 13.377 1.00 73.25 374 GLY A CA 1
ATOM 2910 C C . GLY A 1 374 ? -28.199 12.621 13.796 1.00 73.25 374 GLY A C 1
ATOM 2911 O O . GLY A 1 374 ? -28.515 12.597 14.986 1.00 73.25 374 GLY A O 1
ATOM 2912 N N . GLU A 1 375 ? -29.104 12.399 12.843 1.00 74.44 375 GLU A N 1
ATOM 2913 C CA . GLU A 1 375 ? -30.506 12.062 13.134 1.00 74.44 375 GLU A CA 1
ATOM 2914 C C . GLU A 1 375 ? -30.652 10.668 13.762 1.00 74.44 375 GLU A C 1
ATOM 2916 O O . GLU A 1 375 ? -31.361 10.505 14.760 1.00 74.44 375 GLU A O 1
ATOM 2921 N N . ARG A 1 376 ? -29.934 9.662 13.236 1.00 69.38 376 ARG A N 1
ATOM 2922 C CA . ARG A 1 376 ? -29.883 8.315 13.838 1.00 69.38 376 ARG A CA 1
ATOM 2923 C C . ARG A 1 376 ? -29.313 8.355 15.253 1.00 69.38 376 ARG A C 1
ATOM 2925 O O . ARG A 1 376 ? -29.832 7.666 16.128 1.00 69.38 376 ARG A O 1
ATOM 2932 N N . ARG A 1 377 ? -28.290 9.181 15.477 1.00 67.00 377 ARG A N 1
ATOM 2933 C CA . ARG A 1 377 ? -27.676 9.415 16.788 1.00 67.00 377 ARG A CA 1
ATOM 2934 C C . ARG A 1 377 ? -28.694 9.944 17.795 1.00 67.00 377 ARG A C 1
ATOM 2936 O O . ARG A 1 377 ? -28.869 9.337 18.845 1.00 67.00 377 ARG A O 1
ATOM 2943 N N . ARG A 1 378 ? -29.431 11.008 17.452 1.00 68.75 378 ARG A N 1
ATOM 2944 C CA . ARG A 1 378 ? -30.475 11.582 18.326 1.00 68.75 378 ARG A CA 1
ATOM 2945 C C . ARG A 1 378 ? -31.543 10.560 18.711 1.00 68.75 378 ARG A C 1
ATOM 2947 O O . ARG A 1 378 ? -31.962 10.517 19.862 1.00 68.75 378 ARG A O 1
ATOM 2954 N N . LYS A 1 379 ? -31.946 9.704 17.768 1.00 66.06 379 LYS A N 1
ATOM 2955 C CA . LYS A 1 379 ? -32.908 8.630 18.040 1.00 66.06 379 LYS A CA 1
ATOM 2956 C C . LYS A 1 379 ? -32.340 7.560 18.986 1.00 66.06 379 LYS A C 1
ATOM 2958 O O . LYS A 1 379 ? -33.052 7.096 19.864 1.00 66.06 379 LYS A O 1
ATOM 2963 N N . ARG A 1 380 ? -31.058 7.202 18.871 1.00 65.81 380 ARG A N 1
ATOM 2964 C CA . ARG A 1 380 ? -30.417 6.235 19.785 1.00 65.81 380 ARG A CA 1
ATOM 2965 C C . ARG A 1 380 ? -30.202 6.795 21.187 1.00 65.81 380 ARG A C 1
ATOM 2967 O O . ARG A 1 380 ? -30.449 6.086 22.151 1.00 65.81 380 ARG A O 1
ATOM 2974 N N . GLN A 1 381 ? -29.831 8.070 21.305 1.00 64.44 381 GLN A N 1
ATOM 2975 C CA . GLN A 1 381 ? -29.729 8.739 22.608 1.00 64.44 381 GLN A CA 1
ATOM 2976 C C . GLN A 1 381 ? -31.062 8.721 23.374 1.00 64.44 381 GLN A C 1
ATOM 2978 O O . GLN A 1 381 ? -31.048 8.706 24.602 1.00 64.44 381 GLN A O 1
ATOM 2983 N N . SER A 1 382 ? -32.200 8.667 22.668 1.00 60.59 382 SER A N 1
ATOM 2984 C CA . SER A 1 382 ? -33.522 8.502 23.288 1.00 60.59 382 SER A CA 1
ATOM 2985 C C . SER A 1 382 ? -33.870 7.069 23.719 1.00 60.59 382 SER A C 1
ATOM 2987 O O . SER A 1 382 ? -34.825 6.898 24.467 1.00 60.59 382 SER A O 1
ATOM 2989 N N . GLU A 1 383 ? -33.117 6.052 23.279 1.00 64.50 383 GLU A N 1
ATOM 2990 C CA . GLU A 1 383 ? -33.329 4.633 23.629 1.00 64.50 383 GLU A CA 1
ATOM 2991 C C . GLU A 1 383 ? -32.447 4.155 24.808 1.00 64.50 383 GLU A C 1
ATOM 2993 O O . GLU A 1 383 ? -32.591 3.018 25.240 1.00 64.50 383 GLU A O 1
ATOM 2998 N N . ASP A 1 384 ? -31.562 5.011 25.340 1.00 72.50 384 ASP A N 1
ATOM 2999 C CA . ASP A 1 384 ? -30.720 4.795 26.541 1.00 72.50 384 ASP A CA 1
ATOM 3000 C C . ASP A 1 384 ? -29.796 3.553 26.531 1.00 72.50 384 ASP A C 1
ATOM 3002 O O . ASP A 1 384 ? -29.377 3.063 27.580 1.00 72.50 384 ASP A O 1
ATOM 3006 N N . ILE A 1 385 ? -29.452 3.052 25.338 1.00 79.31 385 ILE A N 1
ATOM 3007 C CA . ILE A 1 385 ? -28.559 1.897 25.150 1.00 79.31 385 ILE A CA 1
ATOM 3008 C C . ILE A 1 385 ? -27.091 2.365 25.109 1.00 79.31 385 ILE A C 1
ATOM 3010 O O . ILE A 1 385 ? -26.772 3.163 24.221 1.00 79.31 385 ILE A O 1
ATOM 3014 N N . PRO A 1 386 ? -26.192 1.838 25.967 1.00 85.88 386 PRO A N 1
ATOM 3015 C CA . PRO A 1 386 ? -24.777 2.204 25.959 1.00 85.88 386 PRO A CA 1
ATOM 3016 C C . PRO A 1 386 ? -24.035 1.744 24.700 1.00 85.88 386 PRO A C 1
ATOM 3018 O O . PRO A 1 386 ? -24.279 0.649 24.173 1.00 85.88 386 PRO A O 1
ATOM 3021 N N . VAL A 1 387 ? -23.080 2.554 24.252 1.00 86.25 387 VAL A N 1
ATOM 3022 C CA . VAL A 1 387 ? -22.224 2.294 23.092 1.00 86.25 387 VAL A CA 1
ATOM 3023 C C . VAL A 1 387 ? -20.775 2.134 23.533 1.00 86.25 387 VAL A C 1
ATOM 3025 O O . VAL A 1 387 ? -20.196 2.997 24.183 1.00 86.25 387 VAL A O 1
ATOM 3028 N N . VAL A 1 388 ? -20.160 1.036 23.110 1.00 90.12 388 VAL A N 1
ATOM 3029 C CA . VAL A 1 388 ? -18.761 0.721 23.381 1.00 90.12 388 VAL A CA 1
ATOM 3030 C C . VAL A 1 388 ? -18.014 0.623 22.053 1.00 90.12 388 VAL A C 1
ATOM 3032 O O . VAL A 1 388 ? -18.326 -0.227 21.213 1.00 90.12 388 VAL A O 1
ATOM 3035 N N . ALA A 1 389 ? -17.031 1.498 21.842 1.00 89.62 389 ALA A N 1
ATOM 3036 C CA . ALA A 1 389 ? -16.214 1.505 20.630 1.00 89.62 389 ALA A CA 1
ATOM 3037 C C . ALA A 1 389 ? -14.898 0.763 20.859 1.00 89.62 389 ALA A C 1
ATOM 3039 O O . ALA A 1 389 ? -14.158 1.067 21.791 1.00 89.62 389 ALA A O 1
ATOM 3040 N N . ILE A 1 390 ? -14.584 -0.192 19.984 1.00 90.94 390 ILE A N 1
ATOM 3041 C CA . ILE A 1 390 ? -13.304 -0.900 20.006 1.00 90.94 390 ILE A CA 1
ATOM 3042 C C . ILE A 1 390 ? -12.324 -0.122 19.132 1.00 90.94 390 ILE A C 1
ATOM 3044 O O . ILE A 1 390 ? -12.495 -0.062 17.914 1.00 90.94 390 ILE A O 1
ATOM 3048 N N . VAL A 1 391 ? -11.292 0.451 19.743 1.00 89.50 391 VAL A N 1
ATOM 3049 C CA . VAL A 1 391 ? -10.243 1.246 19.091 1.00 89.50 391 VAL A CA 1
ATOM 3050 C C . VAL A 1 391 ? -8.903 0.544 19.272 1.00 89.50 391 VAL A C 1
ATOM 3052 O O . VAL A 1 391 ? -8.710 -0.218 20.209 1.00 89.50 391 VAL A O 1
ATOM 3055 N N . GLY A 1 392 ? -7.971 0.746 18.348 1.00 88.56 392 GLY A N 1
ATOM 3056 C CA . GLY A 1 392 ? -6.628 0.196 18.483 1.00 88.56 392 GLY A CA 1
ATOM 3057 C C . GLY A 1 392 ? -5.908 0.077 17.156 1.00 88.56 392 GLY A C 1
ATOM 3058 O O . GLY A 1 392 ? -6.488 0.254 16.074 1.00 88.56 392 GLY A O 1
ATOM 3059 N N . TYR A 1 393 ? -4.639 -0.290 17.237 1.00 88.38 393 TYR A N 1
ATOM 3060 C CA . TYR A 1 393 ? -3.775 -0.416 16.076 1.00 88.38 393 TYR A CA 1
ATOM 3061 C C . TYR A 1 393 ? -4.258 -1.502 15.095 1.00 88.38 393 TYR A C 1
ATOM 3063 O O . TYR A 1 393 ? -5.029 -2.412 15.440 1.00 88.38 393 TYR A O 1
ATOM 3071 N N . THR A 1 394 ? -3.885 -1.401 13.821 1.00 83.38 394 THR A N 1
ATOM 3072 C CA . THR A 1 394 ? -4.160 -2.455 12.840 1.00 83.38 394 THR A CA 1
ATOM 3073 C C . THR A 1 394 ? -3.536 -3.773 13.301 1.00 83.38 394 THR A C 1
ATOM 3075 O O . THR A 1 394 ? -2.440 -3.781 13.841 1.00 83.38 394 THR A O 1
ATOM 3078 N N . ASN A 1 395 ? -4.248 -4.886 13.103 1.00 82.94 395 ASN A N 1
ATOM 3079 C CA . ASN A 1 395 ? -3.879 -6.217 13.601 1.00 82.94 395 ASN A CA 1
ATOM 3080 C C . ASN A 1 395 ? -3.890 -6.425 15.135 1.00 82.94 395 ASN A C 1
ATOM 3082 O O . ASN A 1 395 ? -3.558 -7.514 15.599 1.00 82.94 395 ASN A O 1
ATOM 3086 N N . ALA A 1 396 ? -4.384 -5.466 15.930 1.00 86.50 396 ALA A N 1
ATOM 3087 C CA . ALA A 1 396 ? -4.604 -5.679 17.369 1.00 86.50 396 ALA A CA 1
ATOM 3088 C C . ALA A 1 396 ? -5.669 -6.751 17.684 1.00 86.50 396 ALA A C 1
ATOM 3090 O O . ALA A 1 396 ? -5.788 -7.194 18.817 1.00 86.50 396 ALA A O 1
ATOM 3091 N N . GLY A 1 397 ? -6.451 -7.193 16.689 1.00 85.50 397 GLY A N 1
ATOM 3092 C CA . GLY A 1 397 ? -7.475 -8.235 16.842 1.00 85.50 397 GLY A CA 1
ATOM 3093 C C . GLY A 1 397 ? -8.891 -7.725 17.128 1.00 85.50 397 GLY A C 1
ATOM 3094 O O . GLY A 1 397 ? -9.704 -8.487 17.638 1.00 85.50 397 GLY A O 1
ATOM 3095 N N . LYS A 1 398 ? -9.207 -6.468 16.776 1.00 89.69 398 LYS A N 1
ATOM 3096 C CA . LYS A 1 398 ? -10.519 -5.835 17.029 1.00 89.69 398 LYS A CA 1
ATOM 3097 C C . LYS A 1 398 ? -11.693 -6.623 16.447 1.00 89.69 398 LYS A C 1
ATOM 3099 O O . LYS A 1 398 ? -12.619 -6.982 17.166 1.00 89.69 398 LYS A O 1
ATOM 3104 N N . SER A 1 399 ? -11.610 -6.981 15.167 1.00 84.12 399 SER A N 1
ATOM 3105 C CA . SER A 1 399 ? -12.659 -7.756 14.497 1.00 84.12 399 SER A CA 1
ATOM 3106 C C . SER A 1 399 ? -12.755 -9.183 15.039 1.00 84.12 399 SER A C 1
ATOM 3108 O O . SER A 1 399 ? -13.853 -9.717 15.155 1.00 84.12 399 SER A O 1
ATOM 3110 N N . THR A 1 400 ? -11.626 -9.786 15.435 1.00 87.38 400 THR A N 1
ATOM 3111 C CA . THR A 1 400 ? -11.612 -11.080 16.135 1.00 87.38 400 THR A CA 1
ATOM 3112 C C . THR A 1 400 ? -12.380 -10.984 17.448 1.00 87.38 400 THR A C 1
ATOM 3114 O O . THR A 1 400 ? -13.268 -11.795 17.681 1.00 87.38 400 THR A O 1
ATOM 3117 N N . LEU A 1 401 ? -12.103 -9.960 18.261 1.00 89.81 401 LEU A N 1
ATOM 3118 C CA . LEU A 1 401 ? -12.788 -9.726 19.530 1.00 89.81 401 LEU A CA 1
ATOM 3119 C C . LEU A 1 401 ? -14.297 -9.537 19.323 1.00 89.81 401 LEU A C 1
ATOM 3121 O O . LEU A 1 401 ? -15.089 -10.219 19.970 1.00 89.81 401 LEU A O 1
ATOM 3125 N N . LEU A 1 402 ? -14.700 -8.682 18.374 1.00 88.00 402 LEU A N 1
ATOM 3126 C CA . LEU A 1 402 ? -16.113 -8.465 18.051 1.00 88.00 402 LEU A CA 1
ATOM 3127 C C . LEU A 1 402 ? -16.812 -9.779 17.664 1.00 88.00 402 LEU A C 1
ATOM 3129 O O . LEU A 1 402 ? -17.901 -10.071 18.161 1.00 88.00 402 LEU A O 1
ATOM 3133 N N . ASN A 1 403 ? -16.202 -10.583 16.790 1.00 84.81 403 ASN A N 1
ATOM 3134 C CA . ASN A 1 403 ? -16.796 -11.833 16.311 1.00 84.81 403 ASN A CA 1
ATOM 3135 C C . ASN A 1 403 ? -16.913 -12.870 17.432 1.00 84.81 403 ASN A C 1
ATOM 3137 O O . ASN A 1 403 ? -17.952 -13.522 17.561 1.00 84.81 403 ASN A O 1
ATOM 3141 N N . THR A 1 404 ? -15.882 -12.989 18.270 1.00 87.25 404 THR A N 1
ATOM 3142 C CA . THR A 1 404 ? -15.879 -13.923 19.398 1.00 87.25 404 THR A CA 1
ATOM 3143 C C . THR A 1 404 ? -16.945 -13.555 20.430 1.00 87.25 404 THR A C 1
ATOM 3145 O O . THR A 1 404 ? -17.681 -14.442 20.865 1.00 87.25 404 THR A O 1
ATOM 3148 N N . LEU A 1 405 ? -17.093 -12.263 20.752 1.00 85.00 405 LEU A N 1
ATOM 3149 C CA . LEU A 1 405 ? -18.106 -11.759 21.688 1.00 85.00 405 LEU A CA 1
ATOM 3150 C C . LEU A 1 405 ? -19.536 -11.903 21.149 1.00 85.00 405 LEU A C 1
ATOM 3152 O O . LEU A 1 405 ? -20.453 -12.227 21.895 1.00 85.00 405 LEU A O 1
ATOM 3156 N N . THR A 1 406 ? -19.745 -11.681 19.849 1.00 77.38 406 THR A N 1
ATOM 3157 C CA . THR A 1 406 ? -21.094 -11.624 19.251 1.00 77.38 406 THR A CA 1
ATOM 3158 C C . THR A 1 406 ? -21.561 -12.941 18.626 1.00 77.38 406 THR A C 1
ATOM 3160 O O . THR A 1 406 ? -22.659 -12.997 18.076 1.00 77.38 406 THR A O 1
ATOM 3163 N N . GLN A 1 407 ? -20.741 -14.000 18.685 1.00 68.06 407 GLN A N 1
ATOM 3164 C CA . GLN A 1 407 ? -20.978 -15.302 18.036 1.00 68.06 407 GLN A CA 1
ATOM 3165 C C . GLN A 1 407 ? -21.275 -15.208 16.525 1.00 68.06 407 GLN A C 1
ATOM 3167 O O . GLN A 1 407 ? -21.816 -16.137 15.924 1.00 68.06 407 GLN A O 1
ATOM 3172 N N . ALA A 1 408 ? -20.927 -14.089 15.889 1.00 51.62 408 ALA A N 1
ATOM 3173 C CA . ALA A 1 408 ? -21.182 -13.871 14.479 1.00 51.62 408 ALA A CA 1
ATOM 3174 C C . ALA A 1 408 ? -20.156 -14.661 13.657 1.00 51.62 408 ALA A C 1
ATOM 3176 O O . ALA A 1 408 ? -18.953 -14.471 13.815 1.00 51.62 408 ALA A O 1
ATOM 3177 N N . GLY A 1 409 ? -20.631 -15.525 12.754 1.00 43.69 409 GLY A N 1
ATOM 3178 C CA . GLY A 1 409 ? -19.824 -16.333 11.827 1.00 43.69 409 GLY A CA 1
ATOM 3179 C C . GLY A 1 409 ? -19.084 -15.528 10.748 1.00 43.69 409 GLY A C 1
ATOM 3180 O O . GLY A 1 409 ? -19.055 -15.925 9.587 1.00 43.69 409 GLY A O 1
ATOM 3181 N N . VAL A 1 410 ? -18.517 -14.377 11.105 1.00 45.12 410 VAL A N 1
ATOM 3182 C CA . VAL A 1 410 ? -17.637 -13.582 10.254 1.00 45.12 410 VAL A CA 1
ATOM 3183 C C . VAL A 1 410 ? -16.211 -14.078 10.482 1.00 45.12 410 VAL A C 1
ATOM 3185 O O . VAL A 1 410 ? -15.710 -14.089 11.604 1.00 45.12 410 VAL A O 1
ATOM 3188 N N . LEU A 1 411 ? -15.539 -14.494 9.412 1.00 44.28 411 LEU A N 1
ATOM 3189 C CA . LEU A 1 411 ? -14.129 -14.869 9.463 1.00 44.28 411 LEU A CA 1
ATOM 3190 C C . LEU A 1 411 ? -13.292 -13.628 9.803 1.00 44.28 411 LEU A C 1
ATOM 3192 O O . LEU A 1 411 ? -13.277 -12.656 9.048 1.00 44.28 411 LEU A O 1
ATOM 3196 N N . ALA A 1 412 ? -12.607 -13.648 10.946 1.00 50.97 412 ALA A N 1
ATOM 3197 C CA . ALA A 1 412 ? -11.580 -12.661 11.251 1.00 50.97 412 ALA A CA 1
ATOM 3198 C C . ALA A 1 412 ? -10.318 -13.014 10.448 1.00 50.97 412 ALA A C 1
ATOM 3200 O O . ALA A 1 412 ? -9.634 -13.993 10.744 1.00 50.97 412 ALA A O 1
ATOM 3201 N N . GLU A 1 413 ? -10.034 -12.248 9.395 1.00 54.88 413 GLU A N 1
ATOM 3202 C CA . GLU A 1 413 ? -8.810 -12.409 8.606 1.00 54.88 413 GLU A CA 1
ATOM 3203 C C . GLU A 1 413 ? -7.629 -11.744 9.331 1.00 54.88 413 GLU A C 1
ATOM 3205 O O . GLU A 1 413 ? -7.743 -10.616 9.807 1.00 54.88 413 GLU A O 1
ATOM 3210 N N . ASN A 1 414 ? -6.471 -12.410 9.374 1.00 54.25 414 ASN A N 1
ATOM 3211 C CA . ASN A 1 414 ? -5.214 -11.822 9.853 1.00 54.25 414 ASN A CA 1
ATOM 3212 C C . ASN A 1 414 ? -4.626 -10.886 8.778 1.00 54.25 414 ASN A C 1
ATOM 3214 O O . ASN A 1 414 ? -3.615 -11.197 8.154 1.00 54.25 414 ASN A O 1
ATOM 3218 N N . LYS A 1 415 ? -5.337 -9.794 8.483 1.00 66.38 415 LYS A N 1
ATOM 3219 C CA . LYS A 1 415 ? -4.981 -8.789 7.474 1.00 66.38 415 LYS A CA 1
ATOM 3220 C C . LYS A 1 415 ? -5.171 -7.385 8.039 1.00 66.38 415 LYS A C 1
ATOM 3222 O O . LYS A 1 415 ? -6.040 -7.151 8.883 1.00 66.38 415 LYS A O 1
ATOM 3227 N N . LEU A 1 416 ? -4.374 -6.435 7.558 1.00 71.81 416 LEU A N 1
ATOM 3228 C CA . LEU A 1 416 ? -4.519 -5.034 7.947 1.00 71.81 416 LEU A CA 1
ATOM 3229 C C . LEU A 1 416 ? -5.819 -4.466 7.359 1.00 71.81 416 LEU A C 1
ATOM 3231 O O . LEU A 1 416 ? -6.302 -4.933 6.331 1.00 71.81 416 LEU A O 1
ATOM 3235 N N . PHE A 1 417 ? -6.425 -3.491 8.041 1.00 70.06 417 PHE A N 1
ATOM 3236 C CA . PHE A 1 417 ? -7.680 -2.858 7.606 1.00 70.06 417 PHE A CA 1
ATOM 3237 C C . PHE A 1 417 ? -8.809 -3.839 7.232 1.00 70.06 417 PHE A C 1
ATOM 3239 O O . PHE A 1 417 ? -9.579 -3.592 6.305 1.00 70.06 417 PHE A O 1
ATOM 3246 N N . ALA A 1 418 ? -8.923 -4.954 7.966 1.00 58.72 418 ALA A N 1
ATOM 3247 C CA . ALA A 1 418 ? -9.993 -5.936 7.778 1.00 58.72 418 ALA A CA 1
ATOM 3248 C C . ALA A 1 418 ? -11.404 -5.313 7.855 1.00 58.72 418 ALA A C 1
ATOM 3250 O O . ALA A 1 418 ? -12.318 -5.786 7.178 1.00 58.72 418 ALA A O 1
ATOM 3251 N N . THR A 1 419 ? -11.555 -4.227 8.621 1.00 65.56 419 THR A N 1
ATOM 3252 C CA . THR A 1 419 ? -12.787 -3.442 8.742 1.00 65.56 419 THR A CA 1
ATOM 3253 C C . THR A 1 419 ? -12.526 -1.995 8.318 1.00 65.56 419 THR A C 1
ATOM 3255 O O . THR A 1 419 ? -11.670 -1.323 8.898 1.00 65.56 419 THR A O 1
ATOM 3258 N N . LEU A 1 420 ? -13.271 -1.524 7.310 1.00 73.31 420 LEU A N 1
ATOM 3259 C CA . LEU A 1 420 ? -13.362 -0.106 6.938 1.00 73.31 420 LEU A CA 1
ATOM 3260 C C . LEU A 1 420 ? -14.732 0.482 7.297 1.00 73.31 420 LEU A C 1
ATOM 3262 O O . LEU A 1 420 ? -14.817 1.559 7.875 1.00 73.31 420 LEU A O 1
ATOM 3266 N N . ASP A 1 421 ? -15.805 -0.230 6.959 1.00 72.12 421 ASP A N 1
ATOM 3267 C CA . ASP A 1 421 ? -17.161 0.153 7.342 1.00 72.12 421 ASP A CA 1
ATOM 3268 C C . ASP A 1 421 ? -17.411 -0.234 8.805 1.00 72.12 421 ASP A C 1
ATOM 3270 O O . ASP A 1 421 ? -17.184 -1.386 9.183 1.00 72.12 421 ASP A O 1
ATOM 3274 N N . THR A 1 422 ? -17.895 0.703 9.622 1.00 70.62 422 THR A N 1
ATOM 3275 C CA . THR A 1 422 ? -18.188 0.459 11.038 1.00 70.62 422 THR A CA 1
ATOM 3276 C C . THR A 1 422 ? -19.214 -0.658 11.202 1.00 70.62 422 THR A C 1
ATOM 3278 O O . THR A 1 422 ? -20.271 -0.694 10.561 1.00 70.62 422 THR A O 1
ATOM 3281 N N . ARG A 1 423 ? -18.884 -1.628 12.060 1.00 75.19 423 ARG A N 1
ATOM 3282 C CA . ARG A 1 423 ? -19.746 -2.781 12.337 1.00 75.19 423 ARG A CA 1
ATOM 3283 C C . ARG A 1 423 ? -20.221 -2.712 13.771 1.00 75.19 423 ARG A C 1
ATOM 3285 O O . ARG A 1 423 ? -19.497 -3.091 14.684 1.00 75.19 423 ARG A O 1
ATOM 3292 N N . SER A 1 424 ? -21.467 -2.286 13.946 1.00 78.25 424 SER A N 1
ATOM 3293 C CA . SER A 1 424 ? -22.119 -2.306 15.251 1.00 78.25 424 SER A CA 1
ATOM 3294 C C . SER A 1 424 ? -22.939 -3.583 15.453 1.00 78.25 424 SER A C 1
ATOM 3296 O O . SER A 1 424 ? -23.642 -4.057 14.545 1.00 78.25 424 SER A O 1
ATOM 3298 N N . ARG A 1 425 ? -22.871 -4.151 16.655 1.00 82.25 425 ARG A N 1
ATOM 3299 C CA . ARG A 1 425 ? -23.629 -5.333 17.079 1.00 82.25 425 ARG A CA 1
ATOM 3300 C C . ARG A 1 425 ? -24.133 -5.147 18.502 1.00 82.25 425 ARG A C 1
ATOM 3302 O O . ARG A 1 425 ? -23.450 -4.560 19.331 1.00 82.25 425 ARG A O 1
ATOM 3309 N N . ARG A 1 426 ? -25.333 -5.657 18.773 1.00 84.81 426 ARG A N 1
ATOM 3310 C CA . ARG A 1 426 ? -25.855 -5.735 20.139 1.00 84.81 426 ARG A CA 1
ATOM 3311 C C . ARG A 1 426 ? -25.221 -6.930 20.839 1.00 84.81 426 ARG A C 1
ATOM 3313 O O . ARG A 1 426 ? -25.170 -8.011 20.255 1.00 84.81 426 ARG A O 1
ATOM 3320 N N . LEU A 1 427 ? -24.761 -6.717 22.061 1.00 85.81 427 LEU A N 1
ATOM 3321 C CA . LEU A 1 427 ? -24.238 -7.741 22.951 1.00 85.81 427 LEU A CA 1
ATOM 3322 C C . LEU A 1 427 ? -25.048 -7.703 24.243 1.00 85.81 427 LEU A C 1
ATOM 3324 O O . LEU A 1 427 ? -25.194 -6.643 24.850 1.00 85.81 427 LEU A O 1
ATOM 3328 N N . THR A 1 428 ? -25.570 -8.855 24.647 1.00 84.19 428 THR A N 1
ATOM 3329 C CA . THR A 1 428 ? -26.195 -9.026 25.959 1.00 84.19 428 THR A CA 1
ATOM 3330 C C . THR A 1 428 ? -25.111 -9.420 26.953 1.00 84.19 428 THR A C 1
ATOM 3332 O O . THR A 1 428 ? -24.399 -10.402 26.740 1.00 84.19 428 THR A O 1
ATOM 3335 N N . LEU A 1 429 ? -24.961 -8.619 27.998 1.00 85.06 429 LEU A N 1
ATOM 3336 C CA . LEU A 1 429 ? -24.015 -8.840 29.082 1.00 85.06 429 LEU A CA 1
ATOM 3337 C C . LEU A 1 429 ? -24.590 -9.860 30.093 1.00 85.06 429 LEU A C 1
ATOM 3339 O O . LEU A 1 429 ? -25.807 -10.071 30.111 1.00 85.06 429 LEU A O 1
ATOM 3343 N N . PRO A 1 430 ? -23.746 -10.524 30.909 1.00 79.12 430 PRO A N 1
ATOM 3344 C CA . PRO A 1 430 ? -24.169 -11.537 31.882 1.00 79.12 430 PRO A CA 1
ATOM 3345 C C . PRO A 1 430 ? -25.319 -11.115 32.804 1.00 79.12 430 PRO A C 1
ATOM 3347 O O . PRO A 1 430 ? -26.165 -11.942 33.131 1.00 79.12 430 PRO A O 1
ATOM 3350 N N . GLU A 1 431 ? -25.388 -9.835 33.174 1.00 76.25 431 GLU A N 1
ATOM 3351 C CA . GLU A 1 431 ? -26.426 -9.283 34.058 1.00 76.25 431 GLU A CA 1
ATOM 3352 C C . GLU A 1 431 ? -27.745 -8.935 33.329 1.00 76.25 431 GLU A C 1
ATOM 3354 O O . GLU A 1 431 ? -28.697 -8.452 33.938 1.00 76.25 431 GLU A O 1
ATOM 3359 N N . GLY A 1 432 ? -27.847 -9.217 32.023 1.00 73.19 432 GLY A N 1
ATOM 3360 C CA . GLY A 1 432 ? -29.069 -9.080 31.213 1.00 73.19 432 GLY A CA 1
ATOM 3361 C C . GLY A 1 432 ? -29.238 -7.730 30.502 1.00 73.19 432 GLY A C 1
ATOM 3362 O O . GLY A 1 432 ? -30.091 -7.581 29.624 1.00 73.19 432 GLY A O 1
ATOM 3363 N N . ASN A 1 433 ? -28.395 -6.755 30.821 1.00 80.94 433 ASN A N 1
ATOM 3364 C CA . ASN A 1 433 ? -28.222 -5.490 30.111 1.00 80.94 433 ASN A CA 1
ATOM 3365 C C . ASN A 1 433 ? -27.691 -5.699 28.681 1.00 80.94 433 ASN A C 1
ATOM 3367 O O . ASN A 1 433 ? -26.971 -6.647 28.374 1.00 80.94 433 ASN A O 1
ATOM 3371 N N . THR A 1 434 ? -28.065 -4.797 27.771 1.00 84.06 434 THR A N 1
ATOM 3372 C CA . THR A 1 434 ? -27.630 -4.837 26.368 1.00 84.06 434 THR A CA 1
ATOM 3373 C C . THR A 1 434 ? -26.786 -3.616 26.052 1.00 84.06 434 THR A C 1
ATOM 3375 O O . THR A 1 434 ? -27.230 -2.495 26.276 1.00 84.06 434 THR A O 1
ATOM 3378 N N . ILE A 1 435 ? -25.613 -3.839 25.464 1.00 87.25 435 ILE A N 1
ATOM 3379 C CA . ILE A 1 435 ? -24.743 -2.787 24.931 1.00 87.25 435 ILE A CA 1
ATOM 3380 C C . ILE A 1 435 ? -24.616 -2.914 23.415 1.00 87.25 435 ILE A C 1
ATOM 3382 O O . ILE A 1 435 ? -24.886 -3.968 22.828 1.00 87.25 435 ILE A O 1
ATOM 3386 N N . VAL A 1 436 ? -24.182 -1.841 22.761 1.00 86.75 436 VAL A N 1
ATOM 3387 C CA . VAL A 1 436 ? -23.781 -1.862 21.353 1.00 86.75 436 VAL A CA 1
ATOM 3388 C C . VAL A 1 436 ? -22.263 -1.822 21.272 1.00 86.75 436 VAL A C 1
ATOM 3390 O O . VAL A 1 436 ? -21.655 -0.816 21.610 1.00 86.75 436 VAL A O 1
ATOM 3393 N N . LEU A 1 437 ? -21.656 -2.893 20.767 1.00 87.44 437 LEU A N 1
ATOM 3394 C CA . LEU A 1 437 ? -20.241 -2.913 20.409 1.00 87.44 437 LEU A CA 1
ATOM 3395 C C . LEU A 1 437 ? -20.066 -2.438 18.972 1.00 87.44 437 LEU A C 1
ATOM 3397 O O . LEU A 1 437 ? -20.719 -2.976 18.076 1.00 87.44 437 LEU A O 1
ATOM 3401 N N . SER A 1 438 ? -19.176 -1.473 18.751 1.00 84.62 438 SER A N 1
ATOM 3402 C CA . SER A 1 438 ? -18.822 -0.973 17.420 1.00 84.62 438 SER A CA 1
ATOM 3403 C C . SER A 1 438 ? -17.348 -1.241 17.110 1.00 84.62 438 SER A C 1
ATOM 3405 O O . SER A 1 438 ? -16.467 -0.776 17.832 1.00 84.62 438 SER A O 1
ATOM 3407 N N . ASP A 1 439 ? -17.078 -1.993 16.038 1.00 85.88 439 ASP A N 1
ATOM 3408 C CA . ASP A 1 439 ? -15.722 -2.166 15.495 1.00 85.88 439 ASP A CA 1
ATOM 3409 C C . ASP A 1 439 ? -15.358 -0.958 14.628 1.00 85.88 439 ASP A C 1
ATOM 3411 O O . ASP A 1 439 ? -16.099 -0.599 13.703 1.00 85.88 439 ASP A O 1
ATOM 3415 N N . THR A 1 440 ? -14.228 -0.332 14.956 1.00 82.00 440 THR A N 1
ATOM 3416 C CA . THR A 1 440 ? -13.717 0.866 14.282 1.00 82.00 440 THR A CA 1
ATOM 3417 C C . THR A 1 440 ? -12.562 0.525 13.343 1.00 82.00 440 THR A C 1
ATOM 3419 O O . THR A 1 440 ? -11.944 -0.544 13.411 1.00 82.00 440 THR A O 1
ATOM 3422 N N . VAL A 1 441 ? -12.244 1.455 12.442 1.00 79.19 441 VAL A N 1
ATOM 3423 C CA . VAL A 1 441 ? -11.095 1.310 11.544 1.00 79.19 441 VAL A CA 1
ATOM 3424 C C . VAL A 1 441 ? -9.811 1.255 12.369 1.00 79.19 441 VAL A C 1
ATOM 3426 O O . VAL A 1 441 ? -9.596 2.054 13.277 1.00 79.19 441 VAL A O 1
ATOM 3429 N N . GLY A 1 442 ? -8.934 0.302 12.056 1.00 81.38 442 GLY A N 1
ATOM 3430 C CA . GLY A 1 442 ? -7.657 0.193 12.753 1.00 81.38 442 GLY A CA 1
ATOM 3431 C C . GLY A 1 442 ? -6.729 1.369 12.484 1.00 81.38 442 GLY A C 1
ATOM 3432 O O . GLY A 1 442 ? -6.604 1.817 11.347 1.00 81.38 442 GLY A O 1
ATOM 3433 N N . PHE A 1 443 ? -6.046 1.829 13.529 1.00 83.62 443 PHE A N 1
ATOM 3434 C CA . PHE A 1 443 ? -5.038 2.875 13.410 1.00 83.62 443 PHE A CA 1
ATOM 3435 C C . PHE A 1 443 ? -3.736 2.354 12.821 1.00 83.62 443 PHE A C 1
ATOM 3437 O O . PHE A 1 443 ? -3.360 1.207 13.040 1.00 83.62 443 PHE A O 1
ATOM 3444 N N . ILE A 1 444 ? -3.039 3.228 12.102 1.00 81.19 444 ILE A N 1
ATOM 3445 C CA . ILE A 1 444 ? -1.751 2.930 11.489 1.00 81.19 444 ILE A CA 1
ATOM 3446 C C . ILE A 1 444 ? -0.771 4.079 11.723 1.00 81.19 444 ILE A C 1
ATOM 3448 O O . ILE A 1 444 ? -1.172 5.236 11.865 1.00 81.19 444 ILE A O 1
ATOM 3452 N N . ARG A 1 445 ? 0.526 3.766 11.729 1.00 78.81 445 ARG A N 1
ATOM 3453 C CA . ARG A 1 445 ? 1.610 4.746 11.866 1.00 78.81 445 ARG A CA 1
ATOM 3454 C C . ARG A 1 445 ? 1.661 5.671 10.657 1.00 78.81 445 ARG A C 1
ATOM 3456 O O . ARG A 1 445 ? 1.447 5.236 9.523 1.00 78.81 445 ARG A O 1
ATOM 3463 N N . ASP A 1 446 ? 2.017 6.927 10.929 1.00 72.44 446 ASP A N 1
ATOM 3464 C CA . ASP A 1 446 ? 2.192 8.000 9.943 1.00 72.44 446 ASP A CA 1
ATOM 3465 C C . ASP A 1 446 ? 1.025 8.128 8.964 1.00 72.44 446 ASP A C 1
ATOM 3467 O O . ASP A 1 446 ? 1.216 8.344 7.762 1.00 72.44 446 ASP A O 1
ATOM 3471 N N . MET A 1 447 ? -0.197 7.989 9.482 1.00 74.69 447 MET A N 1
ATOM 3472 C CA . MET A 1 447 ? -1.392 8.193 8.684 1.00 74.69 447 MET A CA 1
ATOM 3473 C C . MET A 1 447 ? -1.359 9.605 8.065 1.00 74.69 447 MET A C 1
ATOM 3475 O O . MET A 1 447 ? -1.278 10.602 8.789 1.00 74.69 447 MET A O 1
ATOM 3479 N N . PRO A 1 448 ? -1.387 9.730 6.727 1.00 73.00 448 PRO A N 1
ATOM 3480 C CA . PRO A 1 448 ? -1.335 11.028 6.068 1.00 73.00 448 PRO A CA 1
ATOM 3481 C C . PRO A 1 448 ? -2.524 11.898 6.477 1.00 73.00 448 PRO A C 1
ATOM 3483 O O . PRO A 1 448 ? -3.651 11.410 6.550 1.00 73.00 448 PRO A O 1
ATOM 3486 N N . LYS A 1 449 ? -2.303 13.205 6.660 1.00 72.62 449 LYS A N 1
ATOM 3487 C CA . LYS A 1 449 ? -3.361 14.150 7.068 1.00 72.62 449 LYS A CA 1
ATOM 3488 C C . LYS A 1 449 ? -4.571 14.135 6.132 1.00 72.62 449 LYS A C 1
ATOM 3490 O O . LYS A 1 449 ? -5.702 14.211 6.598 1.00 72.62 449 LYS A O 1
ATOM 3495 N N . ASP A 1 450 ? -4.341 14.001 4.826 1.00 68.75 450 ASP A N 1
ATOM 3496 C CA . ASP A 1 450 ? -5.418 13.942 3.831 1.00 68.75 450 ASP A CA 1
ATOM 3497 C C . ASP A 1 450 ? -6.260 12.669 3.963 1.00 68.75 450 ASP A C 1
ATOM 3499 O O . ASP A 1 450 ? -7.475 12.711 3.764 1.00 68.75 450 ASP A O 1
ATOM 3503 N N . LEU A 1 451 ? -5.612 11.558 4.333 1.00 71.69 451 LEU A N 1
ATOM 3504 C CA . LEU A 1 451 ? -6.260 10.279 4.594 1.00 71.69 451 LEU A CA 1
ATOM 3505 C C . LEU A 1 451 ? -7.091 10.377 5.873 1.00 71.69 451 LEU A C 1
ATOM 3507 O O . LEU A 1 451 ? -8.293 10.133 5.848 1.00 71.69 451 LEU A O 1
ATOM 3511 N N . PHE A 1 452 ? -6.477 10.847 6.959 1.00 75.00 452 PHE A N 1
ATOM 3512 C CA . PHE A 1 452 ? -7.158 11.075 8.229 1.00 75.00 452 PHE A CA 1
ATOM 3513 C C . PHE A 1 452 ? -8.376 11.992 8.063 1.00 75.00 452 PHE A C 1
ATOM 3515 O O . PHE A 1 452 ? -9.463 11.654 8.508 1.00 75.00 452 PHE A O 1
ATOM 3522 N N . ALA A 1 453 ? -8.244 13.104 7.333 1.00 69.38 453 ALA A N 1
ATOM 3523 C CA . ALA A 1 453 ? -9.350 14.024 7.076 1.00 69.38 453 ALA A CA 1
ATOM 3524 C C . ALA A 1 453 ? -10.488 13.407 6.246 1.00 69.38 453 ALA A C 1
ATOM 3526 O O . ALA A 1 453 ? -11.633 13.828 6.387 1.00 69.38 453 ALA A O 1
ATOM 3527 N N . ALA A 1 454 ? -10.196 12.453 5.357 1.00 65.69 454 ALA A N 1
ATOM 3528 C CA . ALA A 1 454 ? -11.217 11.782 4.553 1.00 65.69 454 ALA A CA 1
ATOM 3529 C C . ALA A 1 454 ? -11.965 10.688 5.331 1.00 65.69 454 ALA A C 1
ATOM 3531 O O . ALA A 1 454 ? -13.152 10.487 5.089 1.00 65.69 454 ALA A O 1
ATOM 3532 N N . PHE A 1 455 ? -11.293 10.031 6.281 1.00 68.38 455 PHE A N 1
ATOM 3533 C CA . PHE A 1 455 ? -11.884 9.005 7.149 1.00 68.38 455 PHE A CA 1
ATOM 3534 C C . PHE A 1 455 ? -12.298 9.530 8.523 1.00 68.38 455 PHE A C 1
ATOM 3536 O O . PHE A 1 455 ? -12.812 8.769 9.338 1.00 68.38 455 PHE A O 1
ATOM 3543 N N . ARG A 1 456 ? -12.126 10.831 8.778 1.00 72.94 456 ARG A N 1
ATOM 3544 C CA . ARG A 1 456 ? -12.482 11.483 10.039 1.00 72.94 456 ARG A CA 1
ATOM 3545 C C . ARG A 1 456 ? -13.918 11.176 10.446 1.00 72.94 456 ARG A C 1
ATOM 3547 O O . ARG A 1 456 ? -14.125 10.761 11.571 1.00 72.94 456 ARG A O 1
ATOM 3554 N N . ALA A 1 457 ? -14.873 11.264 9.522 1.00 65.75 457 ALA A N 1
ATOM 3555 C CA . ALA A 1 457 ? -16.275 10.938 9.793 1.00 65.75 457 ALA A CA 1
ATOM 3556 C C . ALA A 1 457 ? -16.492 9.472 10.229 1.00 65.75 457 ALA A C 1
ATOM 3558 O O . ALA A 1 457 ? -17.448 9.163 10.934 1.00 65.75 457 ALA A O 1
ATOM 3559 N N . THR A 1 458 ? -15.623 8.550 9.808 1.00 68.69 458 THR A N 1
ATOM 3560 C CA . THR A 1 458 ? -15.667 7.132 10.206 1.00 68.69 458 THR A CA 1
ATOM 3561 C C . THR A 1 458 ? -14.991 6.904 11.556 1.00 68.69 458 THR A C 1
ATOM 3563 O O . THR A 1 458 ? -15.435 6.057 12.324 1.00 68.69 458 THR A O 1
ATOM 3566 N N . PHE A 1 459 ? -13.977 7.701 11.891 1.00 71.75 459 PHE A N 1
ATOM 3567 C CA . PHE A 1 459 ? -13.365 7.705 13.219 1.00 71.75 459 PHE A CA 1
ATOM 3568 C C . PHE A 1 459 ? -14.203 8.449 14.273 1.00 71.75 459 PHE A C 1
ATOM 3570 O O . PHE A 1 459 ? -14.238 8.027 15.422 1.00 71.75 459 PHE A O 1
ATOM 3577 N N . GLU A 1 460 ? -14.929 9.502 13.889 1.00 68.38 460 GLU A N 1
ATOM 3578 C CA . GLU A 1 460 ? -15.848 10.253 14.758 1.00 68.38 460 GLU A CA 1
ATOM 3579 C C . GLU A 1 460 ? -17.024 9.403 15.253 1.00 68.38 460 GLU A C 1
ATOM 3581 O O . GLU A 1 460 ? -17.648 9.758 16.243 1.00 68.38 460 GLU A O 1
ATOM 3586 N N . GLU A 1 461 ? -17.303 8.241 14.654 1.00 68.31 461 GLU A N 1
ATOM 3587 C CA . GLU A 1 461 ? -18.275 7.304 15.232 1.00 68.31 461 GLU A CA 1
ATOM 3588 C C . GLU A 1 461 ? -17.816 6.766 16.602 1.00 68.31 461 GLU A C 1
ATOM 3590 O O . GLU A 1 461 ? -18.651 6.433 17.439 1.00 68.31 461 GLU A O 1
ATOM 3595 N N . ALA A 1 462 ? -16.505 6.753 16.882 1.00 75.62 462 ALA A N 1
ATOM 3596 C CA . ALA A 1 462 ? -15.985 6.473 18.221 1.00 75.62 462 ALA A CA 1
ATOM 3597 C C . ALA A 1 462 ? -16.228 7.627 19.211 1.00 75.62 462 ALA A C 1
ATOM 3599 O O . ALA A 1 462 ? -16.243 7.385 20.413 1.00 75.62 462 ALA A O 1
ATOM 3600 N N . ALA A 1 463 ? -16.459 8.857 18.730 1.00 75.19 463 ALA A N 1
ATOM 3601 C CA . ALA A 1 463 ? -16.778 10.012 19.577 1.00 75.19 463 ALA A CA 1
ATOM 3602 C C . ALA A 1 463 ? -18.157 9.900 20.244 1.00 75.19 463 ALA A C 1
ATOM 3604 O O . ALA A 1 463 ? -18.462 10.629 21.184 1.00 75.19 463 ALA A O 1
ATOM 3605 N N . ASP A 1 464 ? -18.996 9.000 19.734 1.00 75.12 464 ASP A N 1
ATOM 3606 C CA . ASP A 1 464 ? -20.319 8.703 20.273 1.00 75.12 464 ASP A CA 1
ATOM 3607 C C . ASP A 1 464 ? -20.308 7.563 21.293 1.00 75.12 464 ASP A C 1
ATOM 3609 O O . ASP A 1 464 ? -21.372 7.165 21.765 1.00 75.12 464 ASP A O 1
ATOM 3613 N N . ALA A 1 465 ? -19.136 7.005 21.594 1.00 84.81 465 ALA A N 1
ATOM 3614 C CA . ALA A 1 465 ? -19.017 5.936 22.562 1.00 84.81 465 ALA A CA 1
ATOM 3615 C C . ALA A 1 465 ? -19.131 6.471 23.990 1.00 84.81 465 ALA A C 1
ATOM 3617 O O . ALA A 1 465 ? -18.589 7.517 24.330 1.00 84.81 465 ALA A O 1
ATOM 3618 N N . ASP A 1 466 ? -19.778 5.684 24.838 1.00 86.62 466 ASP A N 1
ATOM 3619 C CA . ASP A 1 466 ? -19.788 5.883 26.282 1.00 86.62 466 ASP A CA 1
ATOM 3620 C C . ASP A 1 466 ? -18.540 5.253 26.932 1.00 86.62 466 ASP A C 1
ATOM 3622 O O . ASP A 1 466 ? -18.188 5.574 28.063 1.00 86.62 466 ASP A O 1
ATOM 3626 N N . LEU A 1 467 ? -17.861 4.341 26.224 1.00 90.44 467 LEU A N 1
ATOM 3627 C CA . LEU A 1 467 ? -16.581 3.745 26.612 1.00 90.44 467 LEU A CA 1
ATOM 3628 C C . LEU A 1 467 ? -15.751 3.402 25.369 1.00 90.44 467 LEU A C 1
ATOM 3630 O O . LEU A 1 467 ? -16.243 2.770 24.428 1.00 90.44 467 LEU A O 1
ATOM 3634 N N . ILE A 1 468 ? -14.464 3.738 25.408 1.00 91.31 468 ILE A N 1
ATOM 3635 C CA . ILE A 1 468 ? -13.465 3.267 24.449 1.00 91.31 468 ILE A CA 1
ATOM 3636 C C . ILE A 1 468 ? -12.774 2.020 25.014 1.00 91.31 468 ILE A C 1
ATOM 3638 O O . ILE A 1 468 ? -12.099 2.076 26.042 1.00 91.31 468 ILE A O 1
ATOM 3642 N N . LEU A 1 469 ? -12.893 0.896 24.310 1.00 93.25 469 LEU A N 1
ATOM 3643 C CA . LEU A 1 469 ? -12.048 -0.281 24.515 1.00 93.25 469 LEU A CA 1
ATOM 3644 C C . LEU A 1 469 ? -10.791 -0.137 23.657 1.00 93.25 469 LEU A C 1
ATOM 3646 O O . LEU A 1 469 ? -10.835 -0.363 22.446 1.00 93.25 469 LEU A O 1
ATOM 3650 N N . GLU A 1 470 ? -9.677 0.248 24.275 1.00 93.75 470 GLU A N 1
ATOM 3651 C CA . GLU A 1 470 ? -8.381 0.355 23.603 1.00 93.75 470 GLU A CA 1
ATOM 3652 C C . GLU A 1 470 ? -7.721 -1.023 23.541 1.00 93.75 470 GLU A C 1
ATOM 3654 O O . GLU A 1 470 ? -7.099 -1.478 24.497 1.00 93.75 470 GLU A O 1
ATOM 3659 N N . LEU A 1 471 ? -7.867 -1.697 22.404 1.00 93.81 471 LEU A N 1
ATOM 3660 C CA . LEU A 1 471 ? -7.287 -3.007 22.163 1.00 93.81 471 LEU A CA 1
ATOM 3661 C C . LEU A 1 471 ? -5.830 -2.883 21.706 1.00 93.81 471 LEU A C 1
ATOM 3663 O O . LEU A 1 471 ? -5.536 -2.281 20.667 1.00 93.81 471 LEU A O 1
ATOM 3667 N N . VAL A 1 472 ? -4.935 -3.521 22.450 1.00 93.50 472 VAL A N 1
ATOM 3668 C CA . VAL A 1 472 ? -3.486 -3.469 22.254 1.00 93.50 472 VAL A CA 1
ATOM 3669 C C . VAL A 1 472 ? -2.961 -4.866 21.939 1.00 93.50 472 VAL A C 1
ATOM 3671 O O . VAL A 1 472 ? -3.334 -5.829 22.601 1.00 93.50 472 VAL A O 1
ATOM 3674 N N . ASP A 1 473 ? -2.102 -5.001 20.929 1.00 92.31 473 ASP A N 1
ATOM 3675 C CA . ASP A 1 473 ? -1.383 -6.256 20.695 1.00 92.31 473 ASP A CA 1
ATOM 3676 C C . ASP A 1 473 ? -0.229 -6.377 21.691 1.00 92.31 473 ASP A C 1
ATOM 3678 O O . ASP A 1 473 ? 0.796 -5.718 21.541 1.00 92.31 473 ASP A O 1
ATOM 3682 N N . ALA A 1 474 ? -0.398 -7.215 22.710 1.00 92.38 474 ALA A N 1
ATOM 3683 C CA . ALA A 1 474 ? 0.599 -7.368 23.758 1.00 92.38 474 ALA A CA 1
ATOM 3684 C C . ALA A 1 474 ? 1.821 -8.193 23.312 1.00 92.38 474 ALA A C 1
ATOM 3686 O O . ALA A 1 474 ? 2.857 -8.158 23.971 1.00 92.38 474 ALA A O 1
ATOM 3687 N N . SER A 1 475 ? 1.712 -8.923 22.195 1.00 89.12 475 SER A N 1
ATOM 3688 C CA . SER A 1 475 ? 2.812 -9.702 21.611 1.00 89.12 475 SER A CA 1
ATOM 3689 C C . SER A 1 475 ? 3.752 -8.867 20.735 1.00 89.12 475 SER A C 1
ATOM 3691 O O . SER A 1 475 ? 4.830 -9.340 20.371 1.00 89.12 475 SER A O 1
ATOM 3693 N N . ASP A 1 476 ? 3.364 -7.632 20.398 1.00 86.88 476 ASP A N 1
ATOM 3694 C CA . ASP A 1 476 ? 4.147 -6.755 19.532 1.00 86.88 476 ASP A CA 1
ATOM 3695 C C . ASP A 1 476 ? 5.314 -6.101 20.305 1.00 86.88 476 ASP A C 1
ATOM 3697 O O . ASP A 1 476 ? 5.079 -5.360 21.264 1.00 86.88 476 ASP A O 1
ATOM 3701 N N . PRO A 1 477 ? 6.582 -6.292 19.885 1.00 83.69 477 PRO A N 1
ATOM 3702 C CA . PRO A 1 477 ? 7.734 -5.636 20.509 1.00 83.69 477 PRO A CA 1
ATOM 3703 C C . PRO A 1 477 ? 7.684 -4.099 20.487 1.00 83.69 477 PRO A C 1
ATOM 3705 O O . PRO A 1 477 ? 8.408 -3.448 21.241 1.00 83.69 477 PRO A O 1
ATOM 3708 N N . GLU A 1 478 ? 6.876 -3.505 19.606 1.00 83.56 478 GLU A N 1
ATOM 3709 C CA . GLU A 1 478 ? 6.666 -2.062 19.498 1.00 83.56 478 GLU A CA 1
ATOM 3710 C C . GLU A 1 478 ? 5.318 -1.589 20.064 1.00 83.56 478 GLU A C 1
ATOM 3712 O O . GLU A 1 478 ? 4.918 -0.452 19.789 1.00 83.56 478 GLU A O 1
ATOM 3717 N N . GLU A 1 479 ? 4.661 -2.398 20.904 1.00 87.94 479 GLU A N 1
ATOM 3718 C CA . GLU A 1 479 ? 3.406 -2.067 21.599 1.00 87.94 479 GLU A CA 1
ATOM 3719 C C . GLU A 1 479 ? 3.397 -0.632 22.142 1.00 87.94 479 GLU A C 1
ATOM 3721 O O . GLU A 1 479 ? 2.522 0.164 21.798 1.00 87.94 479 GLU A O 1
ATOM 3726 N N . ALA A 1 480 ? 4.434 -0.244 22.888 1.00 86.94 480 ALA A N 1
ATOM 3727 C CA . ALA A 1 480 ? 4.520 1.084 23.490 1.00 86.94 480 ALA A CA 1
ATOM 3728 C C . ALA A 1 480 ? 4.547 2.216 22.447 1.00 86.94 480 ALA A C 1
ATOM 3730 O O . ALA A 1 480 ? 4.069 3.324 22.702 1.00 86.94 480 ALA A O 1
ATOM 3731 N N . THR A 1 481 ? 5.102 1.961 21.259 1.00 85.69 481 THR A N 1
ATOM 3732 C CA . THR A 1 481 ? 5.078 2.922 20.147 1.00 85.69 481 THR A CA 1
ATOM 3733 C C . THR A 1 481 ? 3.678 2.994 19.547 1.00 85.69 481 THR A C 1
ATOM 3735 O O . THR A 1 481 ? 3.169 4.087 19.313 1.00 85.69 481 THR A O 1
ATOM 3738 N N . HIS A 1 482 ? 3.025 1.852 19.332 1.00 88.00 482 HIS A N 1
ATOM 3739 C CA . HIS A 1 482 ? 1.675 1.799 18.760 1.00 88.00 482 HIS A CA 1
ATOM 3740 C C . HIS A 1 482 ? 0.643 2.435 19.687 1.00 88.00 482 HIS A C 1
ATOM 3742 O O . HIS A 1 482 ? -0.248 3.142 19.215 1.00 88.00 482 HIS A O 1
ATOM 3748 N N . ARG A 1 483 ? 0.797 2.250 21.001 1.00 88.94 483 ARG A N 1
ATOM 3749 C CA . ARG A 1 483 ? -0.039 2.881 22.023 1.00 88.94 483 ARG A CA 1
ATOM 3750 C C . ARG A 1 483 ? 0.133 4.398 22.030 1.00 88.94 483 ARG A C 1
ATOM 3752 O O . ARG A 1 483 ? -0.858 5.117 22.016 1.00 88.94 483 ARG A O 1
ATOM 3759 N N . LYS A 1 484 ? 1.368 4.908 21.940 1.00 88.62 484 LYS A N 1
ATOM 3760 C CA . LYS A 1 484 ? 1.622 6.358 21.804 1.00 88.62 484 LYS A CA 1
ATOM 3761 C C . LYS A 1 484 ? 0.989 6.957 20.547 1.00 88.62 484 LYS A C 1
ATOM 3763 O O . LYS A 1 484 ? 0.434 8.050 20.606 1.00 88.62 484 LYS A O 1
ATOM 3768 N N . GLU A 1 485 ? 1.057 6.258 19.416 1.00 86.06 485 GLU A N 1
ATOM 3769 C CA . GLU A 1 485 ? 0.396 6.708 18.184 1.00 86.06 485 GLU A CA 1
ATOM 3770 C C . GLU A 1 485 ? -1.133 6.649 18.302 1.00 86.06 485 GLU A C 1
ATOM 3772 O O . GLU A 1 485 ? -1.824 7.555 17.843 1.00 86.06 485 GLU A O 1
ATOM 3777 N N . THR A 1 486 ? -1.665 5.624 18.970 1.00 86.81 486 THR A N 1
ATOM 3778 C CA . THR A 1 486 ? -3.100 5.492 19.265 1.00 86.81 486 THR A CA 1
ATOM 3779 C C . THR A 1 486 ? -3.588 6.645 20.142 1.00 86.81 486 THR A C 1
ATOM 3781 O O . THR A 1 486 ? -4.566 7.297 19.787 1.00 86.81 486 THR A O 1
ATOM 3784 N N . GLU A 1 487 ? -2.865 6.971 21.215 1.00 88.06 487 GLU A N 1
ATOM 3785 C CA . GLU A 1 487 ? -3.133 8.115 22.098 1.00 88.06 487 GLU A CA 1
ATOM 3786 C C . GLU A 1 487 ? -3.143 9.443 21.334 1.00 88.06 487 GLU A C 1
ATOM 3788 O O . GLU A 1 487 ? -4.050 10.269 21.472 1.00 88.06 487 GLU A O 1
ATOM 3793 N N . ARG A 1 488 ? -2.140 9.638 20.473 1.00 87.44 488 ARG A N 1
ATOM 3794 C CA . ARG A 1 488 ? -2.051 10.825 19.628 1.00 87.44 488 ARG A CA 1
ATOM 3795 C C . ARG A 1 488 ? -3.262 10.938 18.701 1.00 87.44 488 ARG A C 1
ATOM 3797 O O . ARG A 1 488 ? -3.815 12.026 18.570 1.00 87.44 488 ARG A O 1
ATOM 3804 N N . LEU A 1 489 ? -3.683 9.842 18.072 1.00 83.19 489 LEU A N 1
ATOM 3805 C CA . LEU A 1 489 ? -4.846 9.831 17.183 1.00 83.19 489 LEU A CA 1
ATOM 3806 C C . LEU A 1 489 ? -6.157 10.066 17.944 1.00 83.19 489 LEU A C 1
ATOM 3808 O O . LEU A 1 489 ? -6.987 10.835 17.471 1.00 83.19 489 LEU A O 1
ATOM 3812 N N . ILE A 1 490 ? -6.323 9.481 19.133 1.00 84.75 490 ILE A N 1
ATOM 3813 C CA . ILE A 1 490 ? -7.451 9.750 20.047 1.00 84.75 490 ILE A CA 1
ATOM 3814 C C . ILE A 1 490 ? -7.533 11.249 20.372 1.00 84.75 490 ILE A C 1
ATOM 3816 O O . ILE A 1 490 ? -8.604 11.854 20.280 1.00 84.75 490 ILE A O 1
ATOM 3820 N N . SER A 1 491 ? -6.388 11.869 20.669 1.00 87.00 491 SER A N 1
ATOM 3821 C CA . SER A 1 491 ? -6.291 13.310 20.924 1.00 87.00 491 SER A CA 1
ATOM 3822 C C . SER A 1 491 ? -6.630 14.147 19.682 1.00 87.00 491 SER A C 1
ATOM 3824 O O . SER A 1 491 ? -7.407 15.094 19.771 1.00 87.00 491 SER A O 1
ATOM 3826 N N . GLU A 1 492 ? -6.096 13.796 18.505 1.00 83.62 492 GLU A N 1
ATOM 3827 C CA . GLU A 1 492 ? -6.373 14.492 17.235 1.00 83.62 492 GLU A CA 1
ATOM 3828 C C . GLU A 1 492 ? -7.848 14.367 16.796 1.00 83.62 492 GLU A C 1
ATOM 3830 O O . GLU A 1 492 ? -8.370 15.265 16.129 1.00 83.62 492 GLU A O 1
ATOM 3835 N N . LEU A 1 493 ? -8.529 13.283 17.184 1.00 80.12 493 LEU A N 1
ATOM 3836 C CA . LEU A 1 493 ? -9.964 13.071 16.962 1.00 80.12 493 LEU A CA 1
ATOM 3837 C C . LEU A 1 493 ? -10.853 13.827 17.960 1.00 80.12 493 LEU A C 1
ATOM 3839 O O . LEU A 1 493 ? -12.052 13.949 17.716 1.00 80.12 493 LEU A O 1
ATOM 3843 N N . GLY A 1 494 ? -10.288 14.347 19.054 1.00 82.38 494 GLY A N 1
ATOM 3844 C CA . GLY A 1 494 ? -11.045 15.038 20.099 1.00 82.38 494 GLY A CA 1
ATOM 3845 C C . GLY A 1 494 ? -11.928 14.105 20.932 1.00 82.38 494 GLY A C 1
ATOM 3846 O O . GLY A 1 494 ? -12.969 14.538 21.411 1.00 82.38 494 GLY A O 1
ATOM 3847 N N . ILE A 1 495 ? -11.533 12.835 21.080 1.00 83.88 495 ILE A N 1
ATOM 3848 C CA . ILE A 1 495 ? -12.285 11.811 21.833 1.00 83.88 495 ILE A CA 1
ATOM 3849 C C . ILE A 1 495 ? -11.584 11.398 23.135 1.00 83.88 495 ILE A C 1
ATOM 3851 O O . ILE A 1 495 ? -11.915 10.375 23.725 1.00 83.88 495 ILE A O 1
ATOM 3855 N N . ALA A 1 496 ? -10.603 12.188 23.579 1.00 85.81 496 ALA A N 1
ATOM 3856 C CA . ALA A 1 496 ? -9.797 11.905 24.767 1.00 85.81 496 ALA A CA 1
ATOM 3857 C C . ALA A 1 496 ? -10.591 11.968 26.086 1.00 85.81 496 ALA A C 1
ATOM 3859 O O . ALA A 1 496 ? -10.190 11.339 27.059 1.00 85.81 496 ALA A O 1
ATOM 3860 N N . ASP A 1 497 ? -11.716 12.691 26.108 1.00 85.56 497 ASP A N 1
ATOM 3861 C CA . ASP A 1 497 ? -12.562 12.845 27.299 1.00 85.56 497 ASP A CA 1
ATOM 3862 C C . ASP A 1 497 ? -13.461 11.622 27.565 1.00 85.56 497 ASP A C 1
ATOM 3864 O O . ASP A 1 497 ? -14.104 11.535 28.611 1.00 85.56 497 ASP A O 1
ATOM 3868 N N . ILE A 1 498 ? -13.537 10.676 26.622 1.00 86.69 498 ILE A N 1
ATOM 3869 C CA . ILE A 1 498 ? -14.356 9.469 26.767 1.00 86.69 498 ILE A CA 1
ATOM 3870 C C . ILE A 1 498 ? -13.630 8.479 27.689 1.00 86.69 498 ILE A C 1
ATOM 3872 O O . ILE A 1 498 ? -12.437 8.226 27.481 1.00 86.69 498 ILE A O 1
ATOM 3876 N N . PRO A 1 499 ? -14.320 7.861 28.672 1.00 90.19 499 PRO A N 1
ATOM 3877 C CA . PRO A 1 499 ? -13.729 6.823 29.506 1.00 90.19 499 PRO A CA 1
ATOM 3878 C C . PRO A 1 499 ? -13.084 5.726 28.661 1.00 90.19 499 PRO A C 1
ATOM 3880 O O . PRO A 1 499 ? -13.627 5.303 27.637 1.00 90.19 499 PRO A O 1
ATOM 3883 N N . ARG A 1 500 ? -11.928 5.231 29.104 1.00 90.88 500 ARG A N 1
ATOM 3884 C CA . ARG A 1 500 ? -11.152 4.229 28.371 1.00 90.88 500 ARG A CA 1
ATOM 3885 C C . ARG A 1 500 ? -10.846 3.030 29.248 1.00 90.88 500 ARG A C 1
ATOM 3887 O O . ARG A 1 500 ? -10.552 3.209 30.421 1.00 90.88 500 ARG A O 1
ATOM 3894 N N . LEU A 1 501 ? -10.867 1.838 28.666 1.00 92.69 501 LEU A N 1
ATOM 3895 C CA . LEU A 1 501 ? -10.369 0.601 29.265 1.00 92.69 501 LEU A CA 1
ATOM 3896 C C . LEU A 1 501 ? -9.338 -0.003 28.307 1.00 92.69 501 LEU A C 1
ATOM 3898 O O . LEU A 1 501 ? -9.658 -0.274 27.145 1.00 92.69 501 LEU A O 1
ATOM 3902 N N . THR A 1 502 ? -8.100 -0.182 28.771 1.00 94.06 502 THR A N 1
ATOM 3903 C CA . THR A 1 502 ? -7.035 -0.782 27.957 1.00 94.06 502 THR A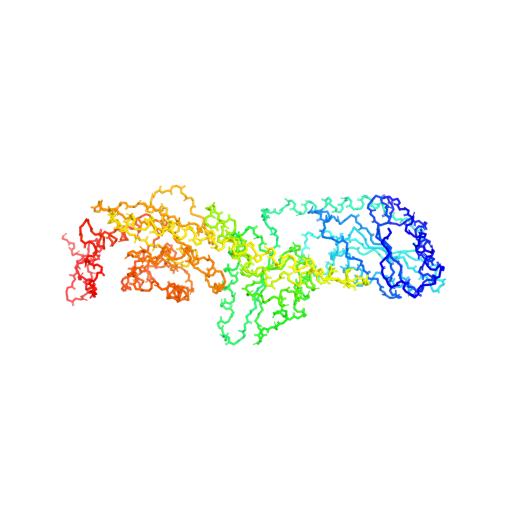 CA 1
ATOM 3904 C C . THR A 1 502 ? -7.149 -2.306 28.011 1.00 94.06 502 THR A C 1
ATOM 3906 O O . THR A 1 502 ? -7.223 -2.903 29.079 1.00 94.06 502 THR A O 1
ATOM 3909 N N . VAL A 1 503 ? -7.160 -2.960 26.855 1.00 95.25 503 VAL A N 1
ATOM 3910 C CA . VAL A 1 503 ? -7.310 -4.411 26.740 1.00 95.25 503 VAL A CA 1
ATOM 3911 C C . VAL A 1 503 ? -6.115 -4.975 25.976 1.00 95.25 503 VAL A C 1
ATOM 3913 O O . VAL A 1 503 ? -5.999 -4.819 24.761 1.00 95.25 503 VAL A O 1
ATOM 3916 N N . TYR A 1 504 ? -5.222 -5.644 26.693 1.00 95.00 504 TYR A N 1
ATOM 3917 C CA . TYR A 1 504 ? -4.063 -6.347 26.160 1.00 95.00 504 TYR A CA 1
ATOM 3918 C C . TYR A 1 504 ? -4.490 -7.680 25.553 1.00 95.00 504 TYR A C 1
ATOM 3920 O O . TYR A 1 504 ? -4.858 -8.617 26.254 1.00 95.00 504 TYR A O 1
ATOM 3928 N N . ASN A 1 505 ? -4.459 -7.760 24.229 1.00 94.81 505 ASN A N 1
ATOM 3929 C CA . ASN A 1 505 ? -4.850 -8.928 23.458 1.00 94.81 505 ASN A CA 1
ATOM 3930 C C . ASN A 1 505 ? -3.643 -9.796 23.068 1.00 94.81 505 ASN A C 1
ATOM 3932 O O . ASN A 1 505 ? -2.500 -9.343 23.092 1.00 94.81 505 ASN A O 1
ATOM 3936 N N . LYS A 1 506 ? -3.931 -11.018 22.606 1.00 93.75 506 LYS A N 1
ATOM 3937 C CA . LYS A 1 506 ? -2.969 -12.048 22.181 1.00 93.75 506 LYS A CA 1
ATOM 3938 C C . LYS A 1 506 ? -2.124 -12.599 23.330 1.00 93.75 506 LYS A C 1
ATOM 3940 O O . LYS A 1 506 ? -0.962 -12.955 23.139 1.00 93.75 506 LYS A O 1
ATOM 3945 N N . SER A 1 507 ? -2.723 -12.719 24.516 1.00 93.00 507 SER A N 1
ATOM 3946 C CA . SER A 1 507 ? -2.075 -13.344 25.674 1.00 93.00 507 SER A CA 1
ATOM 3947 C C . SER A 1 507 ? -1.637 -14.794 25.423 1.00 93.00 507 SER A C 1
ATOM 3949 O O . SER A 1 507 ? -0.704 -15.258 26.067 1.00 93.00 507 SER A O 1
ATOM 3951 N N . ASP A 1 508 ? -2.222 -15.475 24.427 1.00 92.00 508 ASP A N 1
ATOM 3952 C CA . ASP A 1 508 ? -1.807 -16.802 23.950 1.00 92.00 508 ASP A CA 1
ATOM 3953 C C . ASP A 1 508 ? -0.358 -16.864 23.435 1.00 92.00 508 ASP A C 1
ATOM 3955 O O . ASP A 1 508 ? 0.200 -17.951 23.300 1.00 92.00 508 ASP A O 1
ATOM 3959 N N . GLN A 1 509 ? 0.262 -15.714 23.158 1.00 91.62 509 GLN A N 1
ATOM 3960 C CA . GLN A 1 509 ? 1.642 -15.607 22.673 1.00 91.62 509 GLN A CA 1
ATOM 3961 C C . GLN A 1 509 ? 2.615 -15.097 23.744 1.00 91.62 509 GLN A C 1
ATOM 3963 O O . GLN A 1 509 ? 3.784 -14.857 23.443 1.00 91.62 509 GLN A O 1
ATOM 3968 N N . LEU A 1 510 ? 2.151 -14.918 24.984 1.00 91.44 510 LEU A N 1
ATOM 3969 C CA . LEU A 1 510 ? 2.934 -14.339 26.071 1.00 91.44 510 LEU A CA 1
ATOM 3970 C C . LEU A 1 510 ? 3.349 -15.367 27.121 1.00 91.44 510 LEU A C 1
ATOM 3972 O O . LEU A 1 510 ? 2.681 -16.373 27.350 1.00 91.44 510 LEU A O 1
ATOM 3976 N N . GLY A 1 511 ? 4.455 -15.067 27.805 1.00 90.50 511 GLY A N 1
ATOM 3977 C CA . GLY A 1 511 ? 4.863 -15.794 29.003 1.00 90.50 511 GLY A CA 1
ATOM 3978 C C . GLY A 1 511 ? 4.022 -15.403 30.233 1.00 90.50 511 GLY A C 1
ATOM 3979 O O . GLY A 1 511 ? 3.545 -14.266 30.306 1.00 90.50 511 GLY A O 1
ATOM 3980 N N . PRO A 1 512 ? 3.884 -16.292 31.239 1.00 89.19 512 PRO A N 1
ATOM 3981 C CA . PRO A 1 512 ? 3.095 -16.027 32.449 1.00 89.19 512 PRO A CA 1
ATOM 3982 C C . PRO A 1 512 ? 3.522 -14.767 33.216 1.00 89.19 512 PRO A C 1
ATOM 3984 O O . PRO A 1 512 ? 2.676 -14.037 33.728 1.00 89.19 512 PRO A O 1
ATOM 3987 N N . GLU A 1 513 ? 4.825 -14.475 33.260 1.00 89.88 513 GLU A N 1
ATOM 3988 C CA . GLU A 1 513 ? 5.363 -13.281 33.928 1.00 89.88 513 GLU A CA 1
ATOM 3989 C C . GLU A 1 513 ? 4.887 -11.985 33.261 1.00 89.88 513 GLU A C 1
ATOM 3991 O O . GLU A 1 513 ? 4.481 -11.044 33.942 1.00 89.88 513 GLU A O 1
ATOM 3996 N N . THR A 1 514 ? 4.872 -11.948 31.925 1.00 88.25 514 THR A N 1
ATOM 3997 C CA . THR A 1 514 ? 4.391 -10.793 31.158 1.00 88.25 514 THR A CA 1
ATOM 3998 C C . THR A 1 514 ? 2.894 -10.584 31.361 1.00 88.25 514 THR A C 1
ATOM 4000 O O . THR A 1 514 ? 2.459 -9.453 31.555 1.00 88.25 514 THR A O 1
ATOM 4003 N N . ILE A 1 515 ? 2.106 -11.664 31.373 1.00 89.06 515 ILE A N 1
ATOM 4004 C CA . ILE A 1 515 ? 0.660 -11.596 31.633 1.00 89.06 515 ILE A CA 1
ATOM 4005 C C . ILE A 1 515 ? 0.392 -10.999 33.018 1.00 89.06 515 ILE A C 1
ATOM 4007 O O . ILE A 1 515 ? -0.454 -10.113 33.143 1.00 89.06 515 ILE A O 1
ATOM 4011 N N . ARG A 1 516 ? 1.135 -11.435 34.044 1.00 87.94 516 ARG A N 1
ATOM 4012 C CA . ARG A 1 516 ? 1.004 -10.911 35.409 1.00 87.94 516 ARG A CA 1
ATOM 4013 C C . ARG A 1 516 ? 1.329 -9.419 35.476 1.00 87.94 516 ARG A C 1
ATOM 4015 O O . ARG A 1 516 ? 0.505 -8.647 35.949 1.00 87.94 516 ARG A O 1
ATOM 4022 N N . ALA A 1 517 ? 2.469 -9.013 34.917 1.00 89.12 517 ALA A N 1
ATOM 4023 C CA . ALA A 1 517 ? 2.891 -7.613 34.902 1.00 89.12 517 ALA A CA 1
ATOM 4024 C C . ALA A 1 517 ? 1.904 -6.694 34.157 1.00 89.12 517 ALA A C 1
ATOM 4026 O O . ALA A 1 517 ? 1.690 -5.553 34.562 1.00 89.12 517 ALA A O 1
ATOM 4027 N N . LEU A 1 518 ? 1.290 -7.175 33.070 1.00 88.38 518 LEU A N 1
ATOM 4028 C CA . LEU A 1 518 ? 0.257 -6.425 32.349 1.00 88.38 518 LEU A CA 1
ATOM 4029 C C . LEU A 1 518 ? -1.056 -6.351 33.135 1.00 88.38 518 LEU A C 1
ATOM 4031 O O . LEU A 1 518 ? -1.702 -5.312 33.113 1.00 88.38 518 LEU A O 1
ATOM 4035 N N . SER A 1 519 ? -1.427 -7.414 33.852 1.00 85.31 519 SER A N 1
ATOM 4036 C CA . SER A 1 519 ? -2.659 -7.463 34.656 1.00 85.31 519 SER A CA 1
ATOM 4037 C C . SER A 1 519 ? -2.603 -6.565 35.897 1.00 85.31 519 SER A C 1
ATOM 4039 O O . SER A 1 519 ? -3.641 -6.164 36.409 1.00 85.31 519 SER A O 1
ATOM 4041 N N . GLU A 1 520 ? -1.403 -6.240 36.380 1.00 87.19 520 GLU A N 1
ATOM 4042 C CA . GLU A 1 520 ? -1.187 -5.307 37.495 1.00 87.19 520 GLU A CA 1
ATOM 4043 C C . GLU A 1 520 ? -1.332 -3.832 37.080 1.00 87.19 520 GLU A C 1
ATOM 4045 O O . GLU A 1 520 ? -1.367 -2.949 37.939 1.00 87.19 520 GLU A O 1
ATOM 4050 N N . GLN A 1 521 ? -1.430 -3.530 35.778 1.00 85.75 521 GLN A N 1
ATOM 4051 C CA . GLN A 1 521 ? -1.649 -2.156 35.335 1.00 85.75 521 GLN A CA 1
ATOM 4052 C C . GLN A 1 521 ? -3.083 -1.700 35.647 1.00 85.75 521 GLN A C 1
ATOM 4054 O O . GLN A 1 521 ? -4.042 -2.423 35.355 1.00 85.75 521 GLN A O 1
ATOM 4059 N N . PRO A 1 522 ? -3.260 -0.476 36.178 1.00 84.25 522 PRO A N 1
ATOM 4060 C CA . PRO A 1 522 ? -4.576 0.028 36.536 1.00 84.25 522 PRO A CA 1
ATOM 4061 C C . PRO A 1 522 ? -5.461 0.153 35.297 1.00 84.25 522 PRO A C 1
ATOM 4063 O O . PRO A 1 522 ? -5.000 0.580 34.234 1.00 84.25 522 PRO A O 1
ATOM 4066 N N . ASN A 1 523 ? -6.747 -0.168 35.459 1.00 86.62 523 ASN A N 1
ATOM 4067 C CA . ASN A 1 523 ? -7.757 -0.023 34.410 1.00 86.62 523 ASN A CA 1
ATOM 4068 C C . ASN A 1 523 ? -7.355 -0.740 33.102 1.00 86.62 523 ASN A C 1
ATOM 4070 O O . ASN A 1 523 ? -7.472 -0.194 31.997 1.00 86.62 523 ASN A O 1
ATOM 4074 N N . SER A 1 524 ? -6.836 -1.962 33.251 1.00 92.31 524 SER A N 1
ATOM 4075 C CA . SER A 1 524 ? -6.420 -2.804 32.140 1.00 92.31 524 SER A CA 1
ATOM 4076 C C . SER A 1 524 ? -6.865 -4.256 32.312 1.00 92.31 524 SER A C 1
ATOM 4078 O O . SER A 1 524 ? -7.078 -4.726 33.427 1.00 92.31 524 SER A O 1
ATOM 4080 N N . LEU A 1 525 ? -7.024 -4.966 31.196 1.00 93.38 525 LEU A N 1
ATOM 4081 C CA . LEU A 1 525 ? -7.341 -6.393 31.170 1.00 93.38 525 LEU A CA 1
ATOM 4082 C C . LEU A 1 525 ? -6.445 -7.116 30.174 1.00 93.38 525 LEU A C 1
ATOM 4084 O O . LEU A 1 525 ? -6.102 -6.560 29.132 1.00 93.38 525 LEU A O 1
ATOM 4088 N N . VAL A 1 526 ? -6.122 -8.377 30.457 1.00 94.50 526 VAL A N 1
ATOM 4089 C CA . VAL A 1 526 ? -5.333 -9.237 29.569 1.00 94.50 526 VAL A CA 1
ATOM 4090 C C . VAL A 1 526 ? -6.208 -10.374 29.051 1.00 94.50 526 VAL A C 1
ATOM 4092 O O . VAL A 1 526 ? -6.803 -11.108 29.836 1.00 94.50 526 VAL A O 1
ATOM 4095 N N . ILE A 1 527 ? -6.298 -10.522 27.729 1.00 94.44 527 ILE A N 1
ATOM 4096 C CA . ILE A 1 527 ? -7.189 -11.474 27.057 1.00 94.44 527 ILE A CA 1
ATOM 4097 C C . ILE A 1 527 ? -6.525 -12.132 25.838 1.00 94.44 527 ILE A C 1
ATOM 4099 O O . ILE A 1 527 ? -5.550 -11.633 25.269 1.00 94.44 527 ILE A O 1
ATOM 4103 N N . SER A 1 528 ? -7.135 -13.213 25.355 1.00 94.44 528 SER A N 1
ATOM 4104 C CA . SER A 1 528 ? -6.956 -13.699 23.990 1.00 94.44 528 SER A CA 1
ATOM 4105 C C . SER A 1 528 ? -8.296 -13.661 23.264 1.00 94.44 528 SER A C 1
ATOM 4107 O O . SER A 1 528 ? -9.182 -14.470 23.499 1.00 94.44 528 SER A O 1
ATOM 4109 N N . ALA A 1 529 ? -8.449 -12.759 22.295 1.00 91.06 529 ALA A N 1
ATOM 4110 C CA . ALA A 1 529 ? -9.674 -12.627 21.503 1.00 91.06 529 ALA A CA 1
ATOM 4111 C C . ALA A 1 529 ? -10.082 -13.911 20.753 1.00 91.06 529 ALA A C 1
ATOM 4113 O O . ALA A 1 529 ? -11.208 -13.997 20.262 1.00 91.06 529 ALA A O 1
ATOM 4114 N N . ARG A 1 530 ? -9.177 -14.890 20.618 1.00 89.19 530 ARG A N 1
ATOM 4115 C CA . ARG A 1 530 ? -9.456 -16.205 20.023 1.00 89.19 530 ARG A CA 1
ATOM 4116 C C . ARG A 1 530 ? -10.053 -17.192 21.023 1.00 89.19 530 ARG A C 1
ATOM 4118 O O . ARG A 1 530 ? -10.766 -18.099 20.600 1.00 89.19 530 ARG A O 1
ATOM 4125 N N . ASP A 1 531 ? -9.776 -17.012 22.308 1.00 88.50 531 ASP A N 1
ATOM 4126 C CA . ASP A 1 531 ? -10.272 -17.858 23.382 1.00 88.50 531 ASP A CA 1
ATOM 4127 C C . ASP A 1 531 ? -11.420 -17.174 24.133 1.00 88.50 531 ASP A C 1
ATOM 4129 O O . ASP A 1 531 ? -11.260 -16.119 24.745 1.00 88.50 531 ASP A O 1
ATOM 4133 N N . ARG A 1 532 ? -12.593 -17.811 24.118 1.00 85.12 532 ARG A N 1
ATOM 4134 C CA . ARG A 1 532 ? -13.796 -17.301 24.783 1.00 85.12 532 ARG A CA 1
ATOM 4135 C C . ARG A 1 532 ? -13.668 -17.268 26.300 1.00 85.12 532 ARG A C 1
ATOM 4137 O O . ARG A 1 532 ? -14.296 -16.410 26.915 1.00 85.12 532 ARG A O 1
ATOM 4144 N N . GLU A 1 533 ? -12.919 -18.185 26.906 1.00 86.12 533 GLU A N 1
ATOM 4145 C CA . GLU A 1 533 ? -12.811 -18.228 28.367 1.00 86.12 533 GLU A CA 1
ATOM 4146 C C . GLU A 1 533 ? -12.038 -17.023 28.895 1.00 86.12 533 GLU A C 1
ATOM 4148 O O . GLU A 1 533 ? -12.479 -16.386 29.854 1.00 86.12 533 GLU A O 1
ATOM 4153 N N . SER A 1 534 ? -10.988 -16.619 28.177 1.00 90.06 534 SER A N 1
ATOM 4154 C CA . SER A 1 534 ? -10.229 -15.404 28.477 1.00 90.06 534 SER A CA 1
ATOM 4155 C C . SER A 1 534 ? -11.047 -14.102 28.420 1.00 90.06 534 SER A C 1
ATOM 4157 O O . SER A 1 534 ? -10.615 -13.092 28.964 1.00 90.06 534 SER A O 1
ATOM 4159 N N . LEU A 1 535 ? -12.234 -14.095 27.793 1.00 90.06 535 LEU A N 1
ATOM 4160 C CA . LEU A 1 535 ? -13.085 -12.901 27.677 1.00 90.06 535 LEU A CA 1
ATOM 4161 C C . LEU A 1 535 ? -14.025 -12.694 28.868 1.00 90.06 535 LEU A C 1
ATOM 4163 O O . LEU A 1 535 ? -14.649 -11.637 28.960 1.00 90.06 535 LEU A O 1
ATOM 4167 N N . ARG A 1 536 ? -14.151 -13.669 29.780 1.00 88.69 536 ARG A N 1
ATOM 4168 C CA . ARG A 1 536 ? -15.050 -13.550 30.942 1.00 88.69 536 ARG A CA 1
ATOM 4169 C C . ARG A 1 536 ? -14.757 -12.307 31.799 1.00 88.69 536 ARG A C 1
ATOM 4171 O O . ARG A 1 536 ? -15.716 -11.584 32.054 1.00 88.69 536 ARG A O 1
ATOM 4178 N N . PRO A 1 537 ? -13.496 -11.982 32.157 1.00 89.38 537 PRO A N 1
ATOM 4179 C CA . PRO A 1 537 ? -13.195 -10.773 32.929 1.00 89.38 537 PRO A CA 1
ATOM 4180 C C . PRO A 1 537 ? -13.656 -9.489 32.231 1.00 89.38 537 PRO A C 1
ATOM 4182 O O . PRO A 1 537 ? -14.224 -8.609 32.867 1.00 89.38 537 PRO A O 1
ATOM 4185 N N . LEU A 1 538 ? -13.499 -9.411 30.903 1.00 91.06 538 LEU A N 1
ATOM 4186 C CA . LEU A 1 538 ? -13.975 -8.274 30.110 1.00 91.06 538 LEU A CA 1
ATOM 4187 C C . LEU A 1 538 ? -15.504 -8.146 30.151 1.00 91.06 538 LEU A C 1
ATOM 4189 O O . LEU A 1 538 ? -16.024 -7.041 30.267 1.00 91.06 538 LEU A O 1
ATOM 4193 N N . MET A 1 539 ? -16.233 -9.260 30.065 1.00 88.75 539 MET A N 1
ATOM 4194 C CA . MET A 1 539 ? -17.698 -9.254 30.153 1.00 88.75 539 MET A CA 1
ATOM 4195 C C . MET A 1 539 ? -18.194 -8.809 31.533 1.00 88.75 539 MET A C 1
ATOM 4197 O O . MET A 1 539 ? -19.178 -8.071 31.617 1.00 88.75 539 MET A O 1
ATOM 4201 N N . THR A 1 540 ? -17.519 -9.241 32.599 1.00 88.12 540 THR A N 1
ATOM 4202 C CA . THR A 1 540 ? -17.818 -8.830 33.977 1.00 88.12 540 THR A CA 1
ATOM 4203 C C . THR A 1 540 ? -17.563 -7.335 34.166 1.00 88.12 540 THR A C 1
ATOM 4205 O O . THR A 1 540 ? -18.458 -6.612 34.591 1.00 88.12 540 THR A O 1
ATOM 4208 N N . GLU A 1 541 ? -16.402 -6.839 33.735 1.00 89.56 541 GLU A N 1
ATOM 4209 C CA . GLU A 1 541 ? -16.046 -5.416 33.817 1.00 89.56 541 GLU A CA 1
ATOM 4210 C C . GLU A 1 541 ? -17.035 -4.519 33.052 1.00 89.56 541 GLU A C 1
ATOM 4212 O O . GLU A 1 541 ? -17.482 -3.484 33.548 1.00 89.56 541 GLU A O 1
ATOM 4217 N N . LEU A 1 542 ? -17.443 -4.933 31.847 1.00 89.12 542 LEU A N 1
ATOM 4218 C CA . LEU A 1 542 ? -18.469 -4.221 31.081 1.00 89.12 542 LEU A CA 1
ATOM 4219 C C . LEU A 1 542 ? -19.834 -4.223 31.786 1.00 89.12 542 LEU A C 1
ATOM 4221 O O . LEU A 1 542 ? -20.577 -3.252 31.653 1.00 89.12 542 LEU A O 1
ATOM 4225 N N . SER A 1 543 ? -20.165 -5.279 32.535 1.00 87.19 543 SER A N 1
ATOM 4226 C CA . SER A 1 543 ? -21.414 -5.350 33.308 1.00 87.19 543 SER A CA 1
ATOM 4227 C C . SER A 1 543 ? -21.401 -4.356 34.466 1.00 87.19 543 SER A C 1
ATOM 4229 O O . SER A 1 543 ? -22.340 -3.569 34.584 1.00 87.19 543 SER A O 1
ATOM 4231 N N . HIS A 1 544 ? -20.293 -4.288 35.213 1.00 86.75 544 HIS A N 1
ATOM 4232 C CA . HIS A 1 544 ? -20.109 -3.318 36.297 1.00 86.75 544 HIS A CA 1
ATOM 4233 C C . HIS A 1 544 ? -20.208 -1.863 35.828 1.00 86.75 544 HIS A C 1
ATOM 4235 O O . HIS A 1 544 ? -20.807 -1.033 36.509 1.00 86.75 544 HIS A O 1
ATOM 4241 N N . ARG A 1 545 ? -19.656 -1.538 34.651 1.00 85.94 545 ARG A N 1
ATOM 4242 C CA . ARG A 1 545 ? -19.695 -0.168 34.104 1.00 85.94 545 ARG A CA 1
ATOM 4243 C C . ARG A 1 545 ? -21.051 0.237 33.540 1.00 85.94 545 ARG A C 1
ATOM 4245 O O . ARG A 1 545 ? -21.360 1.427 33.501 1.00 85.94 545 ARG A O 1
ATOM 4252 N N . PHE A 1 546 ? -21.850 -0.724 33.081 1.00 85.62 546 PHE A N 1
ATOM 4253 C CA . PHE A 1 546 ? -23.106 -0.458 32.380 1.00 85.62 546 PHE A CA 1
ATOM 4254 C C . PHE A 1 546 ? -24.315 -1.162 33.008 1.00 85.62 546 PHE A C 1
ATOM 4256 O O . PHE A 1 546 ? -25.029 -1.860 32.288 1.00 85.62 546 PHE A O 1
ATOM 4263 N N . PRO A 1 547 ? -24.611 -0.981 34.307 1.00 78.44 547 PRO A N 1
ATOM 4264 C CA . PRO A 1 547 ? -25.712 -1.683 34.965 1.00 78.44 547 PRO A CA 1
ATOM 4265 C C . PRO A 1 547 ? -27.079 -1.339 34.352 1.00 78.44 547 PRO A C 1
ATOM 4267 O O . PRO A 1 547 ? -27.262 -0.306 33.702 1.00 78.44 547 PRO A O 1
ATOM 4270 N N . THR A 1 548 ? -28.084 -2.186 34.603 1.00 67.31 548 THR A N 1
ATOM 4271 C CA . THR A 1 548 ? -29.451 -2.060 34.051 1.00 67.31 548 THR A CA 1
ATOM 4272 C C . THR A 1 548 ? -30.154 -0.730 34.339 1.00 67.31 548 THR A C 1
ATOM 4274 O O . THR A 1 548 ? -31.080 -0.368 33.617 1.00 67.31 548 THR A O 1
ATOM 4277 N N . THR A 1 549 ? -29.741 0.010 35.369 1.00 64.44 549 THR A N 1
ATOM 4278 C CA . THR A 1 549 ? -30.306 1.319 35.729 1.00 64.44 549 THR A CA 1
ATOM 4279 C C . THR A 1 549 ? -29.205 2.274 36.175 1.00 64.44 549 THR A C 1
ATOM 4281 O O . THR A 1 549 ? -28.358 1.892 36.975 1.00 64.44 549 THR A O 1
ATOM 4284 N N . GLY A 1 550 ? -29.245 3.532 35.721 1.00 62.91 550 GLY A N 1
ATOM 4285 C CA . GLY A 1 550 ? -28.380 4.595 36.256 1.00 62.91 550 GLY A CA 1
ATOM 4286 C C . GLY A 1 550 ? -26.922 4.578 35.777 1.00 62.91 550 GLY A C 1
ATOM 4287 O O . GLY A 1 550 ? -26.083 5.241 36.383 1.00 62.91 550 GLY A O 1
ATOM 4288 N N . TRP A 1 551 ? -26.597 3.880 34.684 1.00 70.56 551 TRP A N 1
ATOM 4289 C CA . TRP A 1 551 ? -25.221 3.827 34.166 1.00 70.56 551 TRP A CA 1
ATOM 4290 C C . TRP A 1 551 ? -24.656 5.217 33.808 1.00 70.56 551 TRP A C 1
ATOM 4292 O O . TRP A 1 551 ? -23.486 5.493 34.055 1.00 70.56 551 TRP A O 1
ATOM 4302 N N . LYS A 1 552 ? -25.497 6.149 33.335 1.00 66.31 552 LYS A N 1
ATOM 4303 C CA . LYS A 1 552 ? -25.086 7.533 33.029 1.00 66.31 552 LYS A CA 1
ATOM 4304 C C . LYS A 1 552 ? -24.602 8.325 34.246 1.00 66.31 552 LYS A C 1
ATOM 4306 O O . LYS A 1 552 ? -23.714 9.154 34.103 1.00 66.31 552 LYS A O 1
ATOM 4311 N N . SER A 1 553 ? -25.165 8.081 35.433 1.00 58.44 553 SER A N 1
ATOM 4312 C CA . SER A 1 553 ? -24.723 8.747 36.669 1.00 58.44 553 SER A CA 1
ATOM 4313 C C . SER A 1 553 ? -23.391 8.210 37.195 1.00 58.44 553 SER A C 1
ATOM 4315 O O . SER A 1 553 ? -22.666 8.953 37.851 1.00 58.44 553 SER A O 1
ATOM 4317 N N . LEU A 1 554 ? -23.051 6.956 36.874 1.00 58.44 554 LEU A N 1
ATOM 4318 C CA . LEU A 1 554 ? -21.792 6.316 37.271 1.00 58.44 554 LEU A CA 1
ATOM 4319 C C . LEU A 1 554 ? -20.598 6.795 36.431 1.00 58.44 554 LEU A C 1
ATOM 4321 O O . LEU A 1 554 ? -19.476 6.803 36.918 1.00 58.44 554 LEU A O 1
ATOM 4325 N N . GLN A 1 555 ? -20.824 7.252 35.194 1.00 54.94 555 GLN A N 1
ATOM 4326 C CA . GLN A 1 555 ? -19.752 7.760 34.326 1.00 54.94 555 GLN A CA 1
ATOM 4327 C C . GLN A 1 555 ? -19.285 9.186 34.655 1.00 54.94 555 GLN A C 1
ATOM 4329 O O . GLN A 1 555 ? -18.183 9.573 34.279 1.00 54.94 555 GLN A O 1
ATOM 4334 N N . THR A 1 556 ? -20.111 9.987 35.335 1.00 45.38 556 THR A N 1
ATOM 4335 C CA . THR A 1 556 ? -19.806 11.392 35.672 1.00 45.38 556 THR A CA 1
ATOM 4336 C C . THR A 1 556 ? -19.050 11.580 36.988 1.00 45.38 556 THR A C 1
ATOM 4338 O O . THR A 1 556 ? -18.682 12.709 37.312 1.00 45.38 556 THR A O 1
ATOM 4341 N N . ALA A 1 557 ? -18.827 10.512 37.755 1.00 33.25 557 ALA A N 1
ATOM 4342 C CA . ALA A 1 557 ? -18.033 10.558 38.976 1.00 33.25 557 ALA A CA 1
ATOM 4343 C C . ALA A 1 557 ? -16.560 10.258 38.638 1.00 33.25 557 ALA A C 1
ATOM 4345 O O . ALA A 1 557 ? -16.266 9.166 38.152 1.00 33.25 557 ALA A O 1
ATOM 4346 N N . PRO A 1 558 ? -15.616 11.192 38.860 1.00 36.31 558 PRO A N 1
ATOM 4347 C CA . PRO A 1 558 ? -14.203 10.859 38.830 1.00 36.31 558 PRO A CA 1
ATOM 4348 C C . PRO A 1 558 ? -13.885 10.134 40.138 1.00 36.31 558 PRO A C 1
ATOM 4350 O O . PRO A 1 558 ? -13.512 10.767 41.120 1.00 36.31 558 PRO A O 1
ATOM 4353 N N . GLU A 1 559 ? -14.085 8.821 40.177 1.00 37.28 559 GLU A N 1
ATOM 4354 C CA . GLU A 1 559 ? -13.602 8.002 41.286 1.00 37.28 559 GLU A CA 1
ATOM 4355 C C . GLU A 1 559 ? -12.383 7.206 40.831 1.00 37.28 559 GLU A C 1
ATOM 4357 O O . GLU A 1 559 ? -12.435 6.386 39.912 1.00 37.28 559 GLU A O 1
ATOM 4362 N N . GLU A 1 560 ? -11.259 7.496 41.492 1.00 35.31 560 GLU A N 1
ATOM 4363 C CA . GLU A 1 560 ? -10.223 6.512 41.765 1.00 35.31 560 GLU A CA 1
ATOM 4364 C C . GLU A 1 560 ? -10.932 5.241 42.232 1.00 35.31 560 GLU A C 1
ATOM 4366 O O . GLU A 1 560 ? -11.459 5.178 43.340 1.00 35.31 560 GLU A O 1
ATOM 4371 N N . VAL A 1 561 ? -11.011 4.243 41.354 1.00 35.44 561 VAL A N 1
ATOM 4372 C CA . VAL A 1 561 ? -11.476 2.920 41.747 1.00 35.44 561 VAL A CA 1
ATOM 4373 C C . VAL A 1 561 ? -10.387 2.350 42.652 1.00 35.44 561 VAL A C 1
ATOM 4375 O O . VAL A 1 561 ? -9.413 1.766 42.177 1.00 35.44 561 VAL A O 1
ATOM 4378 N N . GLU A 1 562 ? -10.532 2.550 43.963 1.00 30.42 562 GLU A N 1
ATOM 4379 C CA . GLU A 1 562 ? -9.987 1.623 44.947 1.00 30.42 562 GLU A CA 1
ATOM 4380 C C . GLU A 1 562 ? -10.620 0.266 44.643 1.00 30.42 562 GLU A C 1
ATOM 4382 O O . GLU A 1 562 ? -11.758 -0.027 45.008 1.00 30.42 562 GLU A O 1
ATOM 4387 N N . VAL A 1 563 ? -9.885 -0.557 43.898 1.00 32.28 563 VAL A N 1
ATOM 4388 C CA . VAL A 1 563 ? -10.187 -1.978 43.785 1.00 32.28 563 VAL A CA 1
ATOM 4389 C C . VAL A 1 563 ? -10.078 -2.524 45.204 1.00 32.28 563 VAL A C 1
ATOM 4391 O O . VAL A 1 563 ? -8.978 -2.593 45.760 1.00 32.28 563 VAL A O 1
ATOM 4394 N N . SER A 1 564 ? -11.219 -2.846 45.815 1.00 30.92 564 SER A N 1
ATOM 4395 C CA . SER A 1 564 ? -11.243 -3.462 47.133 1.00 30.92 564 SER A CA 1
ATOM 4396 C C . SER A 1 564 ? -10.399 -4.733 47.078 1.00 30.92 564 SER A C 1
ATOM 4398 O O . SER A 1 564 ? -10.532 -5.587 46.202 1.00 30.92 564 SER A O 1
ATOM 4400 N N . SER A 1 565 ? -9.464 -4.839 48.010 1.00 32.12 565 SER A N 1
ATOM 4401 C CA . SER A 1 565 ? -8.444 -5.881 48.087 1.00 32.12 565 SER A CA 1
ATOM 4402 C C . SER A 1 565 ? -8.974 -7.289 48.413 1.00 32.12 565 SER A C 1
ATOM 4404 O O . SER A 1 565 ? -8.197 -8.126 48.865 1.00 32.12 565 SER A O 1
ATOM 4406 N N . GLU A 1 566 ? -10.261 -7.574 48.203 1.00 32.53 566 GLU A N 1
ATOM 4407 C CA . GLU A 1 566 ? -10.922 -8.779 48.728 1.00 32.53 566 GLU A CA 1
ATOM 4408 C C . GLU A 1 566 ? -11.235 -9.876 47.701 1.00 32.53 566 GLU A C 1
ATOM 4410 O O . GLU A 1 566 ? -11.544 -10.990 48.107 1.00 32.53 566 GLU A O 1
ATOM 4415 N N . GLU A 1 567 ? -11.026 -9.665 46.400 1.00 37.53 567 GLU A N 1
ATOM 4416 C CA . GLU A 1 567 ? -11.081 -10.758 45.410 1.00 37.53 567 GLU A CA 1
ATOM 4417 C C . GLU A 1 567 ? -9.707 -11.014 44.777 1.00 37.53 567 GLU A C 1
ATOM 4419 O O . GLU A 1 567 ? -9.506 -10.982 43.563 1.00 37.53 567 GLU A O 1
ATOM 4424 N N . ARG A 1 568 ? -8.708 -11.289 45.627 1.00 40.22 568 ARG A N 1
ATOM 4425 C CA . ARG A 1 568 ? -7.468 -11.929 45.170 1.00 40.22 568 ARG A CA 1
ATOM 4426 C C . ARG A 1 568 ? -7.782 -13.377 44.810 1.00 40.22 568 ARG A C 1
ATOM 4428 O O . ARG A 1 568 ? -8.281 -14.134 45.634 1.00 40.22 568 ARG A O 1
ATOM 4435 N N . PHE A 1 569 ? -7.454 -13.758 43.581 1.00 43.47 569 PHE A N 1
ATOM 4436 C CA . PHE A 1 569 ? -7.485 -15.136 43.104 1.00 43.47 569 PHE A CA 1
ATOM 4437 C C . PHE A 1 569 ? -6.727 -16.051 44.085 1.00 43.47 569 PHE A C 1
ATOM 4439 O O . PHE A 1 569 ? -5.507 -15.942 44.209 1.00 43.47 569 PHE A O 1
ATOM 4446 N N . VAL A 1 570 ? -7.447 -16.926 44.795 1.00 44.09 570 VAL A N 1
ATOM 4447 C CA . VAL A 1 570 ? -6.867 -17.960 45.664 1.00 44.09 570 VAL A CA 1
ATOM 4448 C C . VAL A 1 570 ? -6.666 -19.222 44.818 1.00 44.09 570 VAL A C 1
ATOM 4450 O O . VAL A 1 570 ? -7.656 -19.784 44.345 1.00 44.09 570 VAL A O 1
ATOM 4453 N N . PRO A 1 571 ? -5.425 -19.687 44.586 1.00 43.69 571 PRO A N 1
ATOM 4454 C CA . PRO A 1 571 ? -5.188 -20.984 43.955 1.00 43.69 571 PRO A CA 1
ATOM 4455 C C . PRO A 1 571 ? -5.796 -22.114 44.806 1.00 43.69 571 PRO A C 1
ATOM 4457 O O . PRO A 1 571 ? -5.672 -22.091 46.032 1.00 43.69 571 PRO A O 1
ATOM 4460 N N . GLU A 1 572 ? -6.439 -23.110 44.184 1.00 51.34 572 GLU A N 1
ATOM 4461 C CA . GLU A 1 572 ? -7.033 -24.256 44.899 1.00 51.34 572 GLU A CA 1
ATOM 4462 C C . GLU A 1 572 ? -6.031 -24.899 45.881 1.00 51.34 572 GLU A C 1
ATOM 4464 O O . GLU A 1 572 ? -4.944 -25.327 45.492 1.00 51.34 572 GLU A O 1
ATOM 4469 N N . GLY A 1 573 ? -6.410 -24.984 47.163 1.00 51.75 573 GLY A N 1
ATOM 4470 C CA . GLY A 1 573 ? -5.626 -25.645 48.217 1.00 51.75 573 GLY A CA 1
ATOM 4471 C C . GLY A 1 573 ? -4.642 -24.758 48.995 1.00 51.75 573 GLY A C 1
ATOM 4472 O O . GLY A 1 573 ? -3.896 -25.287 49.823 1.00 51.75 573 GLY A O 1
ATOM 4473 N N . MET A 1 574 ? -4.632 -23.440 48.769 1.00 52.59 574 MET A N 1
ATOM 4474 C CA . MET A 1 574 ? -3.778 -22.499 49.506 1.00 52.59 574 MET A CA 1
ATOM 4475 C C . MET A 1 574 ? -4.570 -21.548 50.412 1.00 52.59 574 MET A C 1
ATOM 4477 O O . MET A 1 574 ? -5.668 -21.117 50.071 1.00 52.59 574 MET A O 1
ATOM 4481 N N . VAL A 1 575 ? -3.997 -21.210 51.569 1.00 60.97 575 VAL A N 1
ATOM 4482 C CA . VAL A 1 575 ? -4.541 -20.267 52.558 1.00 60.97 575 VAL A CA 1
ATOM 4483 C C . VAL A 1 575 ? -3.569 -19.095 52.695 1.00 60.97 575 VAL A C 1
ATOM 4485 O O . VAL A 1 575 ? -2.356 -19.279 52.616 1.00 60.97 575 VAL A O 1
ATOM 4488 N N . TRP A 1 576 ? -4.104 -17.885 52.842 1.00 60.66 576 TRP A N 1
ATOM 4489 C CA . TRP A 1 576 ? -3.312 -16.677 53.065 1.00 60.66 576 TRP A CA 1
ATOM 4490 C C . TRP A 1 576 ? -2.736 -16.676 54.485 1.00 60.66 576 TRP A C 1
ATOM 4492 O O . TRP A 1 576 ? -3.496 -16.781 55.448 1.00 60.66 576 TRP A O 1
ATOM 4502 N N . ASP A 1 577 ? -1.415 -16.559 54.611 1.00 63.72 577 ASP A N 1
ATOM 4503 C CA . ASP A 1 577 ? -0.726 -16.444 55.898 1.00 63.72 577 ASP A CA 1
ATOM 4504 C C . ASP A 1 577 ? -0.397 -14.973 56.183 1.00 63.72 577 ASP A C 1
ATOM 4506 O O . ASP A 1 577 ? 0.387 -14.336 55.474 1.00 63.72 577 ASP A O 1
ATOM 4510 N N . GLU A 1 578 ? -1.035 -14.414 57.216 1.00 53.56 578 GLU A N 1
ATOM 4511 C CA . GLU A 1 578 ? -0.859 -13.015 57.620 1.00 53.56 578 GLU A CA 1
ATOM 4512 C C . GLU A 1 578 ? 0.534 -12.720 58.198 1.00 53.56 578 GLU A C 1
ATOM 4514 O O . GLU A 1 578 ? 0.945 -11.560 58.212 1.00 53.56 578 GLU A O 1
ATOM 4519 N N . GLU A 1 579 ? 1.277 -13.737 58.642 1.00 50.41 579 GLU A N 1
ATOM 4520 C CA . GLU A 1 579 ? 2.609 -13.577 59.231 1.00 50.41 579 GLU A CA 1
ATOM 4521 C C . GLU A 1 579 ? 3.696 -13.428 58.150 1.00 50.41 579 GLU A C 1
ATOM 4523 O O . GLU A 1 579 ? 4.669 -12.696 58.345 1.00 50.41 579 GLU A O 1
ATOM 4528 N N . PHE A 1 580 ? 3.496 -14.045 56.979 1.00 52.56 580 PHE A N 1
ATOM 4529 C CA . PHE A 1 580 ? 4.456 -14.026 55.863 1.00 52.56 580 PHE A CA 1
ATOM 4530 C C . PHE A 1 580 ? 3.980 -13.252 54.625 1.00 52.56 580 PHE A C 1
ATOM 4532 O O . PHE A 1 580 ? 4.785 -12.958 53.741 1.00 52.56 580 PHE A O 1
ATOM 4539 N N . GLY A 1 581 ? 2.701 -12.868 54.560 1.00 57.41 581 GLY A N 1
ATOM 4540 C CA . GLY A 1 581 ? 2.148 -12.105 53.437 1.00 57.41 581 GLY A CA 1
ATOM 4541 C C . GLY A 1 581 ? 2.142 -12.878 52.113 1.00 57.41 581 GLY A C 1
ATOM 4542 O O . GLY A 1 581 ? 2.248 -12.267 51.047 1.00 57.41 581 GLY A O 1
ATOM 4543 N N . GLU A 1 582 ? 2.039 -14.208 52.175 1.00 60.09 582 GLU A N 1
ATOM 4544 C CA . GLU A 1 582 ? 2.025 -15.115 51.023 1.00 60.09 582 GLU A CA 1
ATOM 4545 C C . GLU A 1 582 ? 0.978 -16.236 51.173 1.00 60.09 582 GLU A C 1
ATOM 4547 O O . GLU A 1 582 ? 0.419 -16.462 52.246 1.00 60.09 582 GLU A O 1
ATOM 4552 N N . PHE A 1 583 ? 0.671 -16.927 50.071 1.00 61.34 583 PHE A N 1
ATOM 4553 C CA . PHE A 1 583 ? -0.233 -18.081 50.057 1.00 61.34 583 PHE A CA 1
ATOM 4554 C C . PHE A 1 583 ? 0.549 -19.372 50.335 1.00 61.34 583 PHE A C 1
ATOM 4556 O O . PHE A 1 583 ? 1.455 -19.720 49.578 1.00 61.34 583 PHE A O 1
ATOM 4563 N N . VAL A 1 584 ? 0.161 -20.115 51.372 1.00 70.00 584 VAL A N 1
ATOM 4564 C CA . VAL A 1 584 ? 0.783 -21.391 51.774 1.00 70.00 584 VAL A CA 1
ATOM 4565 C C . VAL A 1 584 ? -0.198 -22.552 51.629 1.00 70.00 584 VAL A C 1
ATOM 4567 O O . VAL A 1 584 ? -1.412 -22.380 51.734 1.00 70.00 584 VAL A O 1
ATOM 4570 N N . GLN A 1 585 ? 0.316 -23.757 51.364 1.00 63.41 585 GLN A N 1
ATOM 4571 C CA . GLN A 1 585 ? -0.511 -24.967 51.293 1.00 63.41 585 GLN A CA 1
ATOM 4572 C C . GLN A 1 585 ? -1.198 -25.235 52.635 1.00 63.41 585 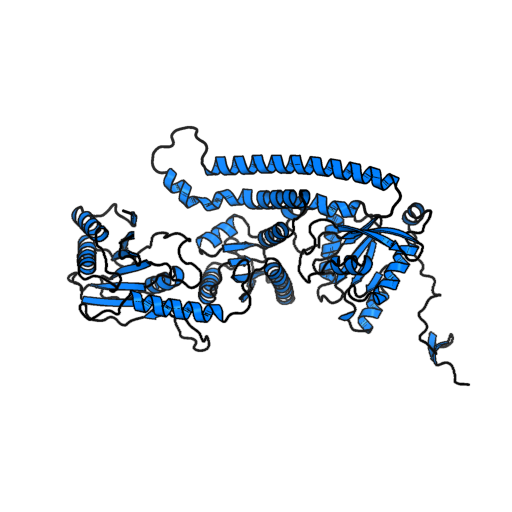GLN A C 1
ATOM 4574 O O . GLN A 1 585 ? -0.544 -25.246 53.679 1.00 63.41 585 GLN A O 1
ATOM 4579 N N . ALA A 1 586 ? -2.507 -25.500 52.597 1.00 61.03 586 ALA A N 1
ATOM 4580 C CA . ALA A 1 586 ? -3.248 -25.899 53.787 1.00 61.03 586 ALA A CA 1
ATOM 4581 C C . ALA A 1 586 ? -2.623 -27.177 54.391 1.00 61.03 586 ALA A C 1
ATOM 4583 O O . ALA A 1 586 ? -2.387 -28.138 53.649 1.00 61.03 586 ALA A O 1
ATOM 4584 N N . PRO A 1 587 ? -2.348 -27.227 55.708 1.00 50.28 587 PRO A N 1
ATOM 4585 C CA . PRO A 1 587 ? -1.801 -28.425 56.330 1.00 50.28 587 PRO A CA 1
ATOM 4586 C C . PRO A 1 587 ? -2.778 -29.593 56.148 1.00 50.28 587 PRO A C 1
ATOM 4588 O O . PRO A 1 587 ? -3.964 -29.486 56.461 1.00 50.28 587 PRO A O 1
ATOM 4591 N N . SER A 1 588 ? -2.281 -30.709 55.610 1.00 47.44 588 SER A N 1
ATOM 4592 C CA . SER A 1 588 ? -3.060 -31.938 55.447 1.00 47.44 588 SER A CA 1
ATOM 4593 C C . SER A 1 588 ? -3.440 -32.498 56.820 1.00 47.44 588 SER A C 1
ATOM 4595 O O . SER A 1 588 ? -2.544 -32.782 57.619 1.00 47.44 588 SER A O 1
ATOM 4597 N N . ALA A 1 589 ? -4.740 -32.646 57.082 1.00 42.47 589 ALA A N 1
ATOM 4598 C CA . ALA A 1 589 ? -5.261 -33.316 58.274 1.00 42.47 589 ALA A CA 1
ATOM 4599 C C . ALA A 1 589 ? -5.013 -34.830 58.253 1.00 42.47 589 ALA A C 1
ATOM 4601 O O . ALA A 1 589 ? -5.108 -35.428 57.154 1.00 42.47 589 ALA A O 1
#